Protein AF-A0A2G8JX16-F1 (afdb_monomer_lite)

InterPro domains:
  IPR017946 PLC-like phosphodiesterase, TIM beta/alpha-barrel domain superfamily [G3DSA:3.20.20.190] (105-354)
  IPR017946 PLC-like phosphodiesterase, TIM beta/alpha-barrel domain superfamily [SSF51695] (138-337)
  IPR051008 Telomere Capping Maintenance Protein [PTHR35518] (123-375)

Foldseek 3Di:
DEDEAEDADDDDLVLLVVQLCVCQVDPHPPPLNVCPVVSVVSCQVVVVQQVVQQVVCVPPVWGKGFPDFPHWDDPDPQQKIWTWTWIATPVPRDIDIDIYIYRTHYDPNRVLSSVVVVLVVLQPDPDDDDDPDQRQHLDLEPDQPLRCVVLPAQEEEFEWACDPNATFGGPADAQRHSPDPSGHGPLVNLQVVLVNLPPPVCQLAAHEYEYADDCRGQPPNLCNVVVSCVPRPVQQADFPCCCCPVVVVDDDDSVVSNVSSNRYAAEYAAPPCSVRGRYHGDQAAEAFQVCADFPPCGSVDDPVGAYAHEFDPHGPDPPDHRCVPRNAQQACQRVVVSVHNHDHGSYDDPVRCVNVDPDDDVCPPVDDDDPVNDPPPD

Radius of gyration: 27.44 Å; chains: 1; bounding box: 69×52×82 Å

Secondary structure (DSSP, 8-state):
--EEEEEEE---HHHHHHHHHHHHHS---TTTGGGTT-HHHHHHHHHHHHHHHHHTTTTTS--EEEEEEEEEEE-STTSEEEEEEEEEETTT--EEEEEEEEEEEE-HHHHHHHHHHHHHHH---PSSSPPSS------S-SS-HHHHHHTT--EEEE-EEEETTEEEE---BGGGBT--TTSPBHHHHHHHHHHHHHSGGGTT--EEEEE---HHHHTT-HHHHHHHHHHHTGGGB--HHHHHHHHTTPPPPHHHHHHTT--EEEEESTT--GGGSSEEPP-SEEEEGGG---TTTTTT--TTS-EEEE------TTS--HHHHT---S--HHHHHTT-SEEE-SS--HHHHHHH--SPPTT---S---TTTS----

Sequence (378 aa):
MFILSSQQLSFSKDDYLNYVRYYSSHQTSEPLRRFDGNNGKLFLLAKGAEILAGELSKDDKITCHLRQIMNVTEVDSNSTYKFTILVEDESDERTFQAEVLAQLSYSSEGSAIVADILSIVLDDCKWPPPYNKAWLCLANQELSLTDMLNIGVHALELDPWWCFNKLRLSHAHKRAVGCSPLDRAFYLGIKEIGEWVKDPRNKGKVIRIYFEDGEEHTEGHDDLINGPIQEYVEPFVFTPSDLKETFNGNWPSMGELRKLDKTVIFAGDGNCTHGGKYIHEAYWEQFPVNMFTPYPHCGGRNLSVTRRYYSDSTNYGPFWNGPKKTGVILDFSEYAKCRVGYPAADQLNPVMLRSAIYTWAEGEPSTNLTQSTCIYIG

Structure (mmCIF, N/CA/C/O backbone):
data_AF-A0A2G8JX16-F1
#
_entry.id   AF-A0A2G8JX16-F1
#
loop_
_atom_site.group_PDB
_atom_site.id
_atom_site.type_symbol
_atom_site.label_atom_id
_atom_site.label_alt_id
_atom_site.label_comp_id
_atom_site.label_asym_id
_atom_site.label_entity_id
_atom_site.label_seq_id
_atom_site.pdbx_PDB_ins_code
_atom_site.Cartn_x
_atom_site.Cartn_y
_atom_site.Cartn_z
_atom_site.occupancy
_atom_site.B_iso_or_equiv
_atom_site.auth_seq_id
_atom_site.auth_comp_id
_atom_site.auth_asym_id
_atom_site.auth_atom_id
_atom_site.pdbx_PDB_model_num
ATOM 1 N N . MET A 1 1 ? 25.693 16.381 -45.583 1.00 43.84 1 MET A N 1
ATOM 2 C CA . MET A 1 1 ? 25.989 17.282 -44.450 1.00 43.84 1 MET A CA 1
ATOM 3 C C . MET A 1 1 ? 25.693 16.484 -43.191 1.00 43.84 1 MET A C 1
ATOM 5 O O . MET A 1 1 ? 24.606 15.936 -43.121 1.00 43.84 1 MET A O 1
ATOM 9 N N . PHE A 1 2 ? 26.657 16.289 -42.288 1.00 46.22 2 PHE A N 1
ATOM 10 C CA . PHE A 1 2 ? 26.416 15.526 -41.057 1.00 46.22 2 PHE A CA 1
ATOM 11 C C . PHE A 1 2 ? 25.869 16.477 -39.998 1.00 46.22 2 PHE A C 1
ATOM 13 O O . PHE A 1 2 ? 26.614 17.296 -39.467 1.00 46.22 2 PHE A O 1
ATOM 20 N N . ILE A 1 3 ? 24.573 16.382 -39.718 1.00 56.38 3 ILE A N 1
ATOM 21 C CA . ILE A 1 3 ? 23.986 17.018 -38.541 1.00 56.38 3 ILE A CA 1
ATOM 22 C C . ILE A 1 3 ? 24.298 16.092 -37.368 1.00 56.38 3 ILE A C 1
ATOM 24 O O . ILE A 1 3 ? 23.880 14.934 -37.376 1.00 56.38 3 ILE A O 1
ATOM 28 N N . LEU A 1 4 ? 25.086 16.589 -36.414 1.00 59.03 4 LEU A N 1
ATOM 29 C CA . LEU A 1 4 ? 25.240 15.989 -35.093 1.00 59.03 4 LEU A CA 1
ATOM 30 C C . LEU A 1 4 ? 24.126 16.552 -34.215 1.00 59.03 4 LEU A C 1
ATOM 32 O O . LEU A 1 4 ? 24.186 17.711 -33.811 1.00 59.03 4 LEU A O 1
ATOM 36 N N . SER A 1 5 ? 23.107 15.738 -33.962 1.00 69.00 5 SER A N 1
ATOM 37 C CA . SER A 1 5 ? 21.975 16.105 -33.111 1.00 69.00 5 SER A CA 1
ATOM 38 C C . SER A 1 5 ? 21.990 15.281 -31.826 1.00 69.00 5 SER A C 1
ATOM 40 O O . SER A 1 5 ? 22.252 14.079 -31.853 1.00 69.00 5 SER A O 1
ATOM 42 N N . SER A 1 6 ? 21.740 15.923 -30.688 1.00 78.69 6 SER A N 1
ATOM 43 C CA . SER A 1 6 ? 21.584 15.248 -29.399 1.00 78.69 6 SER A CA 1
ATOM 44 C C . SER A 1 6 ? 20.155 15.449 -28.926 1.00 78.69 6 SER A C 1
ATOM 46 O O . SER A 1 6 ? 19.716 16.588 -28.772 1.00 78.69 6 SER A O 1
ATOM 48 N N . GLN A 1 7 ? 19.426 14.350 -28.734 1.00 80.81 7 GLN A N 1
ATOM 49 C CA . GLN A 1 7 ? 18.006 14.383 -28.395 1.00 80.81 7 GLN A CA 1
ATOM 50 C C . GLN A 1 7 ? 17.726 13.597 -27.117 1.00 80.81 7 GLN A C 1
ATOM 52 O O . GLN A 1 7 ? 18.125 12.436 -26.965 1.00 80.81 7 GLN A O 1
ATOM 57 N N . GLN A 1 8 ? 16.982 14.242 -26.220 1.00 80.69 8 GLN A N 1
ATOM 58 C CA . GLN A 1 8 ? 16.338 13.599 -25.082 1.00 80.69 8 GLN A CA 1
ATOM 59 C C . GLN A 1 8 ? 14.851 13.454 -25.375 1.00 80.69 8 GLN A C 1
ATOM 61 O O . GLN A 1 8 ? 14.131 14.443 -25.504 1.00 80.69 8 GLN A O 1
ATOM 66 N N . LEU A 1 9 ? 14.391 12.213 -25.490 1.00 77.12 9 LEU A N 1
ATOM 67 C CA . LEU A 1 9 ? 13.003 11.933 -25.826 1.00 77.12 9 LEU A CA 1
ATOM 68 C C . LEU A 1 9 ? 12.118 12.070 -24.584 1.00 77.12 9 LEU A C 1
ATOM 70 O O . LEU A 1 9 ? 12.322 11.363 -23.595 1.00 77.12 9 LEU A O 1
ATOM 74 N N . SER A 1 10 ? 11.111 12.939 -24.689 1.00 75.81 10 SER A N 1
ATOM 75 C CA . SER A 1 10 ? 9.952 13.011 -23.796 1.00 75.81 10 SER A CA 1
ATOM 76 C C . SER A 1 10 ? 8.686 12.667 -24.585 1.00 75.81 10 SER A C 1
ATOM 78 O O . SER A 1 10 ? 8.554 13.058 -25.746 1.00 75.81 10 SER A O 1
ATOM 80 N N . PHE A 1 11 ? 7.802 11.865 -23.997 1.00 78.31 11 PHE A N 1
ATOM 81 C CA . PHE A 1 11 ? 6.625 11.288 -24.652 1.00 78.31 11 PHE A CA 1
ATOM 82 C C . PHE A 1 11 ? 5.609 10.835 -23.605 1.00 78.31 11 PHE A C 1
ATOM 84 O O . PHE A 1 11 ? 5.954 10.634 -22.440 1.00 78.31 11 PHE A O 1
ATOM 91 N N . SER A 1 12 ? 4.357 10.651 -24.023 1.00 77.62 12 SER A N 1
ATOM 92 C CA . SER A 1 12 ? 3.320 10.080 -23.165 1.00 77.62 12 SER A CA 1
ATOM 93 C C . SER A 1 12 ? 3.355 8.544 -23.155 1.00 77.62 12 SER A C 1
ATOM 95 O O . SER A 1 12 ? 3.918 7.902 -24.046 1.00 77.62 12 SER A O 1
ATOM 97 N N . LYS A 1 13 ? 2.700 7.935 -22.157 1.00 73.06 13 LYS A N 1
ATOM 98 C CA . LYS A 1 13 ? 2.498 6.477 -22.080 1.00 73.06 13 LYS A CA 1
ATOM 99 C C . LYS A 1 13 ? 1.785 5.937 -23.328 1.00 73.06 13 LYS A C 1
ATOM 101 O O . LYS A 1 13 ? 2.183 4.905 -23.867 1.00 73.06 13 LYS A O 1
ATOM 106 N N . ASP A 1 14 ? 0.776 6.661 -23.806 1.00 74.12 14 ASP A N 1
ATOM 107 C CA . ASP A 1 14 ? -0.011 6.274 -24.978 1.00 74.12 14 ASP A CA 1
ATOM 108 C C . ASP A 1 14 ? 0.813 6.332 -26.266 1.00 74.12 14 ASP A C 1
ATOM 110 O O . ASP A 1 14 ? 0.730 5.412 -27.082 1.00 74.12 14 ASP A O 1
ATOM 114 N N . ASP A 1 15 ? 1.673 7.344 -26.422 1.00 73.62 15 ASP A N 1
ATOM 115 C CA . ASP A 1 15 ? 2.590 7.433 -27.566 1.00 73.62 15 ASP A CA 1
ATOM 116 C C . ASP A 1 15 ? 3.515 6.217 -27.624 1.00 73.62 15 ASP A C 1
ATOM 118 O O . ASP A 1 15 ? 3.673 5.604 -28.683 1.00 73.62 15 ASP A O 1
ATOM 122 N N . TYR A 1 16 ? 4.082 5.824 -26.479 1.00 77.38 16 TYR A N 1
ATOM 123 C CA . TYR A 1 16 ? 4.933 4.641 -26.388 1.00 77.38 16 TYR A CA 1
ATOM 124 C C . TYR A 1 16 ? 4.186 3.362 -26.768 1.00 77.38 16 TYR A C 1
ATOM 126 O O . TYR A 1 16 ? 4.655 2.591 -27.609 1.00 77.38 16 TYR A O 1
ATOM 134 N N . LEU A 1 17 ? 3.000 3.140 -26.194 1.00 71.81 17 LEU A N 1
ATOM 135 C CA . LEU A 1 17 ? 2.201 1.942 -26.461 1.00 71.81 17 LEU A CA 1
ATOM 136 C C . LEU A 1 17 ? 1.743 1.860 -27.919 1.00 71.81 17 LEU A C 1
ATOM 138 O O . LEU A 1 17 ? 1.767 0.774 -28.502 1.00 71.81 17 LEU A O 1
ATOM 142 N N . ASN A 1 18 ? 1.355 2.983 -28.523 1.00 72.12 18 ASN A N 1
ATOM 143 C CA . ASN A 1 18 ? 0.952 3.035 -29.927 1.00 72.12 18 ASN A CA 1
ATOM 144 C C . ASN A 1 18 ? 2.117 2.689 -30.857 1.00 72.12 18 ASN A C 1
ATOM 146 O O . ASN A 1 18 ? 1.945 1.894 -31.781 1.00 72.12 18 ASN A O 1
ATOM 150 N N . TYR A 1 19 ? 3.309 3.211 -30.573 1.00 71.69 19 TYR A N 1
ATOM 151 C CA . TYR A 1 19 ? 4.518 2.898 -31.330 1.00 71.69 19 TYR A CA 1
ATOM 152 C C . TYR A 1 19 ? 4.914 1.428 -31.207 1.00 71.69 19 TYR A C 1
ATOM 154 O O . TYR A 1 19 ? 5.127 0.761 -32.219 1.00 71.69 19 TYR A O 1
ATOM 162 N N . VAL A 1 20 ? 4.970 0.898 -29.983 1.00 68.31 20 VAL A N 1
ATOM 163 C CA . VAL A 1 20 ? 5.282 -0.518 -29.763 1.00 68.31 20 VAL A CA 1
ATOM 164 C C . VAL A 1 20 ? 4.263 -1.393 -30.490 1.00 68.31 20 VAL A C 1
ATOM 166 O O . VAL A 1 20 ? 4.657 -2.268 -31.248 1.00 68.31 20 VAL A O 1
ATOM 169 N N . ARG A 1 21 ? 2.958 -1.117 -30.377 1.00 69.31 21 ARG A N 1
ATOM 170 C CA . ARG A 1 21 ? 1.925 -1.869 -31.111 1.00 69.31 21 ARG A CA 1
ATOM 171 C C . ARG A 1 21 ? 2.102 -1.788 -32.622 1.00 69.31 21 ARG A C 1
ATOM 173 O O . ARG A 1 21 ? 2.005 -2.818 -33.282 1.00 69.31 21 ARG A O 1
ATOM 180 N N . TYR A 1 22 ? 2.343 -0.602 -33.177 1.00 66.12 22 TYR A N 1
ATOM 181 C CA . TYR A 1 22 ? 2.494 -0.413 -34.620 1.00 66.12 22 TYR A CA 1
ATOM 182 C C . TYR A 1 22 ? 3.665 -1.235 -35.165 1.00 66.12 22 TYR A C 1
ATOM 184 O O . TYR A 1 22 ? 3.470 -2.071 -36.048 1.00 66.12 22 TYR A O 1
ATOM 192 N N . TYR A 1 23 ? 4.851 -1.078 -34.579 1.00 65.56 23 TYR A N 1
ATOM 193 C CA . TYR A 1 23 ? 6.046 -1.769 -35.050 1.00 65.56 23 TYR A CA 1
ATOM 194 C C . TYR A 1 23 ? 6.071 -3.253 -34.668 1.00 65.56 23 TYR A C 1
ATOM 196 O O . TYR A 1 23 ? 6.576 -4.044 -35.445 1.00 65.56 23 TYR A O 1
ATOM 204 N N . SER A 1 24 ? 5.485 -3.677 -33.546 1.00 62.22 24 SER A N 1
ATOM 205 C CA . SER A 1 24 ? 5.403 -5.105 -33.197 1.00 62.22 24 SER A CA 1
ATOM 206 C C . SER A 1 24 ? 4.335 -5.881 -33.984 1.00 62.22 24 SER A C 1
ATOM 208 O O . SER A 1 24 ? 4.417 -7.105 -34.049 1.00 62.22 24 SER A O 1
ATOM 210 N N . SER A 1 25 ? 3.318 -5.214 -34.548 1.00 58.88 25 SER A N 1
ATOM 211 C CA . SER A 1 25 ? 2.225 -5.866 -35.303 1.00 58.88 25 SER A CA 1
ATOM 212 C C . SER A 1 25 ? 2.451 -5.916 -36.812 1.00 58.88 25 SER A C 1
ATOM 214 O O . SER A 1 25 ? 1.947 -6.820 -37.481 1.00 58.88 25 SER A O 1
ATOM 216 N N . HIS A 1 26 ? 3.204 -4.965 -37.357 1.00 53.38 26 HIS A N 1
ATOM 217 C CA . HIS A 1 26 ? 3.604 -4.976 -38.756 1.00 53.38 26 HIS A CA 1
ATOM 218 C C . HIS A 1 26 ? 4.895 -5.785 -38.875 1.00 53.38 26 HIS A C 1
ATOM 220 O O . HIS A 1 26 ? 5.738 -5.721 -37.986 1.00 53.38 26 HIS A O 1
ATOM 226 N N . GLN A 1 27 ? 5.074 -6.547 -39.960 1.00 53.66 27 GLN A N 1
ATOM 227 C CA . GLN A 1 27 ? 6.404 -7.052 -40.314 1.00 53.66 27 GLN A CA 1
ATOM 228 C C . GLN A 1 27 ? 7.323 -5.831 -40.387 1.00 53.66 27 GLN A C 1
ATOM 230 O O . GLN A 1 27 ? 7.204 -5.042 -41.326 1.00 53.66 27 GLN A O 1
ATOM 235 N N . THR A 1 28 ? 8.135 -5.615 -39.349 1.00 54.12 28 THR A N 1
ATOM 236 C CA . THR A 1 28 ? 8.964 -4.423 -39.199 1.00 54.12 28 THR A CA 1
ATOM 237 C C . THR A 1 28 ? 9.736 -4.225 -40.491 1.00 54.12 28 THR A C 1
ATOM 239 O O . THR A 1 28 ? 10.450 -5.120 -40.947 1.00 54.12 28 THR A O 1
ATOM 242 N N . SER A 1 29 ? 9.552 -3.064 -41.127 1.00 55.47 29 SER A N 1
ATOM 243 C CA . SER A 1 29 ? 10.324 -2.702 -42.310 1.00 55.47 29 SER A CA 1
ATOM 244 C C . SER A 1 29 ? 11.807 -2.871 -41.978 1.00 55.47 29 SER A C 1
ATOM 246 O O . SER A 1 29 ? 12.260 -2.367 -40.945 1.00 55.47 29 SER A O 1
ATOM 248 N N . GLU A 1 30 ? 12.531 -3.602 -42.826 1.00 64.06 30 GLU A N 1
ATOM 249 C CA . GLU A 1 30 ? 13.986 -3.801 -42.788 1.00 64.06 30 GLU A CA 1
ATOM 250 C C . GLU A 1 30 ? 14.660 -2.417 -42.823 1.00 64.06 30 GLU A C 1
ATOM 252 O O . GLU A 1 30 ? 14.812 -1.852 -43.908 1.00 64.06 30 GLU A O 1
ATOM 257 N N . PRO A 1 31 ? 14.858 -1.765 -41.653 1.00 74.25 31 PRO A N 1
ATOM 258 C CA . PRO A 1 31 ? 16.095 -1.870 -40.868 1.00 74.25 31 PRO A CA 1
ATOM 259 C C . PRO A 1 31 ? 15.919 -1.956 -39.331 1.00 74.25 31 PRO A C 1
ATOM 261 O O . PRO A 1 31 ? 16.906 -2.170 -38.623 1.00 74.25 31 PRO A O 1
ATOM 264 N N . LEU A 1 32 ? 14.706 -1.789 -38.785 1.00 75.88 32 LEU A N 1
ATOM 265 C CA . LEU A 1 32 ? 14.469 -1.834 -37.327 1.00 75.88 32 LEU A CA 1
ATOM 266 C C . LEU A 1 32 ? 14.297 -3.257 -36.784 1.00 75.88 32 LEU A C 1
ATOM 268 O O . LEU A 1 32 ? 14.485 -3.479 -35.591 1.00 75.88 32 LEU A O 1
ATOM 272 N N . ARG A 1 33 ? 14.035 -4.220 -37.671 1.00 73.06 33 ARG A N 1
ATOM 273 C CA . ARG A 1 33 ? 13.779 -5.633 -37.363 1.00 73.06 33 ARG A CA 1
ATOM 274 C C . ARG A 1 33 ? 14.821 -6.296 -36.457 1.00 73.06 33 ARG A C 1
ATOM 276 O O . ARG A 1 33 ? 14.511 -7.149 -35.637 1.00 73.06 33 ARG A O 1
ATOM 283 N N . ARG A 1 34 ? 16.088 -5.890 -36.553 1.00 73.69 34 ARG A N 1
ATOM 284 C CA . ARG A 1 34 ? 17.162 -6.427 -35.694 1.00 73.69 34 ARG A CA 1
ATOM 285 C C . ARG A 1 34 ? 17.033 -6.043 -34.211 1.00 73.69 34 ARG A C 1
ATOM 287 O O . ARG A 1 34 ? 17.798 -6.540 -33.392 1.00 73.69 34 ARG A O 1
ATOM 294 N N . PHE A 1 35 ? 16.121 -5.129 -33.887 1.00 72.56 35 PHE A N 1
ATOM 295 C CA . PHE A 1 35 ? 15.779 -4.722 -32.527 1.00 72.56 35 PHE A CA 1
ATOM 296 C C . PHE A 1 35 ? 14.425 -5.285 -32.071 1.00 72.56 35 PHE A C 1
ATOM 298 O O . PHE A 1 35 ? 13.959 -4.928 -30.987 1.00 72.56 35 PHE A O 1
ATOM 305 N N . ASP A 1 36 ? 13.807 -6.169 -32.863 1.00 66.75 36 ASP A N 1
ATOM 306 C CA . ASP A 1 36 ? 12.603 -6.895 -32.468 1.00 66.75 36 ASP A CA 1
ATOM 307 C C . ASP A 1 36 ? 12.861 -7.635 -31.142 1.00 66.75 36 ASP A C 1
ATOM 309 O O . ASP A 1 36 ? 13.866 -8.328 -30.976 1.00 66.75 36 ASP A O 1
ATOM 313 N N . GLY A 1 37 ? 11.968 -7.445 -30.167 1.00 65.12 37 GLY A N 1
ATOM 314 C CA . GLY A 1 37 ? 12.118 -7.966 -28.802 1.00 65.12 37 GLY A CA 1
ATOM 315 C C . GLY A 1 37 ? 12.742 -6.987 -27.799 1.00 65.12 37 GLY A C 1
ATOM 316 O O . GLY A 1 37 ? 12.706 -7.251 -26.600 1.00 65.12 37 GLY A O 1
ATOM 317 N N . ASN A 1 38 ? 13.250 -5.831 -28.242 1.00 75.94 38 ASN A N 1
ATOM 318 C CA . ASN A 1 38 ? 13.640 -4.728 -27.363 1.00 75.94 38 ASN A CA 1
ATOM 319 C C . ASN A 1 38 ? 12.769 -3.494 -27.638 1.00 75.94 38 ASN A C 1
ATOM 321 O O . ASN A 1 38 ? 13.188 -2.556 -28.316 1.00 75.94 38 ASN A O 1
ATOM 325 N N . ASN A 1 39 ? 11.551 -3.500 -27.087 1.00 76.00 39 ASN A N 1
ATOM 326 C CA . ASN A 1 39 ? 10.545 -2.449 -27.289 1.00 76.00 39 ASN A CA 1
ATOM 327 C C . ASN A 1 39 ? 11.063 -1.050 -26.923 1.00 76.00 39 ASN A C 1
ATOM 329 O O . ASN A 1 39 ? 10.791 -0.088 -27.638 1.00 76.00 39 ASN A O 1
ATOM 333 N N . GLY A 1 40 ? 11.876 -0.952 -25.866 1.00 78.56 40 GLY A N 1
ATOM 334 C CA . GLY A 1 40 ? 12.517 0.298 -25.473 1.00 78.56 40 GLY A CA 1
ATOM 335 C C . GLY A 1 40 ? 13.496 0.796 -26.536 1.00 78.56 40 GLY A C 1
ATOM 336 O O . GLY A 1 40 ? 13.445 1.957 -26.923 1.00 78.56 40 GLY A O 1
ATOM 337 N N . LYS A 1 41 ? 14.372 -0.055 -27.073 1.00 82.38 41 LYS A N 1
ATOM 338 C CA . LYS A 1 41 ? 15.303 0.367 -28.134 1.00 82.38 41 LYS A CA 1
ATOM 339 C C . LYS A 1 41 ? 14.573 0.652 -29.448 1.00 82.38 41 LYS A C 1
ATOM 341 O O . LYS A 1 41 ? 14.915 1.606 -30.138 1.00 82.38 41 LYS A O 1
ATOM 346 N N . LEU A 1 42 ? 13.536 -0.119 -29.763 1.00 78.69 42 LEU A N 1
ATOM 347 C CA . LEU A 1 42 ? 12.716 0.080 -30.953 1.00 78.69 42 LEU A CA 1
ATOM 348 C C . LEU A 1 42 ? 11.997 1.436 -30.923 1.00 78.69 42 LEU A C 1
ATOM 350 O O . LEU A 1 42 ? 12.083 2.188 -31.893 1.00 78.69 42 LEU A O 1
ATOM 354 N N . PHE A 1 43 ? 11.356 1.782 -29.801 1.00 83.12 43 PHE A N 1
ATOM 355 C CA . PHE A 1 43 ? 10.714 3.085 -29.625 1.00 83.12 43 PHE A CA 1
ATOM 356 C C . PHE A 1 43 ? 11.725 4.230 -29.728 1.00 83.12 43 PHE A C 1
ATOM 358 O O . PHE A 1 43 ? 11.492 5.178 -30.477 1.00 83.12 43 PHE A O 1
ATOM 365 N N . LEU A 1 44 ? 12.868 4.120 -29.034 1.00 85.88 44 LEU A N 1
ATOM 366 C CA . LEU A 1 44 ? 13.920 5.142 -29.035 1.00 85.88 44 LEU A CA 1
ATOM 367 C C . LEU A 1 44 ? 14.364 5.488 -30.462 1.00 85.88 44 LEU A C 1
ATOM 369 O O . LEU A 1 44 ? 14.484 6.660 -30.809 1.00 85.88 44 LEU A O 1
ATOM 373 N N . LEU A 1 45 ? 14.585 4.467 -31.293 1.00 87.75 45 LEU A N 1
ATOM 374 C CA . LEU A 1 45 ? 15.047 4.644 -32.668 1.00 87.75 45 LEU A CA 1
ATOM 375 C C . LEU A 1 45 ? 13.944 5.160 -33.594 1.00 87.75 45 LEU A C 1
ATOM 377 O O . LEU A 1 45 ? 14.207 6.039 -34.412 1.00 87.75 45 LEU A O 1
ATOM 381 N N . ALA A 1 46 ? 12.721 4.641 -33.466 1.00 84.50 46 ALA A N 1
ATOM 382 C CA . ALA A 1 46 ? 11.603 5.045 -34.310 1.00 84.50 46 ALA A CA 1
ATOM 383 C C . ALA A 1 46 ? 11.170 6.491 -34.024 1.00 84.50 46 ALA A C 1
ATOM 385 O O . ALA A 1 46 ? 11.109 7.311 -34.940 1.00 84.50 46 ALA A O 1
ATOM 386 N N . LYS A 1 47 ? 10.949 6.831 -32.748 1.00 85.75 47 LYS A N 1
ATOM 387 C CA . LYS A 1 47 ? 10.584 8.191 -32.338 1.00 85.75 47 LYS A CA 1
ATOM 388 C C . LYS A 1 47 ? 11.749 9.165 -32.518 1.00 85.75 47 LYS A C 1
ATOM 390 O O . LYS A 1 47 ? 11.535 10.312 -32.899 1.00 85.75 47 LYS A O 1
ATOM 395 N N . GLY A 1 48 ? 12.984 8.700 -32.316 1.00 87.06 48 GLY A N 1
ATOM 396 C CA . GLY A 1 48 ? 14.187 9.473 -32.614 1.00 87.06 48 GLY A CA 1
ATOM 397 C C . GLY A 1 48 ? 14.250 9.884 -34.084 1.00 87.06 48 GLY A C 1
ATOM 398 O O . GLY A 1 48 ? 14.438 11.059 -34.372 1.00 87.06 48 GLY A O 1
ATOM 399 N N . ALA A 1 49 ? 14.014 8.959 -35.019 1.00 86.06 49 ALA A N 1
ATOM 400 C CA . ALA A 1 49 ? 13.996 9.270 -36.448 1.00 86.06 49 ALA A CA 1
ATOM 401 C C . ALA A 1 49 ? 12.908 10.291 -36.835 1.00 86.06 49 ALA A C 1
ATOM 403 O O . ALA A 1 49 ? 13.162 11.141 -37.686 1.00 86.06 49 ALA A O 1
ATOM 404 N N . GLU A 1 50 ? 11.727 10.238 -36.206 1.00 85.44 50 GLU A N 1
ATOM 405 C CA . GLU A 1 50 ? 10.648 11.219 -36.419 1.00 85.44 50 GLU A CA 1
ATOM 406 C C . GLU A 1 50 ? 11.100 12.627 -36.004 1.00 85.44 50 GLU A C 1
ATOM 408 O O . GLU A 1 50 ? 10.968 13.57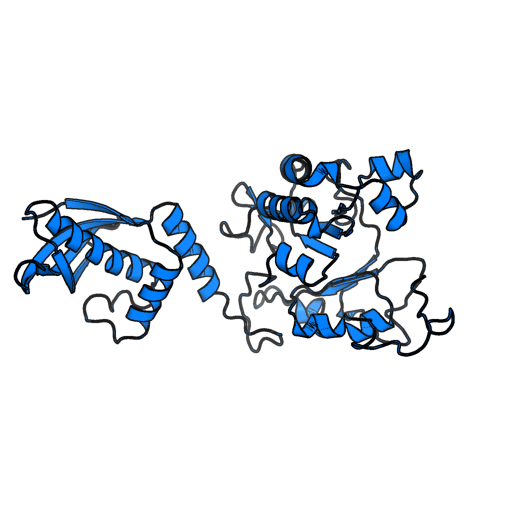8 -36.772 1.00 85.44 50 GLU A O 1
ATOM 413 N N . ILE A 1 51 ? 11.711 12.748 -34.820 1.00 85.38 51 ILE A N 1
ATOM 414 C CA . ILE A 1 51 ? 12.244 14.021 -34.316 1.00 85.38 51 ILE A CA 1
ATOM 415 C C . ILE A 1 51 ? 13.348 14.544 -35.239 1.00 85.38 51 ILE A C 1
ATOM 417 O O . ILE A 1 51 ? 13.337 15.721 -35.589 1.00 85.38 51 ILE A O 1
ATOM 421 N N . LEU A 1 52 ? 14.273 13.678 -35.669 1.00 87.12 52 LEU A N 1
ATOM 422 C CA . LEU A 1 52 ? 15.369 14.060 -36.566 1.00 87.12 52 LEU A CA 1
ATOM 423 C C . LEU A 1 52 ? 14.858 14.544 -37.928 1.00 87.12 52 LEU A C 1
ATOM 425 O O . LEU A 1 52 ? 15.402 15.509 -38.457 1.00 87.12 52 LEU A O 1
ATOM 429 N N . ALA A 1 53 ? 13.808 13.925 -38.480 1.00 85.00 53 ALA A N 1
ATOM 430 C CA . ALA A 1 53 ? 13.152 14.427 -39.687 1.00 85.00 53 ALA A CA 1
ATOM 431 C C . ALA A 1 53 ? 12.564 15.829 -39.456 1.00 85.00 53 ALA A C 1
ATOM 433 O O . ALA A 1 53 ? 12.783 16.728 -40.264 1.00 85.00 53 ALA A O 1
ATOM 434 N N . GLY A 1 54 ? 11.917 16.044 -38.307 1.00 82.12 54 GLY A N 1
ATOM 435 C CA . GLY A 1 54 ? 11.418 17.355 -37.900 1.00 82.12 54 GLY A CA 1
ATOM 436 C C . GLY A 1 54 ? 12.522 18.406 -37.733 1.00 82.12 54 GLY A C 1
ATOM 437 O O . GLY A 1 54 ? 12.308 19.567 -38.063 1.00 82.12 54 GLY A O 1
ATOM 438 N N . GLU A 1 55 ? 13.725 18.040 -37.286 1.00 81.50 55 GLU A N 1
ATOM 439 C CA . GLU A 1 55 ? 14.840 18.991 -37.167 1.00 81.50 55 GLU A CA 1
ATOM 440 C C . GLU A 1 55 ? 15.376 19.484 -38.508 1.00 81.50 55 GLU A C 1
ATOM 442 O O . GLU A 1 55 ? 15.807 20.633 -38.588 1.00 81.50 55 GLU A O 1
ATOM 447 N N . LEU A 1 56 ? 15.267 18.679 -39.568 1.00 78.12 56 LEU A N 1
ATOM 448 C CA . LEU A 1 56 ? 15.589 19.116 -40.931 1.00 78.12 56 LEU A CA 1
ATOM 449 C C . LEU A 1 56 ? 14.674 20.260 -41.402 1.00 78.12 56 LEU A C 1
ATOM 451 O O . LEU A 1 56 ? 15.025 20.979 -42.329 1.00 78.12 56 LEU A O 1
ATOM 455 N N . SER A 1 57 ? 13.537 20.472 -40.731 1.00 71.56 57 SER A N 1
ATOM 456 C CA . SER A 1 57 ? 12.625 21.604 -40.960 1.00 71.56 57 SER A CA 1
ATOM 457 C C . SER A 1 57 ? 13.176 22.943 -40.449 1.00 71.56 57 SER A C 1
ATOM 459 O O . SER A 1 57 ? 12.748 24.008 -40.897 1.00 71.56 57 SER A O 1
ATOM 461 N N . LYS A 1 58 ? 14.093 22.925 -39.467 1.00 64.56 58 LYS A N 1
ATOM 462 C CA . LYS A 1 58 ? 14.504 24.134 -38.727 1.00 64.56 58 LYS A CA 1
ATOM 463 C C . LYS A 1 58 ? 15.412 25.067 -39.535 1.00 64.56 58 LYS A C 1
ATOM 465 O O . LYS A 1 58 ? 15.407 26.264 -39.254 1.00 64.56 58 LYS A O 1
ATOM 470 N N . ASP A 1 59 ? 16.134 24.550 -40.529 1.00 61.59 59 ASP A N 1
ATOM 471 C CA . ASP A 1 59 ? 17.101 25.341 -41.304 1.00 61.59 59 ASP A CA 1
ATOM 472 C C . ASP A 1 59 ? 16.490 26.039 -42.539 1.00 61.59 59 ASP A C 1
ATOM 474 O O . ASP A 1 59 ? 16.995 27.087 -42.938 1.00 61.59 59 ASP A O 1
ATOM 478 N N . ASP A 1 60 ? 15.362 25.558 -43.088 1.00 59.16 60 ASP A N 1
ATOM 479 C CA . ASP A 1 60 ? 14.911 25.958 -44.440 1.00 59.16 60 ASP A CA 1
ATOM 480 C C . ASP A 1 60 ? 13.450 26.466 -44.562 1.00 59.16 60 ASP A C 1
ATOM 482 O O . ASP A 1 60 ? 12.976 26.716 -45.669 1.00 59.16 60 ASP A O 1
ATOM 486 N N . LYS A 1 61 ? 12.712 26.688 -43.457 1.00 62.88 61 LYS A N 1
ATOM 487 C CA . LYS A 1 61 ? 11.259 27.044 -43.458 1.00 62.88 61 LYS A CA 1
ATOM 488 C C . LYS A 1 61 ? 10.344 26.029 -44.171 1.00 62.88 61 LYS A C 1
ATOM 490 O O . LYS A 1 61 ? 9.195 26.345 -44.478 1.00 62.88 61 LYS A O 1
ATOM 495 N N . ILE A 1 62 ? 10.844 24.830 -44.416 1.00 70.62 62 ILE A N 1
ATOM 496 C CA . ILE A 1 62 ? 10.100 23.676 -44.923 1.00 70.62 62 ILE A CA 1
ATOM 497 C C . ILE A 1 62 ? 9.606 22.844 -43.740 1.00 70.62 62 ILE A C 1
ATOM 499 O O . ILE A 1 62 ? 10.212 22.896 -42.674 1.00 70.62 62 ILE A O 1
ATOM 503 N N . THR A 1 63 ? 8.505 22.107 -43.897 1.00 80.00 63 THR A N 1
ATOM 504 C CA . THR A 1 63 ? 8.034 21.162 -42.869 1.00 80.00 63 THR A CA 1
ATOM 505 C C . THR A 1 63 ? 8.311 19.755 -43.364 1.00 80.00 63 THR A C 1
ATOM 507 O O . THR A 1 63 ? 7.786 19.344 -44.393 1.00 80.00 63 THR A O 1
ATOM 510 N N . CYS A 1 64 ? 9.179 19.046 -42.653 1.00 81.00 64 CYS A N 1
ATOM 511 C CA . CYS A 1 64 ? 9.682 17.739 -43.042 1.00 81.00 64 CYS A CA 1
ATOM 512 C C . CYS A 1 64 ? 9.074 16.634 -42.172 1.00 81.00 64 CYS A C 1
ATOM 514 O O . CYS A 1 64 ? 9.193 16.678 -40.945 1.00 81.00 64 CYS A O 1
ATOM 516 N N . HIS A 1 65 ? 8.515 15.598 -42.803 1.00 82.69 65 HIS A N 1
ATOM 517 C CA . HIS A 1 65 ? 8.017 14.396 -42.123 1.00 82.69 65 HIS A CA 1
ATOM 518 C C . HIS A 1 65 ? 8.818 13.158 -42.480 1.00 82.69 65 HIS A C 1
ATOM 520 O O . HIS A 1 65 ? 9.232 12.950 -43.622 1.00 82.69 65 HIS A O 1
ATOM 526 N N . LEU A 1 66 ? 8.999 12.283 -41.493 1.00 83.19 66 LEU A N 1
ATOM 527 C CA . LEU A 1 66 ? 9.606 10.979 -41.717 1.00 83.19 66 LEU A CA 1
ATOM 528 C C . LEU A 1 66 ? 8.662 10.105 -42.555 1.00 83.19 66 LEU A C 1
ATOM 530 O O . LEU A 1 66 ? 7.591 9.720 -42.091 1.00 83.19 66 LEU A O 1
ATOM 534 N N . ARG A 1 67 ? 9.094 9.720 -43.759 1.00 81.56 67 ARG A N 1
ATOM 535 C CA . ARG A 1 67 ? 8.401 8.714 -44.579 1.00 81.56 67 ARG A CA 1
ATOM 536 C C . ARG A 1 67 ? 8.854 7.304 -44.246 1.00 81.56 67 ARG A C 1
ATOM 538 O O . ARG A 1 67 ? 8.031 6.402 -44.127 1.00 81.56 67 ARG A O 1
ATOM 545 N N . GLN A 1 68 ? 10.165 7.103 -44.135 1.00 82.00 68 GLN A N 1
ATOM 546 C CA . GLN A 1 68 ? 10.731 5.777 -43.919 1.00 82.00 68 GLN A CA 1
ATOM 547 C C . GLN A 1 68 ? 12.118 5.853 -43.285 1.00 82.00 68 GLN A C 1
ATOM 549 O O . GLN A 1 68 ? 12.943 6.688 -43.646 1.00 82.00 68 GLN A O 1
ATOM 554 N N . ILE A 1 69 ? 12.419 4.911 -42.393 1.00 84.81 69 ILE A N 1
ATOM 555 C CA . ILE A 1 69 ? 13.790 4.650 -41.949 1.00 84.81 69 ILE A CA 1
ATOM 556 C C . ILE A 1 69 ? 14.390 3.642 -42.927 1.00 84.81 69 ILE A C 1
ATOM 558 O O . ILE A 1 69 ? 13.931 2.506 -43.003 1.00 84.81 69 ILE A O 1
ATOM 562 N N . MET A 1 70 ? 15.389 4.061 -43.700 1.00 82.94 70 MET A N 1
ATOM 563 C CA . MET A 1 70 ? 16.039 3.223 -44.714 1.00 82.94 70 MET A CA 1
ATOM 564 C C . MET A 1 70 ? 17.224 2.436 -44.161 1.00 82.94 70 MET A C 1
ATOM 566 O O . MET A 1 70 ? 17.531 1.354 -44.650 1.00 82.94 70 MET A O 1
ATOM 570 N N . ASN A 1 71 ? 17.916 2.979 -43.159 1.00 87.62 71 ASN A N 1
ATOM 571 C CA . ASN A 1 71 ? 18.962 2.277 -42.430 1.00 87.62 71 ASN A CA 1
ATOM 572 C C . ASN A 1 71 ? 19.176 2.923 -41.059 1.00 87.62 71 ASN A C 1
ATOM 574 O O . ASN A 1 71 ? 18.986 4.126 -40.884 1.00 87.62 71 ASN A O 1
ATOM 578 N N . VAL A 1 72 ? 19.638 2.127 -40.104 1.00 89.50 72 VAL A N 1
ATOM 579 C CA . VAL A 1 72 ? 20.180 2.619 -38.840 1.00 89.50 72 VAL A CA 1
ATOM 580 C C . VAL A 1 72 ? 21.410 1.789 -38.494 1.00 89.50 72 VAL A C 1
ATOM 582 O O . VAL A 1 72 ? 21.405 0.570 -38.658 1.00 89.50 72 VAL A O 1
ATOM 585 N N . THR A 1 73 ? 22.474 2.397 -37.988 1.00 89.12 73 THR A N 1
ATOM 586 C CA . THR A 1 73 ? 23.657 1.704 -37.452 1.00 89.12 73 THR A CA 1
ATOM 587 C C . THR A 1 73 ? 24.072 2.324 -36.130 1.00 89.12 73 THR A C 1
ATOM 589 O O . THR A 1 73 ? 24.151 3.539 -35.999 1.00 89.12 73 THR A O 1
ATOM 592 N N . GLU A 1 74 ? 24.313 1.479 -35.135 1.00 87.88 74 GLU A N 1
ATOM 593 C CA . GLU A 1 74 ? 24.902 1.896 -33.863 1.00 87.88 74 GLU A CA 1
ATOM 594 C C . GLU A 1 74 ? 26.400 2.114 -34.084 1.00 87.88 74 GLU A C 1
ATOM 596 O O . GLU A 1 74 ? 27.077 1.244 -34.636 1.00 87.88 74 GLU A O 1
ATOM 601 N N . VAL A 1 75 ? 26.885 3.311 -33.759 1.00 85.56 75 VAL A N 1
ATOM 602 C CA . VAL A 1 75 ? 28.258 3.747 -34.060 1.00 85.56 75 VAL A CA 1
ATOM 603 C C . VAL A 1 75 ? 29.178 3.519 -32.863 1.00 85.56 75 VAL A C 1
ATOM 605 O O . VAL A 1 75 ? 30.339 3.161 -33.044 1.00 85.56 75 VAL A O 1
ATOM 608 N N . ASP A 1 76 ? 28.656 3.674 -31.647 1.00 78.50 76 ASP A N 1
ATOM 609 C CA . ASP A 1 76 ? 29.366 3.411 -30.398 1.00 78.50 76 ASP A CA 1
ATOM 610 C C . ASP A 1 76 ? 28.409 2.907 -29.303 1.00 78.50 76 ASP A C 1
ATOM 612 O O . ASP A 1 76 ? 27.187 2.946 -29.442 1.00 78.50 76 ASP A O 1
ATOM 616 N N . SER A 1 77 ? 28.973 2.435 -28.187 1.00 65.19 77 SER A N 1
ATOM 617 C CA . SER A 1 77 ? 28.215 1.998 -27.006 1.00 65.19 77 SER A CA 1
ATOM 618 C C . SER A 1 77 ? 27.575 3.148 -26.211 1.00 65.19 77 SER A C 1
ATOM 620 O O . SER A 1 77 ? 26.912 2.891 -25.210 1.00 65.19 77 SER A O 1
ATOM 622 N N . ASN A 1 78 ? 27.773 4.408 -26.618 1.00 62.62 78 ASN A N 1
ATOM 623 C CA . ASN A 1 78 ? 27.307 5.617 -25.929 1.00 62.62 78 ASN A CA 1
ATOM 624 C C . ASN A 1 78 ? 26.010 6.180 -26.540 1.00 62.62 78 ASN A C 1
ATOM 626 O O . ASN A 1 78 ? 25.707 7.367 -26.393 1.00 62.62 78 ASN A O 1
ATOM 630 N N . SER A 1 79 ? 25.205 5.309 -27.160 1.00 80.06 79 SER A N 1
ATOM 631 C CA . SER A 1 79 ? 23.901 5.634 -27.759 1.00 80.06 79 SER A CA 1
ATOM 632 C C . SER A 1 79 ? 23.972 6.578 -28.968 1.00 80.06 79 SER A C 1
ATOM 634 O O . SER A 1 79 ? 23.020 7.318 -29.236 1.00 80.06 79 SER A O 1
ATOM 636 N N . THR A 1 80 ? 25.081 6.548 -29.711 1.00 88.44 80 THR A N 1
ATOM 637 C CA . THR A 1 80 ? 25.217 7.248 -30.994 1.00 88.44 80 THR A CA 1
ATOM 638 C C . THR A 1 80 ? 24.763 6.348 -32.145 1.00 88.44 80 THR A C 1
ATOM 640 O O . THR A 1 80 ? 25.258 5.232 -32.327 1.00 88.44 80 THR A O 1
ATOM 643 N N . TYR A 1 81 ? 23.860 6.857 -32.979 1.00 89.88 81 TYR A N 1
ATOM 644 C CA . TYR A 1 81 ? 23.281 6.148 -34.114 1.00 89.88 81 TYR A CA 1
ATOM 645 C C . TYR A 1 81 ? 23.434 6.953 -35.403 1.00 89.88 81 TYR A C 1
ATOM 647 O O . TYR A 1 81 ? 23.157 8.151 -35.443 1.00 89.88 81 TYR A O 1
ATOM 655 N N . LYS A 1 82 ? 23.837 6.286 -36.485 1.00 91.31 82 LYS A N 1
ATOM 656 C CA . LYS A 1 82 ? 23.771 6.830 -37.841 1.00 91.31 82 LYS A CA 1
ATOM 657 C C . LYS A 1 82 ? 22.470 6.368 -38.488 1.00 91.31 82 LYS A C 1
ATOM 659 O O . LYS A 1 82 ? 22.249 5.169 -38.645 1.00 91.31 82 LYS A O 1
ATOM 664 N N . PHE A 1 83 ? 21.637 7.317 -38.884 1.00 92.00 83 PHE A N 1
ATOM 665 C CA . PHE A 1 83 ? 20.393 7.096 -39.604 1.00 92.00 83 PHE A CA 1
ATOM 666 C C . PHE A 1 83 ? 20.555 7.427 -41.083 1.00 92.00 83 PHE A C 1
ATOM 668 O O . PHE A 1 83 ? 21.198 8.410 -41.450 1.00 92.00 83 PHE A O 1
ATOM 675 N N . THR A 1 84 ? 19.901 6.632 -41.920 1.00 90.50 84 THR A N 1
ATOM 676 C CA . THR A 1 84 ? 19.532 7.000 -43.284 1.00 90.50 84 THR A CA 1
ATOM 677 C C . THR A 1 84 ? 18.010 7.012 -43.330 1.00 90.50 84 THR A C 1
ATOM 679 O O . THR A 1 84 ? 17.388 5.962 -43.164 1.00 90.50 84 THR A O 1
ATOM 682 N N . ILE A 1 85 ? 17.407 8.185 -43.501 1.00 87.88 85 ILE A N 1
ATOM 683 C CA . ILE A 1 85 ? 15.951 8.375 -43.485 1.00 87.88 85 ILE A CA 1
ATOM 684 C C . ILE A 1 85 ? 15.475 8.964 -44.809 1.00 87.88 85 ILE A C 1
ATOM 686 O O . ILE A 1 85 ? 16.153 9.800 -45.402 1.00 87.88 85 ILE A O 1
ATOM 690 N N . LEU A 1 86 ? 14.310 8.514 -45.261 1.00 83.44 86 LEU A N 1
ATOM 691 C CA . LEU A 1 86 ? 13.546 9.145 -46.325 1.00 83.44 86 LEU A CA 1
ATOM 692 C C . LEU A 1 86 ? 12.582 10.137 -45.680 1.00 83.44 86 LEU A C 1
ATOM 694 O O . LEU A 1 86 ? 11.792 9.769 -44.806 1.00 83.44 86 LEU A O 1
ATOM 698 N N . VAL A 1 87 ? 12.665 11.382 -46.118 1.00 85.19 87 VAL A N 1
ATOM 699 C CA . VAL A 1 87 ? 11.923 12.516 -45.576 1.00 85.19 87 VAL A CA 1
ATOM 700 C C . VAL A 1 87 ? 11.098 13.118 -46.698 1.00 85.19 87 VAL A C 1
ATOM 702 O O . VAL A 1 87 ? 11.563 13.164 -47.835 1.00 85.19 87 VAL A O 1
ATOM 705 N N . GLU A 1 88 ? 9.879 13.537 -46.394 1.00 83.00 88 GLU A N 1
ATOM 706 C CA . GLU A 1 88 ? 9.024 14.298 -47.302 1.00 83.00 88 GLU A CA 1
ATOM 707 C C . GLU A 1 88 ? 8.924 15.743 -46.834 1.00 83.00 88 GLU A C 1
ATOM 709 O O . GLU A 1 88 ? 8.663 15.993 -45.659 1.00 83.00 88 GLU A O 1
ATOM 714 N N . ASP A 1 89 ? 9.115 16.666 -47.767 1.00 83.19 89 ASP A N 1
ATOM 715 C CA . ASP A 1 89 ? 8.823 18.083 -47.601 1.00 83.19 89 ASP A CA 1
ATOM 716 C C . ASP A 1 89 ? 7.337 18.336 -47.901 1.00 83.19 89 ASP A C 1
ATOM 718 O O . ASP A 1 89 ? 6.874 18.097 -49.015 1.00 83.19 89 ASP A O 1
ATOM 722 N N . GLU A 1 90 ? 6.576 18.828 -46.922 1.00 79.62 90 GLU A N 1
ATOM 723 C CA . GLU A 1 90 ? 5.154 19.155 -47.096 1.00 79.62 90 GLU A CA 1
ATOM 724 C C . GLU A 1 90 ?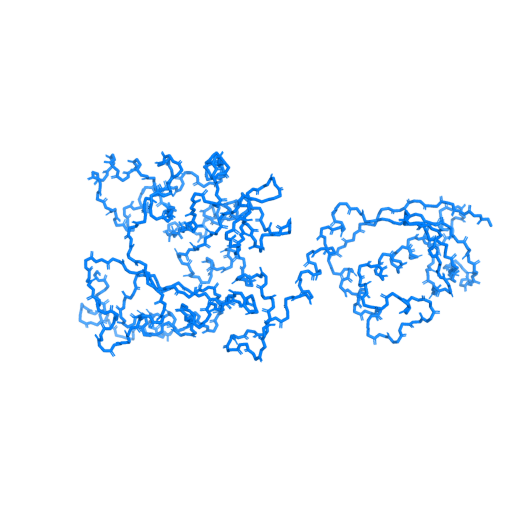 4.903 20.286 -48.095 1.00 79.62 90 GLU A C 1
ATOM 726 O O . GLU A 1 90 ? 3.800 20.400 -48.626 1.00 79.62 90 GLU A O 1
ATOM 731 N N . SER A 1 91 ? 5.883 21.162 -48.323 1.00 77.50 91 SER A N 1
ATOM 732 C CA . SER A 1 91 ? 5.671 22.360 -49.136 1.00 77.50 91 SER A CA 1
ATOM 733 C C . SER A 1 91 ? 5.510 22.049 -50.624 1.00 77.50 91 SER A C 1
ATOM 735 O O . SER A 1 91 ? 4.830 22.793 -51.334 1.00 77.50 91 SER A O 1
ATOM 737 N N . ASP A 1 92 ? 6.096 20.947 -51.095 1.00 78.06 92 ASP A N 1
ATOM 738 C CA . ASP A 1 92 ? 6.009 20.519 -52.492 1.00 78.06 92 ASP A CA 1
ATOM 739 C C . ASP A 1 92 ? 6.005 18.997 -52.706 1.00 78.06 92 ASP A C 1
ATOM 741 O O . ASP A 1 92 ? 6.222 18.531 -53.827 1.00 78.06 92 ASP A O 1
ATOM 745 N N . GLU A 1 93 ? 5.726 18.232 -51.647 1.00 75.94 93 GLU A N 1
ATOM 746 C CA . GLU A 1 93 ? 5.593 16.767 -51.647 1.00 75.94 93 GLU A CA 1
ATOM 747 C C . GLU A 1 93 ? 6.844 16.033 -52.167 1.00 75.94 93 GLU A C 1
ATOM 749 O O . GLU A 1 93 ? 6.795 14.864 -52.569 1.00 75.94 93 GLU A O 1
ATOM 754 N N . ARG A 1 94 ? 8.007 16.698 -52.185 1.00 82.19 94 ARG A N 1
ATOM 755 C CA . ARG A 1 94 ? 9.255 16.061 -52.605 1.00 82.19 94 ARG A CA 1
ATOM 756 C C . ARG A 1 94 ? 9.808 15.199 -51.488 1.00 82.19 94 ARG A C 1
ATOM 758 O O . ARG A 1 94 ? 9.979 15.632 -50.352 1.00 82.19 94 ARG A O 1
ATOM 765 N N . THR A 1 95 ? 10.202 13.984 -51.853 1.00 83.94 95 THR A N 1
ATOM 766 C CA . THR A 1 95 ? 10.934 13.092 -50.957 1.00 83.94 95 THR A CA 1
ATOM 767 C C . THR A 1 95 ? 12.431 13.160 -51.216 1.00 83.94 95 THR A C 1
ATOM 769 O O . THR A 1 95 ? 12.866 13.050 -52.366 1.00 83.94 95 THR A O 1
ATOM 772 N N . PHE A 1 96 ? 13.233 13.247 -50.161 1.00 85.50 96 PHE A N 1
ATOM 773 C CA . PHE A 1 96 ? 14.687 13.171 -50.245 1.00 85.50 96 PHE A CA 1
ATOM 774 C C . PHE A 1 96 ? 15.268 12.307 -49.126 1.00 85.50 96 PHE A C 1
ATOM 776 O O . PHE A 1 96 ? 14.665 12.099 -48.074 1.00 85.50 96 PHE A O 1
ATOM 783 N N . GLN A 1 97 ? 16.460 11.771 -49.372 1.00 89.88 97 GLN A N 1
ATOM 784 C CA . GLN A 1 97 ? 17.187 10.968 -48.397 1.00 89.88 97 GLN A CA 1
ATOM 785 C C . GLN A 1 97 ? 18.115 11.863 -47.571 1.00 89.88 97 GLN A C 1
ATOM 787 O O . GLN A 1 97 ? 18.911 12.617 -48.132 1.00 89.88 97 GLN A O 1
ATOM 792 N N . ALA A 1 98 ? 18.071 11.720 -46.250 1.00 87.31 98 ALA A N 1
ATOM 793 C CA . ALA A 1 98 ? 18.982 12.378 -45.324 1.00 87.31 98 ALA A CA 1
ATOM 794 C C . ALA A 1 98 ? 19.817 11.350 -44.546 1.00 87.31 98 ALA A C 1
ATOM 796 O O . ALA A 1 98 ? 19.319 10.306 -44.120 1.00 87.31 98 ALA A O 1
ATOM 797 N N . GLU A 1 99 ? 21.101 11.660 -44.354 1.00 90.94 99 GLU A N 1
ATOM 798 C CA . GLU A 1 99 ? 21.971 10.943 -43.422 1.00 90.94 99 GLU A CA 1
ATOM 799 C C . GLU A 1 99 ? 22.188 11.791 -42.169 1.00 90.94 99 GLU A C 1
ATOM 801 O O . GLU A 1 99 ? 22.671 12.921 -42.261 1.00 90.94 99 GLU A O 1
ATOM 806 N N . VAL A 1 100 ? 21.863 11.240 -41.002 1.00 89.00 100 VAL A N 1
ATOM 807 C CA . VAL A 1 100 ? 21.910 11.964 -39.726 1.00 89.00 100 VAL A CA 1
ATOM 808 C C . VAL A 1 100 ? 22.694 11.154 -38.705 1.00 89.00 100 VAL A C 1
ATOM 810 O O . VAL A 1 100 ? 22.503 9.943 -38.597 1.00 89.00 100 VAL A O 1
ATOM 813 N N . LEU A 1 101 ? 23.587 11.804 -37.961 1.00 89.06 101 LEU A N 1
ATOM 814 C CA . LEU A 1 101 ? 24.287 11.188 -36.839 1.00 89.06 101 LEU A CA 1
ATOM 815 C C . LEU A 1 101 ? 23.691 11.754 -35.552 1.00 89.06 101 LEU A C 1
ATOM 817 O O . LEU A 1 101 ? 23.780 12.952 -35.300 1.00 89.06 101 LEU A O 1
ATOM 821 N N . ALA A 1 102 ? 23.062 10.905 -34.750 1.00 88.31 102 ALA A N 1
ATOM 822 C CA . ALA A 1 102 ? 22.318 11.353 -33.587 1.00 88.31 102 ALA A CA 1
ATOM 823 C C . ALA A 1 102 ? 22.713 10.595 -32.328 1.00 88.31 102 ALA A C 1
ATOM 825 O O . ALA A 1 102 ? 22.808 9.368 -32.336 1.00 88.31 102 ALA A O 1
ATOM 826 N N . GLN A 1 103 ? 22.881 11.330 -31.236 1.00 88.94 103 GLN A N 1
ATOM 827 C CA . GLN A 1 103 ? 22.919 10.752 -29.905 1.00 88.94 103 GLN A CA 1
ATOM 828 C C . GLN A 1 103 ? 21.499 10.758 -29.340 1.00 88.94 103 GLN A C 1
ATOM 830 O O . GLN A 1 103 ? 20.893 11.820 -29.188 1.00 88.94 103 GLN A O 1
ATOM 835 N N . LEU A 1 104 ? 20.959 9.573 -29.059 1.00 87.38 104 LEU A N 1
ATOM 836 C CA . LEU A 1 104 ? 19.583 9.418 -28.588 1.00 87.38 104 LEU A CA 1
ATOM 837 C C . LEU A 1 104 ? 19.569 8.871 -27.168 1.00 87.38 104 LEU A C 1
ATOM 839 O O . LEU A 1 104 ? 20.201 7.858 -26.875 1.00 87.38 104 LEU A O 1
ATOM 843 N N . SER A 1 105 ? 18.807 9.516 -26.295 1.00 86.12 105 SER A N 1
ATOM 844 C CA . SER A 1 105 ? 18.585 9.047 -24.929 1.00 86.12 105 SER A CA 1
ATOM 845 C C . SER A 1 105 ? 17.171 9.376 -24.466 1.00 86.12 105 SER A C 1
ATOM 847 O O . SER A 1 105 ? 16.490 10.233 -25.031 1.00 86.12 105 SER A O 1
ATOM 849 N N . TYR A 1 106 ? 16.717 8.678 -23.433 1.00 82.25 106 TYR A N 1
ATOM 850 C CA . TYR A 1 106 ? 15.472 9.013 -22.762 1.00 82.25 106 TYR A CA 1
ATOM 851 C C . TYR A 1 106 ? 15.684 10.141 -21.758 1.00 82.25 106 TYR A C 1
ATOM 853 O O . TYR A 1 106 ? 16.707 10.181 -21.072 1.00 82.25 106 TYR A O 1
ATOM 861 N N . SER A 1 107 ? 14.696 11.030 -21.628 1.00 79.38 107 SER A N 1
ATOM 862 C CA . SER A 1 107 ? 14.614 11.886 -20.444 1.00 79.38 107 SER A CA 1
ATOM 863 C C . SER A 1 107 ? 14.405 11.027 -19.185 1.00 79.38 107 SER A C 1
ATOM 865 O O . SER A 1 107 ? 14.096 9.831 -19.265 1.00 79.38 107 SER A O 1
ATOM 867 N N . SER A 1 108 ? 14.557 11.615 -17.998 1.00 73.88 108 SER A N 1
ATOM 868 C CA . SER A 1 108 ? 14.241 10.935 -16.733 1.00 73.88 108 SER A CA 1
ATOM 869 C C . SER A 1 108 ? 12.785 10.452 -16.687 1.00 73.88 108 SER A C 1
ATOM 871 O O . SER A 1 108 ? 12.525 9.325 -16.272 1.00 73.88 108 SER A O 1
ATOM 873 N N . GLU A 1 109 ? 11.852 11.273 -17.170 1.00 73.25 109 GLU A N 1
ATOM 874 C CA . GLU A 1 109 ? 10.423 10.950 -17.276 1.00 73.25 109 GLU A CA 1
ATOM 875 C C . GLU A 1 109 ? 10.161 9.844 -18.308 1.00 73.25 109 GLU A C 1
ATOM 877 O O . GLU A 1 109 ? 9.481 8.866 -18.004 1.00 73.25 109 GLU A O 1
ATOM 882 N N . GLY A 1 110 ? 10.765 9.934 -19.499 1.00 72.69 110 GLY A N 1
ATOM 883 C CA . GLY A 1 110 ? 10.647 8.902 -20.533 1.00 72.69 110 GLY A CA 1
ATOM 884 C C . GLY A 1 110 ? 11.220 7.557 -20.079 1.00 72.69 110 GLY A C 1
ATOM 885 O O . GLY A 1 110 ? 10.627 6.510 -20.331 1.00 72.69 110 GLY A O 1
ATOM 886 N N . SER A 1 111 ? 12.327 7.575 -19.331 1.00 75.56 111 SER A N 1
ATOM 887 C CA . SER A 1 111 ? 12.923 6.369 -18.742 1.00 75.56 111 SER A CA 1
ATOM 888 C C . SER A 1 111 ? 11.983 5.706 -17.733 1.00 75.56 111 SER A C 1
ATOM 890 O O . SER A 1 111 ? 11.877 4.480 -17.714 1.00 75.56 111 SER A O 1
ATOM 892 N N . ALA A 1 112 ? 11.276 6.502 -16.924 1.00 69.75 112 ALA A N 1
ATOM 893 C CA . ALA A 1 112 ? 10.290 5.998 -15.973 1.00 69.75 112 ALA A CA 1
ATOM 894 C C . ALA A 1 112 ? 9.088 5.353 -16.682 1.00 69.75 112 ALA A C 1
ATOM 896 O O . ALA A 1 112 ? 8.664 4.274 -16.283 1.00 69.75 112 ALA A O 1
ATOM 897 N N . ILE A 1 113 ? 8.594 5.955 -17.771 1.00 69.75 113 ILE A N 1
ATOM 898 C CA . ILE A 1 113 ? 7.491 5.403 -18.578 1.00 69.75 113 ILE A CA 1
ATOM 899 C C . ILE A 1 113 ? 7.889 4.072 -19.228 1.00 69.75 113 ILE A C 1
ATOM 901 O O . ILE A 1 113 ? 7.129 3.108 -19.181 1.00 69.75 113 ILE A O 1
ATOM 905 N N . VAL A 1 114 ? 9.084 3.992 -19.820 1.00 66.81 114 VAL A N 1
ATOM 906 C CA . VAL A 1 114 ? 9.578 2.750 -20.442 1.00 66.81 114 VAL A CA 1
ATOM 907 C C . VAL A 1 114 ? 9.700 1.641 -19.404 1.00 66.81 114 VAL A C 1
ATOM 909 O O . VAL A 1 114 ? 9.305 0.512 -19.681 1.00 66.81 114 VAL A O 1
ATOM 912 N N . ALA A 1 115 ? 10.212 1.958 -18.213 1.00 63.66 115 ALA A N 1
ATOM 913 C CA . ALA A 1 115 ? 10.340 1.002 -17.122 1.00 63.66 115 ALA A CA 1
ATOM 914 C C . ALA A 1 115 ? 8.975 0.526 -16.592 1.00 63.66 115 ALA A C 1
ATOM 916 O O . ALA A 1 115 ? 8.795 -0.678 -16.429 1.00 63.66 115 ALA A O 1
ATOM 917 N N . ASP A 1 116 ? 8.016 1.442 -16.412 1.00 60.72 116 ASP A N 1
ATOM 918 C CA . ASP A 1 116 ? 6.631 1.151 -15.998 1.00 60.72 116 ASP A CA 1
ATOM 919 C C . ASP A 1 116 ? 5.897 0.246 -17.002 1.00 60.72 116 ASP A C 1
ATOM 921 O O . ASP A 1 116 ? 5.099 -0.612 -16.639 1.00 60.72 116 ASP A O 1
ATOM 925 N N . ILE A 1 117 ? 6.175 0.391 -18.298 1.00 60.12 117 ILE A N 1
ATOM 926 C CA . ILE A 1 117 ? 5.566 -0.465 -19.322 1.00 60.12 117 ILE A CA 1
ATOM 927 C C . ILE A 1 117 ? 6.304 -1.801 -19.442 1.00 60.12 117 ILE A C 1
ATOM 929 O O . ILE A 1 117 ? 5.669 -2.823 -19.697 1.00 60.12 117 ILE A O 1
ATOM 933 N N . LEU A 1 118 ? 7.625 -1.831 -19.241 1.00 57.00 118 LEU A N 1
ATOM 934 C CA . LEU A 1 118 ? 8.378 -3.086 -19.222 1.00 57.00 118 LEU A CA 1
ATOM 935 C C . LEU A 1 118 ? 7.920 -3.998 -18.076 1.00 57.00 118 LEU A C 1
ATOM 937 O O . LEU A 1 118 ? 7.860 -5.209 -18.271 1.00 57.00 118 LEU A O 1
ATOM 941 N N . SER A 1 119 ? 7.566 -3.433 -16.916 1.00 48.44 119 SER A N 1
ATOM 942 C CA . SER A 1 119 ? 6.974 -4.199 -15.814 1.00 48.44 119 SER A CA 1
ATOM 943 C C . SER A 1 119 ? 5.594 -4.748 -16.171 1.00 48.44 119 SER A C 1
ATOM 945 O O . SER A 1 119 ? 5.327 -5.900 -15.858 1.00 48.44 119 SER A O 1
ATOM 947 N N . ILE A 1 120 ? 4.769 -4.000 -16.913 1.00 48.34 120 ILE A N 1
ATOM 948 C CA . ILE A 1 120 ? 3.464 -4.483 -17.407 1.00 48.34 120 ILE A CA 1
ATOM 949 C C . ILE A 1 120 ? 3.622 -5.644 -18.408 1.00 48.34 120 ILE A C 1
ATOM 951 O O . ILE A 1 120 ? 2.819 -6.564 -18.403 1.00 48.34 120 ILE A O 1
ATOM 955 N N . VAL A 1 121 ? 4.655 -5.629 -19.262 1.00 47.62 121 VAL A N 1
ATOM 956 C CA . VAL A 1 121 ? 4.916 -6.699 -20.256 1.00 47.62 121 VAL A CA 1
ATOM 957 C C . VAL A 1 121 ? 5.532 -7.959 -19.625 1.00 47.62 121 VAL A C 1
ATOM 959 O O . VAL A 1 121 ? 5.517 -9.024 -20.233 1.00 47.62 121 VAL A O 1
ATOM 962 N N . LEU A 1 122 ? 6.097 -7.856 -18.420 1.00 44.97 122 LEU A N 1
ATOM 963 C CA . LEU A 1 122 ? 6.589 -9.009 -17.657 1.00 44.97 122 LEU A CA 1
ATOM 964 C C . LEU A 1 122 ? 5.520 -9.596 -16.719 1.00 44.97 122 LEU A C 1
ATOM 966 O O . LEU A 1 122 ? 5.690 -10.724 -16.254 1.00 44.97 122 LEU A O 1
ATOM 970 N N . ASP A 1 123 ? 4.427 -8.868 -16.481 1.00 46.62 123 ASP A N 1
ATOM 971 C CA . ASP A 1 123 ? 3.307 -9.254 -15.621 1.00 46.62 123 ASP A CA 1
ATOM 972 C C . ASP A 1 123 ? 2.133 -9.823 -16.442 1.00 46.62 123 ASP A C 1
ATOM 974 O O . ASP A 1 123 ? 1.051 -9.252 -16.556 1.00 46.62 123 ASP A O 1
ATOM 978 N N . ASP A 1 124 ? 2.369 -10.980 -17.064 1.00 49.72 124 ASP A N 1
ATOM 979 C CA . ASP A 1 124 ? 1.389 -11.696 -17.899 1.00 49.72 124 ASP A CA 1
ATOM 980 C C . ASP A 1 124 ? 0.474 -12.640 -17.076 1.00 49.72 124 ASP A C 1
ATOM 982 O O . ASP A 1 124 ? -0.140 -13.578 -17.612 1.00 49.72 124 ASP A O 1
ATOM 986 N N . CYS A 1 125 ? 0.391 -12.450 -15.753 1.00 52.62 125 CYS A N 1
ATOM 987 C CA . CYS A 1 125 ? -0.387 -13.303 -14.858 1.00 52.62 125 CYS A CA 1
ATOM 988 C C . CYS A 1 125 ? -1.898 -13.180 -15.158 1.00 52.62 125 CYS A C 1
ATOM 990 O O . CYS A 1 125 ? -2.571 -12.259 -14.710 1.00 52.62 125 CYS A O 1
ATOM 992 N N . LYS A 1 126 ? -2.485 -14.141 -15.895 1.00 52.78 126 LYS A N 1
ATOM 993 C CA . LYS A 1 126 ? -3.950 -14.203 -16.063 1.00 52.78 126 LYS A CA 1
ATOM 994 C C . LYS A 1 126 ? -4.633 -14.533 -14.738 1.00 52.78 126 LYS A C 1
ATOM 996 O O . LYS A 1 126 ? -4.471 -15.632 -14.210 1.00 52.78 126 LYS A O 1
ATOM 1001 N N . TRP A 1 127 ? -5.444 -13.592 -14.274 1.00 55.81 127 TRP A N 1
ATOM 1002 C CA . TRP A 1 127 ? -6.157 -13.648 -13.006 1.00 55.81 127 TRP A CA 1
ATOM 1003 C C . TRP A 1 127 ? -7.612 -14.138 -13.157 1.00 55.81 127 TRP A C 1
ATOM 1005 O O . TRP A 1 127 ? -8.244 -13.826 -14.174 1.00 55.81 127 TRP A O 1
ATOM 1015 N N . PRO A 1 128 ? -8.205 -14.853 -12.171 1.00 54.25 128 PRO A N 1
ATOM 1016 C CA . PRO A 1 128 ? -7.618 -15.367 -10.922 1.00 54.25 128 PRO A CA 1
ATOM 1017 C C . PRO A 1 128 ? -6.782 -16.650 -11.094 1.00 54.25 128 PRO A C 1
ATOM 1019 O O . PRO A 1 128 ? -6.945 -17.354 -12.095 1.00 54.25 128 PRO A O 1
ATOM 1022 N N . PRO A 1 129 ? -5.936 -17.010 -10.101 1.00 54.62 129 PRO A N 1
ATOM 1023 C CA . PRO A 1 129 ? -5.313 -18.334 -10.021 1.00 54.62 129 PRO A CA 1
ATOM 1024 C C . PRO A 1 129 ? -6.363 -19.469 -10.070 1.00 54.62 129 PRO A C 1
ATOM 1026 O O . PRO A 1 129 ? -7.528 -19.258 -9.724 1.00 54.62 129 PRO A O 1
ATOM 1029 N N . PRO A 1 130 ? -5.980 -20.700 -10.475 1.00 47.41 130 PRO A N 1
ATOM 1030 C CA . PRO A 1 130 ? -4.629 -21.259 -10.427 1.00 47.41 130 PRO A CA 1
ATOM 1031 C C . PRO A 1 130 ? -3.753 -20.945 -11.643 1.00 47.41 130 PRO A C 1
ATOM 1033 O O . PRO A 1 130 ? -4.141 -21.114 -12.798 1.00 47.41 130 PRO A O 1
ATOM 1036 N N . TYR A 1 131 ? -2.502 -20.594 -11.356 1.00 52.16 131 TYR A N 1
ATOM 1037 C CA . TYR A 1 131 ? -1.456 -20.446 -12.356 1.00 52.16 131 TYR A CA 1
ATOM 1038 C C . TYR A 1 131 ? -1.057 -21.812 -12.925 1.00 52.16 131 TYR A C 1
ATOM 1040 O O . TYR A 1 131 ? -0.642 -22.716 -12.201 1.00 52.16 131 TYR A O 1
ATOM 1048 N N . ASN A 1 132 ? -1.149 -21.972 -14.243 1.00 44.84 132 ASN A N 1
ATOM 1049 C CA . ASN A 1 132 ? -0.746 -23.204 -14.931 1.00 44.84 132 ASN A CA 1
ATOM 1050 C C . ASN A 1 132 ? 0.785 -23.366 -15.072 1.00 44.84 132 ASN A C 1
ATOM 1052 O O . ASN A 1 132 ? 1.241 -24.413 -15.534 1.00 44.84 132 ASN A O 1
ATOM 1056 N N . LYS A 1 133 ? 1.573 -22.342 -14.708 1.00 50.56 133 LYS A N 1
ATOM 1057 C CA . LYS A 1 133 ? 3.047 -22.294 -14.746 1.00 50.56 133 LYS A CA 1
ATOM 1058 C C . LYS A 1 133 ? 3.578 -21.418 -13.599 1.00 50.56 133 LYS A C 1
ATOM 1060 O O . LYS A 1 133 ? 2.799 -20.746 -12.932 1.00 50.56 133 LYS A O 1
ATOM 1065 N N . ALA A 1 134 ? 4.889 -21.439 -13.352 1.00 46.56 134 ALA A N 1
ATOM 1066 C CA . ALA A 1 134 ? 5.540 -20.458 -12.482 1.00 46.56 134 ALA A CA 1
ATOM 1067 C C . ALA A 1 134 ? 5.587 -19.118 -13.228 1.00 46.56 134 ALA A C 1
ATOM 1069 O O . ALA A 1 134 ? 6.390 -18.958 -14.145 1.00 46.56 134 ALA A O 1
ATOM 1070 N N . TRP A 1 135 ? 4.674 -18.213 -12.893 1.00 51.44 135 TRP A N 1
ATOM 1071 C CA . TRP A 1 135 ? 4.671 -16.849 -13.411 1.00 51.44 135 TRP A CA 1
ATOM 1072 C C . TRP A 1 135 ? 5.316 -15.935 -12.376 1.00 51.44 135 TRP A C 1
ATOM 1074 O O . TRP A 1 135 ? 5.131 -16.126 -11.174 1.00 51.44 135 TRP A O 1
ATOM 1084 N N . LEU A 1 136 ? 6.099 -14.974 -12.853 1.00 48.12 136 LEU A N 1
ATOM 1085 C CA . LEU A 1 136 ? 6.728 -13.965 -12.018 1.00 48.12 136 LEU A CA 1
ATOM 1086 C C . LEU A 1 136 ? 5.712 -12.833 -11.803 1.00 48.12 136 LEU A C 1
ATOM 1088 O O . LEU A 1 136 ? 5.788 -11.820 -12.485 1.00 48.12 136 LEU A O 1
ATOM 1092 N N . CYS A 1 137 ? 4.733 -13.023 -10.913 1.00 51.72 137 CYS A N 1
ATOM 1093 C CA . CYS A 1 137 ? 3.846 -11.918 -10.543 1.00 51.72 137 CYS A CA 1
ATOM 1094 C C . CYS A 1 137 ? 4.637 -10.994 -9.602 1.00 51.72 137 CYS A C 1
ATOM 1096 O O . CYS A 1 137 ? 4.964 -11.382 -8.481 1.00 51.72 137 CYS A O 1
ATOM 1098 N N . LEU A 1 138 ? 5.036 -9.828 -10.115 1.00 55.47 138 LEU A N 1
ATOM 1099 C CA . LEU A 1 138 ? 5.822 -8.825 -9.385 1.00 55.47 138 LEU A CA 1
ATOM 1100 C C . LEU A 1 138 ? 4.933 -7.797 -8.674 1.00 55.47 138 LEU A C 1
ATOM 1102 O O . LEU A 1 138 ? 5.402 -7.123 -7.763 1.00 55.47 138 LEU A O 1
ATOM 1106 N N . ALA A 1 139 ? 3.666 -7.675 -9.084 1.00 59.12 139 ALA A N 1
ATOM 1107 C CA . ALA A 1 139 ? 2.668 -6.853 -8.417 1.00 59.12 139 ALA A CA 1
ATOM 1108 C C . ALA A 1 139 ? 1.667 -7.733 -7.649 1.00 59.12 139 ALA A C 1
ATOM 1110 O O . ALA A 1 139 ? 1.048 -8.639 -8.210 1.00 59.12 139 ALA A O 1
ATOM 1111 N N . ASN A 1 140 ? 1.468 -7.431 -6.363 1.00 65.88 140 ASN A N 1
ATOM 1112 C CA . ASN A 1 140 ? 0.477 -8.122 -5.534 1.00 65.88 140 ASN A CA 1
ATOM 1113 C C . ASN A 1 140 ? -0.951 -7.604 -5.762 1.00 65.88 140 ASN A C 1
ATOM 1115 O O . ASN A 1 140 ? -1.901 -8.276 -5.392 1.00 65.88 140 ASN A O 1
ATOM 1119 N N . GLN A 1 141 ? -1.148 -6.436 -6.383 1.00 75.19 141 GLN A N 1
ATOM 1120 C CA . GLN A 1 141 ? -2.482 -5.895 -6.678 1.00 75.19 141 GLN A CA 1
ATOM 1121 C C . GLN A 1 141 ? -2.509 -5.141 -8.009 1.00 75.19 141 GLN A C 1
ATOM 1123 O O . GLN A 1 141 ? -1.636 -4.319 -8.277 1.00 75.19 141 GLN A O 1
ATOM 1128 N N . GLU A 1 142 ? -3.562 -5.364 -8.803 1.00 73.19 142 GLU A N 1
ATOM 1129 C CA . GLU A 1 142 ? -3.851 -4.567 -10.010 1.00 73.19 142 GLU A CA 1
ATOM 1130 C C . GLU A 1 142 ? -4.518 -3.222 -9.671 1.00 73.19 142 GLU A C 1
ATOM 1132 O O . GLU A 1 142 ? -4.473 -2.271 -10.451 1.00 73.19 142 GLU A O 1
ATOM 1137 N N . LEU A 1 143 ? -5.174 -3.150 -8.510 1.00 77.69 143 LEU A N 1
ATOM 1138 C CA . LEU A 1 143 ? -5.911 -1.978 -8.055 1.00 77.69 143 LEU A CA 1
ATOM 1139 C C . LEU A 1 143 ? -5.007 -1.040 -7.255 1.00 77.69 143 LEU A C 1
ATOM 1141 O O . LEU A 1 143 ? -4.214 -1.475 -6.418 1.00 77.69 143 LEU A O 1
ATOM 1145 N N . SER A 1 144 ? -5.186 0.267 -7.454 1.00 86.25 144 SER A N 1
ATOM 1146 C CA . SER A 1 144 ? -4.585 1.266 -6.569 1.00 86.25 144 SER A CA 1
ATOM 1147 C C . SER A 1 144 ? -5.151 1.160 -5.145 1.00 86.25 144 SER A C 1
ATOM 1149 O O . SER A 1 144 ? -6.226 0.587 -4.927 1.00 86.25 144 SER A O 1
ATOM 1151 N N . LEU A 1 145 ? -4.466 1.752 -4.157 1.00 92.06 145 LEU A N 1
ATOM 1152 C CA . LEU A 1 145 ? -4.980 1.790 -2.781 1.00 92.06 145 LEU A CA 1
ATOM 1153 C C . LEU A 1 145 ? -6.330 2.521 -2.739 1.00 92.06 145 LEU A C 1
ATOM 1155 O O . LEU A 1 145 ? -7.268 2.066 -2.089 1.00 92.06 145 LEU A O 1
ATOM 1159 N N . THR A 1 146 ? -6.458 3.610 -3.497 1.00 92.31 146 THR A N 1
ATOM 1160 C CA . THR A 1 146 ? -7.694 4.379 -3.665 1.00 92.31 146 THR A CA 1
ATOM 1161 C C . THR A 1 146 ? -8.810 3.535 -4.257 1.00 92.31 146 THR A C 1
ATOM 1163 O O . THR A 1 146 ? -9.933 3.585 -3.755 1.00 92.31 146 THR A O 1
ATOM 1166 N N . ASP A 1 147 ? -8.531 2.752 -5.299 1.00 88.69 147 ASP A N 1
ATOM 1167 C CA . ASP A 1 147 ? -9.547 1.911 -5.933 1.00 88.69 147 ASP A CA 1
ATOM 1168 C C . ASP A 1 147 ? -10.032 0.826 -4.979 1.00 88.69 147 ASP A C 1
ATOM 1170 O O . ASP A 1 147 ? -11.242 0.656 -4.837 1.00 88.69 147 ASP A O 1
ATOM 1174 N N . MET A 1 148 ? -9.122 0.168 -4.250 1.00 88.12 148 MET A N 1
ATOM 1175 C CA . MET A 1 148 ? -9.487 -0.791 -3.201 1.00 88.12 148 MET A CA 1
ATOM 1176 C C . MET A 1 148 ? -10.385 -0.151 -2.132 1.00 88.12 148 MET A C 1
ATOM 1178 O O . MET A 1 148 ? -11.434 -0.696 -1.780 1.00 88.12 148 MET A O 1
ATOM 1182 N N . LEU A 1 149 ? -10.036 1.041 -1.650 1.00 92.25 149 LEU A N 1
ATOM 1183 C CA . LEU A 1 149 ? -10.851 1.761 -0.668 1.00 92.25 149 LEU A CA 1
ATOM 1184 C C . LEU A 1 149 ? -12.217 2.189 -1.237 1.00 92.25 149 LEU A C 1
ATOM 1186 O O . LEU A 1 149 ? -13.235 2.140 -0.542 1.00 92.25 149 LEU A O 1
ATOM 1190 N N . ASN A 1 150 ? -12.274 2.587 -2.510 1.00 88.62 150 ASN A N 1
ATOM 1191 C CA . ASN A 1 150 ? -13.506 3.012 -3.176 1.00 88.62 150 ASN A CA 1
ATOM 1192 C C . ASN A 1 150 ? -14.482 1.858 -3.421 1.00 88.62 150 ASN A C 1
ATOM 1194 O O . ASN A 1 150 ? -15.693 2.069 -3.345 1.00 88.62 150 ASN A O 1
ATOM 1198 N N . ILE A 1 151 ? -13.981 0.645 -3.664 1.00 82.06 151 ILE A N 1
ATOM 1199 C CA . ILE A 1 151 ? -14.811 -0.559 -3.828 1.00 82.06 151 ILE A CA 1
ATOM 1200 C C . ILE A 1 151 ? -15.194 -1.221 -2.494 1.00 82.06 151 ILE A C 1
ATOM 1202 O O . ILE A 1 151 ? -15.831 -2.273 -2.496 1.00 82.06 151 ILE A O 1
ATOM 1206 N N . GLY A 1 152 ? -14.862 -0.593 -1.361 1.00 84.31 152 GLY A N 1
ATOM 1207 C CA . GLY A 1 152 ? -15.338 -0.989 -0.033 1.00 84.31 152 GLY A CA 1
ATOM 1208 C C . GLY A 1 152 ? -14.356 -1.821 0.788 1.00 84.31 152 GLY A C 1
ATOM 1209 O O . GLY A 1 152 ? -14.755 -2.394 1.803 1.00 84.31 152 GLY A O 1
ATOM 1210 N N . VAL A 1 153 ? -13.081 -1.895 0.399 1.00 89.31 153 VAL A N 1
ATOM 1211 C CA . VAL A 1 153 ? -12.043 -2.451 1.275 1.00 89.31 153 VAL A CA 1
ATOM 1212 C C . VAL A 1 153 ? -11.804 -1.479 2.433 1.00 89.31 153 VAL A C 1
ATOM 1214 O O . VAL A 1 153 ? -11.606 -0.285 2.232 1.00 89.31 153 VAL A O 1
ATOM 1217 N N . HIS A 1 154 ? -11.830 -1.993 3.663 1.00 89.44 154 HIS A N 1
ATOM 1218 C CA . HIS A 1 154 ? -11.635 -1.201 4.888 1.00 89.44 154 HIS A CA 1
ATOM 1219 C C . HIS A 1 154 ? -10.359 -1.569 5.658 1.00 89.44 154 HIS A C 1
ATOM 1221 O O . HIS A 1 154 ? -10.084 -0.982 6.706 1.00 89.44 154 HIS A O 1
ATOM 1227 N N . ALA A 1 155 ? -9.599 -2.544 5.164 1.00 92.38 155 ALA A N 1
ATOM 1228 C CA . ALA A 1 155 ? -8.321 -2.956 5.717 1.00 92.38 155 ALA A CA 1
ATOM 1229 C C . ALA A 1 155 ? -7.332 -3.166 4.566 1.00 92.38 155 ALA A C 1
ATOM 1231 O O . ALA A 1 155 ? -7.623 -3.943 3.662 1.00 92.38 155 ALA A O 1
ATOM 1232 N N . LEU A 1 156 ? -6.207 -2.459 4.595 1.00 95.00 156 LEU A N 1
ATOM 1233 C CA . LEU A 1 156 ? -5.115 -2.604 3.637 1.00 95.00 156 LEU A CA 1
ATOM 1234 C C . LEU A 1 156 ? -3.886 -3.143 4.360 1.00 95.00 156 LEU A C 1
ATOM 1236 O O . LEU A 1 156 ? -3.679 -2.846 5.534 1.00 95.00 156 LEU A O 1
ATOM 1240 N N . GLU A 1 157 ? -3.071 -3.893 3.641 1.00 94.19 157 GLU A N 1
ATOM 1241 C CA . GLU A 1 157 ? -1.769 -4.377 4.084 1.00 94.19 157 GLU A CA 1
ATOM 1242 C C . GLU A 1 157 ? -0.710 -3.780 3.176 1.00 94.19 157 GLU A C 1
ATOM 1244 O O . GLU A 1 157 ? -0.911 -3.695 1.963 1.00 94.19 157 GLU A O 1
ATOM 1249 N N . LEU A 1 158 ? 0.353 -3.272 3.785 1.00 94.94 158 LEU A N 1
ATOM 1250 C CA . LEU A 1 158 ? 1.475 -2.652 3.107 1.00 94.94 158 LEU A CA 1
ATOM 1251 C C . LEU A 1 158 ? 2.757 -3.266 3.660 1.00 94.94 158 LEU A C 1
ATOM 1253 O O . LEU A 1 158 ? 2.941 -3.271 4.874 1.00 94.94 158 LEU A O 1
ATOM 1257 N N . ASP A 1 159 ? 3.659 -3.669 2.773 1.00 93.12 159 ASP A N 1
ATOM 1258 C CA . ASP A 1 159 ? 4.906 -4.337 3.157 1.00 93.12 159 ASP A CA 1
ATOM 1259 C C . ASP A 1 159 ? 6.056 -3.347 2.924 1.00 93.12 159 ASP A C 1
ATOM 1261 O O . ASP A 1 159 ? 6.562 -3.219 1.797 1.00 93.12 159 ASP A O 1
ATOM 1265 N N . PRO A 1 160 ? 6.411 -2.518 3.925 1.00 94.44 160 PRO A N 1
ATOM 1266 C CA . PRO A 1 160 ? 7.502 -1.575 3.778 1.00 94.44 160 PRO A CA 1
ATOM 1267 C C . PRO A 1 160 ? 8.843 -2.314 3.762 1.00 94.44 160 PRO A C 1
ATOM 1269 O O . PRO A 1 160 ? 9.153 -3.067 4.670 1.00 94.44 160 PRO A O 1
ATOM 1272 N N . TRP A 1 161 ? 9.681 -2.037 2.767 1.00 92.62 161 TRP A N 1
ATOM 1273 C CA . TRP A 1 161 ? 11.039 -2.568 2.661 1.00 92.62 161 TRP A CA 1
ATOM 1274 C C . TRP A 1 161 ? 12.045 -1.460 2.376 1.00 92.62 161 TRP A C 1
ATOM 1276 O O . TRP A 1 161 ? 11.852 -0.625 1.485 1.00 92.62 161 TRP A O 1
ATOM 1286 N N . TRP A 1 162 ? 13.161 -1.464 3.101 1.00 93.12 162 TRP A N 1
ATOM 1287 C CA . TRP A 1 162 ? 14.312 -0.624 2.801 1.00 93.12 162 TRP A CA 1
ATOM 1288 C C . TRP A 1 162 ? 15.177 -1.274 1.719 1.00 93.12 162 TRP A C 1
ATOM 1290 O O . TRP A 1 162 ? 15.894 -2.248 1.952 1.00 93.12 162 TRP A O 1
ATOM 1300 N N . CYS A 1 163 ? 15.137 -0.720 0.507 1.00 87.00 163 CYS A N 1
ATOM 1301 C CA . CYS A 1 163 ? 15.940 -1.214 -0.604 1.00 87.00 163 CYS A CA 1
ATOM 1302 C C . CYS A 1 163 ? 16.264 -0.097 -1.610 1.00 87.00 163 CYS A C 1
ATOM 1304 O O . CYS A 1 163 ? 15.507 0.856 -1.809 1.00 87.00 163 CYS A O 1
ATOM 1306 N N . PHE A 1 164 ? 17.430 -0.180 -2.260 1.00 85.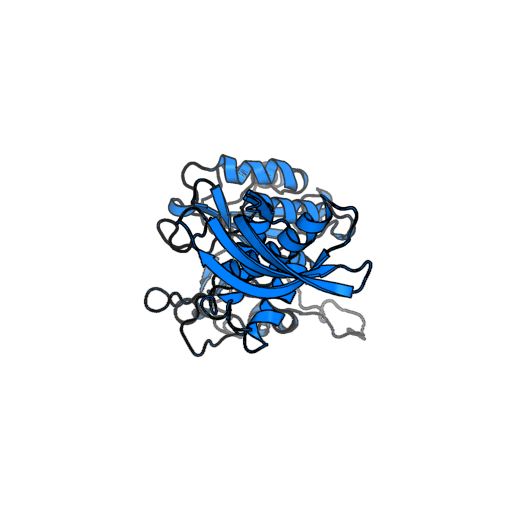25 164 PHE A N 1
ATOM 1307 C CA . PHE A 1 164 ? 17.921 0.862 -3.181 1.00 85.25 164 PHE A CA 1
ATOM 1308 C C . PHE A 1 164 ? 17.912 2.276 -2.567 1.00 85.25 164 PHE A C 1
ATOM 1310 O O . PHE A 1 164 ? 17.523 3.245 -3.225 1.00 85.25 164 PHE A O 1
ATOM 1317 N N . ASN A 1 165 ? 18.332 2.385 -1.300 1.00 87.69 165 ASN A N 1
ATOM 1318 C CA . ASN A 1 165 ? 18.381 3.627 -0.518 1.00 87.69 165 ASN A CA 1
ATOM 1319 C C . ASN A 1 165 ? 17.032 4.362 -0.402 1.00 87.69 165 ASN A C 1
ATOM 1321 O O . ASN A 1 165 ? 17.003 5.590 -0.288 1.00 87.69 165 ASN A O 1
ATOM 1325 N N . LYS A 1 166 ? 15.915 3.632 -0.484 1.00 90.94 166 LYS A N 1
ATOM 1326 C CA . LYS A 1 166 ? 14.563 4.163 -0.303 1.00 90.94 166 LYS A CA 1
ATOM 1327 C C . LYS A 1 166 ? 13.686 3.143 0.409 1.00 90.94 166 LYS A C 1
ATOM 1329 O O . LYS A 1 166 ? 13.858 1.941 0.244 1.00 90.94 166 LYS A O 1
ATOM 1334 N N . LEU A 1 167 ? 12.701 3.646 1.141 1.00 94.12 167 LEU A N 1
ATOM 1335 C CA . LEU A 1 167 ? 11.617 2.827 1.659 1.00 94.12 167 LEU A CA 1
ATOM 1336 C C . LEU A 1 167 ? 10.570 2.609 0.556 1.00 94.12 167 LEU A C 1
ATOM 1338 O O . LEU A 1 167 ? 10.111 3.574 -0.074 1.00 94.12 167 LEU A O 1
ATOM 1342 N N . ARG A 1 168 ? 10.208 1.356 0.298 1.00 92.12 168 ARG A N 1
ATOM 1343 C CA . ARG A 1 168 ? 9.326 0.937 -0.799 1.00 92.12 168 ARG A CA 1
ATOM 1344 C C . ARG A 1 168 ? 8.243 -0.007 -0.307 1.00 92.12 168 ARG A C 1
ATOM 1346 O O . ARG A 1 168 ? 8.406 -0.619 0.732 1.00 92.12 168 ARG A O 1
ATOM 1353 N N . LEU A 1 169 ? 7.155 -0.094 -1.057 1.00 91.50 169 LEU A N 1
ATOM 1354 C CA . LEU A 1 169 ? 6.125 -1.114 -0.905 1.00 91.50 169 LEU A CA 1
ATOM 1355 C C . LEU A 1 169 ? 6.505 -2.282 -1.799 1.00 91.50 169 LEU A C 1
ATOM 1357 O O . LEU A 1 169 ? 6.494 -2.122 -3.020 1.00 91.50 169 LEU A O 1
ATOM 1361 N N . SER A 1 170 ? 6.891 -3.405 -1.206 1.00 86.38 170 SER A N 1
ATOM 1362 C CA . SER A 1 170 ? 7.445 -4.527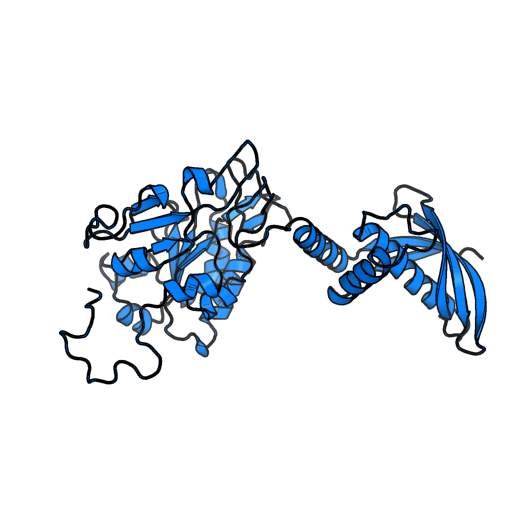 -1.955 1.00 86.38 170 SER A CA 1
ATOM 1363 C C . SER A 1 170 ? 7.130 -5.854 -1.294 1.00 86.38 170 SER A C 1
ATOM 1365 O O . SER A 1 170 ? 7.344 -6.006 -0.099 1.00 86.38 170 SER A O 1
ATOM 1367 N N . HIS A 1 171 ? 6.741 -6.845 -2.091 1.00 82.94 171 HIS A N 1
ATOM 1368 C CA . HIS A 1 171 ? 6.603 -8.222 -1.627 1.00 82.94 171 HIS A CA 1
ATOM 1369 C C . HIS A 1 171 ? 7.957 -8.950 -1.680 1.00 82.94 171 HIS A C 1
ATOM 1371 O O . HIS A 1 171 ? 8.165 -9.953 -2.383 1.00 82.94 171 HIS A O 1
ATOM 1377 N N . ALA A 1 172 ? 8.935 -8.362 -0.995 1.00 78.62 172 ALA A N 1
ATOM 1378 C CA . ALA A 1 172 ? 10.277 -8.895 -0.899 1.00 78.62 172 ALA A CA 1
ATOM 1379 C C . ALA A 1 172 ? 10.371 -9.938 0.220 1.00 78.62 172 ALA A C 1
ATOM 1381 O O . ALA A 1 172 ? 9.557 -10.019 1.130 1.00 78.62 172 ALA A O 1
ATOM 1382 N N . HIS A 1 173 ? 11.399 -10.770 0.137 1.00 75.69 173 HIS A N 1
ATOM 1383 C CA . HIS A 1 173 ? 11.762 -11.730 1.167 1.00 75.69 173 HIS A CA 1
ATOM 1384 C C . HIS A 1 173 ? 13.068 -11.280 1.842 1.00 75.69 173 HIS A C 1
ATOM 1386 O O . HIS A 1 173 ? 13.687 -10.296 1.433 1.00 75.69 173 HIS A O 1
ATOM 1392 N N . LYS A 1 174 ? 13.535 -12.045 2.838 1.00 75.62 174 LYS A N 1
ATOM 1393 C CA . LYS A 1 174 ? 14.816 -11.873 3.554 1.00 75.62 174 LYS A CA 1
ATOM 1394 C C . LYS A 1 174 ? 15.902 -11.195 2.723 1.00 75.62 174 LYS A C 1
ATOM 1396 O O . LYS A 1 174 ? 16.256 -11.684 1.646 1.00 75.62 174 LYS A O 1
ATOM 1401 N N . ARG A 1 175 ? 16.494 -10.137 3.288 1.00 73.31 175 ARG A N 1
ATOM 1402 C CA . ARG A 1 175 ? 17.500 -9.270 2.641 1.00 73.31 175 ARG A CA 1
ATOM 1403 C C . ARG A 1 175 ? 16.978 -8.513 1.410 1.00 73.31 175 ARG A C 1
ATOM 1405 O O . ARG A 1 175 ? 17.749 -8.272 0.481 1.00 73.31 175 ARG A O 1
ATOM 1412 N N . ALA A 1 176 ? 15.693 -8.162 1.396 1.00 78.44 176 ALA A N 1
ATOM 1413 C CA . ALA A 1 176 ? 15.024 -7.445 0.312 1.00 78.44 176 ALA A CA 1
ATOM 1414 C C . ALA A 1 176 ? 15.097 -8.155 -1.060 1.00 78.44 176 ALA A C 1
ATOM 1416 O O . ALA A 1 176 ? 15.103 -7.512 -2.113 1.00 78.44 176 ALA A O 1
ATOM 1417 N N . VAL A 1 177 ? 15.160 -9.492 -1.080 1.00 74.25 177 VAL A N 1
ATOM 1418 C CA . VAL A 1 177 ? 15.145 -10.267 -2.333 1.00 74.25 177 VAL A CA 1
ATOM 1419 C C . VAL A 1 177 ? 13.741 -10.218 -2.929 1.00 74.25 177 VAL A C 1
ATOM 1421 O O . VAL A 1 177 ? 12.798 -10.672 -2.296 1.00 74.25 177 VAL A O 1
ATOM 1424 N N . GLY A 1 178 ? 13.611 -9.695 -4.148 1.00 73.06 178 GLY A N 1
ATOM 1425 C CA . GLY A 1 178 ? 12.314 -9.401 -4.774 1.00 73.06 178 GLY A CA 1
ATOM 1426 C C . GLY A 1 178 ? 11.989 -7.907 -4.781 1.00 73.06 178 GLY A C 1
ATOM 1427 O O . GLY A 1 178 ? 11.207 -7.472 -5.615 1.00 73.06 178 GLY A O 1
ATOM 1428 N N . CYS A 1 179 ? 12.686 -7.114 -3.957 1.00 77.69 179 CYS A N 1
ATOM 1429 C CA . CYS A 1 179 ? 12.576 -5.663 -3.984 1.00 77.69 179 CYS A CA 1
ATOM 1430 C C . CYS A 1 179 ? 13.163 -5.104 -5.279 1.00 77.69 179 CYS A C 1
ATOM 1432 O O . CYS A 1 179 ? 14.258 -5.486 -5.706 1.00 77.69 179 CYS A O 1
ATOM 1434 N N . SER A 1 180 ? 12.449 -4.168 -5.889 1.00 78.19 180 SER A N 1
ATOM 1435 C CA . SER A 1 180 ? 12.775 -3.550 -7.167 1.00 78.19 180 SER A CA 1
ATOM 1436 C C . SER A 1 180 ? 12.962 -2.039 -7.012 1.00 78.19 180 SER A C 1
ATOM 1438 O O . SER A 1 180 ? 12.245 -1.379 -6.257 1.00 78.19 180 SER A O 1
ATOM 1440 N N . PRO A 1 181 ? 13.882 -1.412 -7.770 1.00 72.88 181 PRO A N 1
ATOM 1441 C CA . PRO A 1 181 ? 13.966 0.045 -7.821 1.00 72.88 181 PRO A CA 1
ATOM 1442 C C . PRO A 1 181 ? 12.712 0.692 -8.437 1.00 72.88 181 PRO A C 1
ATOM 1444 O O . PRO A 1 181 ? 12.547 1.911 -8.308 1.00 72.88 181 PRO A O 1
ATOM 1447 N N . LEU A 1 182 ? 11.852 -0.101 -9.087 1.00 72.75 182 LEU A N 1
ATOM 1448 C CA . LEU A 1 182 ? 10.564 0.316 -9.641 1.00 72.75 182 LEU A CA 1
ATOM 1449 C C . LEU A 1 182 ? 9.406 0.157 -8.650 1.00 72.75 182 LEU A C 1
ATOM 1451 O O . LEU A 1 182 ? 8.352 0.741 -8.883 1.00 72.75 182 LEU A O 1
ATOM 1455 N N . ASP A 1 183 ? 9.608 -0.556 -7.537 1.00 79.94 183 ASP A N 1
ATOM 1456 C CA . ASP A 1 183 ? 8.574 -0.694 -6.514 1.00 79.94 183 ASP A CA 1
ATOM 1457 C C . ASP A 1 183 ? 8.180 0.673 -5.977 1.00 79.94 183 ASP A C 1
ATOM 1459 O O . ASP A 1 183 ? 9.016 1.571 -5.787 1.00 79.94 183 ASP A O 1
ATOM 1463 N N . ARG A 1 184 ? 6.886 0.837 -5.723 1.00 86.94 184 ARG A N 1
ATOM 1464 C CA . ARG A 1 184 ? 6.332 2.118 -5.309 1.00 86.94 184 ARG A CA 1
ATOM 1465 C C . ARG A 1 184 ? 7.000 2.590 -4.022 1.00 86.94 184 ARG A C 1
ATOM 1467 O O . ARG A 1 184 ? 7.100 1.850 -3.052 1.00 86.94 184 ARG A O 1
ATOM 1474 N N . ALA A 1 185 ? 7.428 3.849 -3.983 1.00 92.19 185 ALA A N 1
ATOM 1475 C CA . ALA A 1 185 ? 7.971 4.419 -2.755 1.00 92.19 185 ALA A CA 1
ATOM 1476 C C . ALA A 1 185 ? 6.893 4.469 -1.656 1.00 92.19 185 ALA A C 1
ATOM 1478 O O . ALA A 1 185 ? 5.774 4.917 -1.913 1.00 92.19 185 ALA A O 1
ATOM 1479 N N . PHE A 1 186 ? 7.240 4.069 -0.431 1.00 96.00 186 PHE A N 1
ATOM 1480 C CA . PHE A 1 186 ? 6.305 3.968 0.698 1.00 96.00 186 PHE A CA 1
ATOM 1481 C C . PHE A 1 186 ? 5.530 5.266 0.943 1.00 96.00 186 PHE A C 1
ATOM 1483 O O . PHE A 1 186 ? 4.301 5.262 1.030 1.00 96.00 186 PHE A O 1
ATOM 1490 N N . TYR A 1 187 ? 6.234 6.403 0.949 1.00 96.88 187 TYR A N 1
ATOM 1491 C CA . TYR A 1 187 ? 5.610 7.705 1.180 1.00 96.88 187 TYR A CA 1
ATOM 1492 C C . TYR A 1 187 ? 4.520 8.039 0.148 1.00 96.88 187 TYR A C 1
ATOM 1494 O O . TYR A 1 187 ? 3.560 8.722 0.490 1.00 96.88 187 TYR A O 1
ATOM 1502 N N . LEU A 1 188 ? 4.619 7.540 -1.094 1.00 95.50 188 LEU A N 1
ATOM 1503 C CA . LEU A 1 188 ? 3.582 7.738 -2.109 1.00 95.50 188 LEU A CA 1
ATOM 1504 C C . LEU A 1 188 ? 2.322 6.930 -1.798 1.00 95.50 188 LEU A C 1
ATOM 1506 O O . LEU A 1 188 ? 1.232 7.385 -2.132 1.00 95.50 188 LEU A O 1
ATOM 1510 N N . GLY A 1 189 ? 2.449 5.742 -1.200 1.00 96.00 189 GLY A N 1
ATOM 1511 C CA . GLY A 1 189 ? 1.303 4.955 -0.731 1.00 96.00 189 GLY A CA 1
ATOM 1512 C C . GLY A 1 189 ? 0.579 5.650 0.421 1.00 96.00 189 GLY A C 1
ATOM 1513 O O . GLY A 1 189 ? -0.632 5.848 0.369 1.00 96.00 189 GLY A O 1
ATOM 1514 N N . ILE A 1 190 ? 1.335 6.128 1.415 1.00 98.56 190 ILE A N 1
ATOM 1515 C CA . ILE A 1 190 ? 0.775 6.888 2.544 1.00 98.56 190 ILE A CA 1
ATOM 1516 C C . ILE A 1 190 ? 0.161 8.215 2.086 1.00 98.56 190 ILE A C 1
ATOM 1518 O O . ILE A 1 190 ? -0.909 8.592 2.564 1.00 98.56 190 ILE A O 1
ATOM 1522 N N . LYS A 1 191 ? 0.786 8.902 1.122 1.00 98.31 191 LYS A N 1
ATOM 1523 C CA . LYS A 1 191 ? 0.229 10.110 0.508 1.00 98.31 191 LYS A CA 1
ATOM 1524 C C . LYS A 1 191 ? -1.127 9.843 -0.143 1.00 98.31 191 LYS A C 1
ATOM 1526 O O . LYS A 1 191 ? -2.055 10.603 0.106 1.00 98.31 191 LYS A O 1
ATOM 1531 N N . GLU A 1 192 ? -1.256 8.767 -0.919 1.00 97.88 192 GLU A N 1
ATOM 1532 C CA . GLU A 1 192 ? -2.526 8.389 -1.554 1.00 97.88 192 GLU A CA 1
ATOM 1533 C C . GLU A 1 192 ? -3.622 8.108 -0.516 1.00 97.88 192 GLU A C 1
ATOM 1535 O O . GLU A 1 192 ? -4.735 8.616 -0.640 1.00 97.88 192 GLU A O 1
ATOM 1540 N N . ILE A 1 193 ? -3.302 7.370 0.554 1.00 98.19 193 ILE A N 1
ATOM 1541 C CA . ILE A 1 193 ? -4.232 7.163 1.675 1.00 98.19 193 ILE A CA 1
ATOM 1542 C C . ILE A 1 193 ? -4.630 8.513 2.288 1.00 98.19 193 ILE A C 1
ATOM 1544 O O . ILE A 1 193 ? -5.810 8.765 2.523 1.00 98.19 193 ILE A O 1
ATOM 1548 N N . GLY A 1 194 ? -3.660 9.403 2.510 1.00 97.81 194 GLY A N 1
ATOM 1549 C CA . GLY A 1 194 ? -3.885 10.753 3.022 1.00 97.81 194 GLY A CA 1
ATOM 1550 C C . GLY A 1 194 ? -4.815 11.589 2.142 1.00 97.81 194 GLY A C 1
ATOM 1551 O O . GLY A 1 194 ? -5.696 12.277 2.653 1.00 97.81 194 GLY A O 1
ATOM 1552 N N . GLU A 1 195 ? -4.651 11.524 0.823 1.00 98.00 195 GLU A N 1
ATOM 1553 C CA . GLU A 1 195 ? -5.531 12.187 -0.144 1.00 98.00 195 GLU A CA 1
ATOM 1554 C C . GLU A 1 195 ? -6.947 11.599 -0.095 1.00 98.00 195 GLU A C 1
ATOM 1556 O O . GLU A 1 195 ? -7.920 12.354 -0.042 1.00 98.00 195 GLU A O 1
ATOM 1561 N N . TRP A 1 196 ? -7.073 10.271 -0.009 1.00 97.81 196 TRP A N 1
ATOM 1562 C CA . TRP A 1 196 ? -8.368 9.599 0.085 1.00 97.81 196 TRP A CA 1
ATOM 1563 C C . TRP A 1 196 ? -9.138 9.966 1.359 1.00 97.81 196 TRP A C 1
ATOM 1565 O O . TRP A 1 196 ? -10.333 10.254 1.281 1.00 97.81 196 TRP A O 1
ATOM 1575 N N . VAL A 1 197 ? -8.486 9.997 2.529 1.00 97.12 197 VAL A N 1
ATOM 1576 C CA . VAL A 1 197 ? -9.166 10.313 3.805 1.00 97.12 197 VAL A CA 1
ATOM 1577 C C . VAL A 1 197 ? -9.549 11.788 3.924 1.00 97.12 197 VAL A C 1
ATOM 1579 O O . VAL A 1 197 ? -10.530 12.112 4.592 1.00 97.12 197 VAL A O 1
ATOM 1582 N N . LYS A 1 198 ? -8.795 12.684 3.271 1.00 96.69 198 LYS A N 1
ATOM 1583 C CA . LYS A 1 198 ? -9.079 14.129 3.231 1.00 96.69 198 LYS A CA 1
ATOM 1584 C C . LYS A 1 198 ? -10.265 14.466 2.333 1.00 96.69 198 LYS A C 1
ATOM 1586 O O . LYS A 1 198 ? -10.851 15.537 2.490 1.00 96.69 198 LYS A O 1
ATOM 1591 N N . ASP A 1 199 ? -10.621 13.583 1.404 1.00 96.62 199 ASP A N 1
ATOM 1592 C CA . ASP A 1 199 ? -11.767 13.783 0.530 1.00 96.62 199 ASP A CA 1
ATOM 1593 C C . ASP A 1 199 ? -13.076 13.825 1.347 1.00 96.62 199 ASP A C 1
ATOM 1595 O O . ASP A 1 199 ? -13.422 12.846 2.020 1.00 96.62 199 ASP A O 1
ATOM 1599 N N . PRO A 1 200 ? -13.867 14.914 1.270 1.00 95.50 200 PRO A N 1
ATOM 1600 C CA . PRO A 1 200 ? -15.136 15.023 1.987 1.00 95.50 200 PRO A CA 1
ATOM 1601 C C . PRO A 1 200 ? -16.125 13.884 1.698 1.00 95.50 200 PRO A C 1
ATOM 1603 O O . PRO A 1 200 ? -16.950 13.562 2.555 1.00 95.50 200 PRO A O 1
ATOM 1606 N N . ARG A 1 201 ? -16.039 13.242 0.524 1.00 94.81 201 ARG A N 1
ATOM 1607 C CA . ARG A 1 201 ? -16.863 12.081 0.139 1.00 94.81 201 ARG A CA 1
ATOM 1608 C C . ARG A 1 201 ? -16.567 10.838 0.983 1.00 94.81 201 ARG A C 1
ATOM 1610 O O . ARG A 1 201 ? -17.396 9.932 1.052 1.00 94.81 201 ARG A O 1
ATOM 1617 N N . ASN A 1 202 ? -15.409 10.796 1.636 1.00 95.19 202 ASN A N 1
ATOM 1618 C CA . ASN A 1 202 ? -14.958 9.696 2.485 1.00 95.19 202 ASN A CA 1
ATOM 1619 C C . ASN A 1 202 ? -15.057 10.013 3.983 1.00 95.19 202 ASN A C 1
ATOM 1621 O O . ASN A 1 202 ? -14.645 9.201 4.813 1.00 95.19 202 ASN A O 1
ATOM 1625 N N . LYS A 1 203 ? -15.644 11.160 4.353 1.00 92.88 203 LYS A N 1
ATOM 1626 C CA . LYS A 1 203 ? -15.757 11.584 5.751 1.00 92.88 203 LYS A CA 1
ATOM 1627 C C . LYS A 1 203 ? -16.424 10.508 6.617 1.00 92.88 203 LYS A C 1
ATOM 1629 O O . LYS A 1 203 ? -17.504 10.009 6.306 1.00 92.88 203 LYS A O 1
ATOM 1634 N N . GLY A 1 204 ? -15.779 10.170 7.733 1.00 90.69 204 GLY A N 1
ATOM 1635 C CA . GLY A 1 204 ? -16.273 9.189 8.704 1.00 90.69 204 GLY A CA 1
ATOM 1636 C C . GLY A 1 204 ? -16.090 7.718 8.303 1.00 90.69 204 GLY A C 1
ATOM 1637 O O . GLY A 1 204 ? -16.466 6.830 9.079 1.00 90.69 204 GLY A O 1
ATOM 1638 N N . LYS A 1 205 ? -15.511 7.422 7.132 1.00 94.12 205 LYS A N 1
ATOM 1639 C CA . LYS A 1 205 ? -15.088 6.059 6.789 1.00 94.12 205 LYS A CA 1
ATOM 1640 C C . LYS A 1 205 ? -13.845 5.715 7.598 1.00 94.12 205 LYS A C 1
ATOM 1642 O O . LYS A 1 205 ? -12.834 6.386 7.461 1.00 94.12 205 LYS A O 1
ATOM 1647 N N . VAL A 1 206 ? -13.936 4.682 8.432 1.00 95.38 206 VAL A N 1
ATOM 1648 C CA . VAL A 1 206 ? -12.797 4.195 9.219 1.00 95.38 206 VAL A CA 1
ATOM 1649 C C . VAL A 1 206 ? -12.076 3.115 8.419 1.00 95.38 206 VAL A C 1
ATOM 1651 O O . VAL A 1 206 ? -12.728 2.209 7.890 1.00 95.38 206 VAL A O 1
ATOM 1654 N N . ILE A 1 207 ? -10.754 3.224 8.329 1.00 96.69 207 ILE A N 1
ATOM 1655 C CA . ILE A 1 207 ? -9.881 2.275 7.639 1.00 96.69 207 ILE A CA 1
ATOM 1656 C C . ILE A 1 207 ? -8.763 1.807 8.567 1.00 96.69 207 ILE A C 1
ATOM 1658 O O . ILE A 1 207 ? -8.338 2.514 9.485 1.00 96.69 207 ILE A O 1
ATOM 1662 N N . ARG A 1 208 ? -8.291 0.592 8.313 1.00 95.56 208 ARG A N 1
ATOM 1663 C CA . ARG A 1 208 ? -7.157 -0.022 8.996 1.00 95.56 208 ARG A CA 1
ATOM 1664 C C . ARG A 1 208 ? -6.038 -0.254 7.999 1.00 95.56 208 ARG A C 1
ATOM 1666 O O . ARG A 1 208 ? -6.298 -0.736 6.903 1.00 95.56 208 ARG A O 1
ATOM 1673 N N . ILE A 1 209 ? -4.820 0.076 8.387 1.00 97.50 209 ILE A N 1
ATOM 1674 C CA . ILE A 1 209 ? -3.625 -0.185 7.597 1.00 97.50 209 ILE A CA 1
ATOM 1675 C C . ILE A 1 209 ? -2.707 -1.052 8.451 1.00 97.50 209 ILE A C 1
ATOM 1677 O O . ILE A 1 209 ? -2.323 -0.659 9.553 1.00 97.50 209 ILE A O 1
ATOM 1681 N N . TYR A 1 210 ? -2.413 -2.244 7.962 1.00 96.06 210 TYR A N 1
ATOM 1682 C CA . TYR A 1 210 ? -1.467 -3.167 8.562 1.00 96.06 210 TYR A CA 1
ATOM 1683 C C . TYR A 1 210 ? -0.123 -3.044 7.847 1.00 96.06 210 TYR A C 1
ATOM 1685 O O . TYR A 1 210 ? -0.093 -2.979 6.619 1.00 96.06 210 TYR A O 1
ATOM 1693 N N . PHE A 1 211 ? 0.965 -2.987 8.608 1.00 95.88 211 PHE A N 1
ATOM 1694 C CA . PHE A 1 211 ? 2.316 -3.095 8.081 1.00 95.88 211 PHE A CA 1
ATOM 1695 C C . PHE A 1 211 ? 2.857 -4.493 8.353 1.00 95.88 211 PHE A C 1
ATOM 1697 O O . PHE A 1 211 ? 3.067 -4.846 9.517 1.00 95.88 211 PHE A O 1
ATOM 1704 N N . GLU A 1 212 ? 3.087 -5.269 7.291 1.00 91.25 212 GLU A N 1
ATOM 1705 C CA . GLU A 1 212 ? 3.944 -6.451 7.381 1.00 91.25 212 GLU A CA 1
ATOM 1706 C C . GLU A 1 212 ? 5.394 -5.957 7.441 1.00 91.25 212 GLU A C 1
ATOM 1708 O O . GLU A 1 212 ? 6.071 -5.725 6.439 1.00 91.25 212 GLU A O 1
ATOM 1713 N N . ASP A 1 213 ? 5.831 -5.676 8.660 1.00 87.12 213 ASP A N 1
ATOM 1714 C CA . ASP A 1 213 ? 7.134 -5.105 8.957 1.00 87.12 213 ASP A CA 1
ATOM 1715 C C . ASP A 1 213 ? 7.882 -5.985 9.958 1.00 87.12 213 ASP A C 1
ATOM 1717 O O . ASP A 1 213 ? 7.286 -6.719 10.742 1.00 87.12 213 ASP A O 1
ATOM 1721 N N . GLY A 1 214 ? 9.204 -5.912 9.938 1.00 81.00 214 GLY A N 1
ATOM 1722 C CA . GLY A 1 214 ? 10.064 -6.679 10.821 1.00 81.00 214 GLY A CA 1
ATOM 1723 C C . GLY A 1 214 ? 11.467 -6.097 10.872 1.00 81.00 214 GLY A C 1
ATOM 1724 O O . GLY A 1 214 ? 11.825 -5.215 10.093 1.00 81.00 214 GLY A O 1
ATOM 1725 N N . GLU A 1 215 ? 12.301 -6.633 11.764 1.00 73.50 215 GLU A N 1
ATOM 1726 C CA . GLU A 1 215 ? 13.679 -6.149 11.934 1.00 73.50 215 GLU A CA 1
ATOM 1727 C C . GLU A 1 215 ? 14.464 -6.140 10.612 1.00 73.50 215 GLU A C 1
ATOM 1729 O O . GLU A 1 215 ? 15.201 -5.203 10.357 1.00 73.50 215 GLU A O 1
ATOM 1734 N N . GLU A 1 216 ? 14.266 -7.118 9.720 1.00 81.56 216 GLU A N 1
ATOM 1735 C CA . GLU A 1 216 ? 14.963 -7.160 8.422 1.00 81.56 216 GLU A CA 1
ATOM 1736 C C . GLU A 1 216 ? 14.349 -6.249 7.336 1.00 81.56 216 GLU A C 1
ATOM 1738 O O . GLU A 1 216 ? 14.957 -6.083 6.275 1.00 81.56 216 GLU A O 1
ATOM 1743 N N . HIS A 1 217 ? 13.151 -5.700 7.557 1.00 88.12 217 HIS A N 1
ATOM 1744 C CA . HIS A 1 217 ? 12.406 -4.925 6.560 1.00 88.12 217 HIS A CA 1
ATOM 1745 C C . HIS A 1 217 ? 12.853 -3.460 6.568 1.00 88.12 217 HIS A C 1
ATOM 1747 O O . HIS A 1 217 ? 13.192 -2.898 5.522 1.00 88.12 217 HIS A O 1
ATOM 1753 N N . THR A 1 218 ? 12.880 -2.842 7.752 1.00 90.69 218 THR A N 1
ATOM 1754 C CA . THR A 1 218 ? 12.996 -1.383 7.914 1.00 90.69 218 THR A CA 1
ATOM 1755 C C . THR A 1 218 ? 13.969 -0.952 9.019 1.00 90.69 218 THR A C 1
ATOM 1757 O O . THR A 1 218 ? 13.904 0.186 9.493 1.00 90.69 218 THR A O 1
ATOM 1760 N N . GLU A 1 219 ? 14.909 -1.827 9.405 1.00 87.06 219 GLU A N 1
ATOM 1761 C CA . GLU A 1 219 ? 15.884 -1.579 10.480 1.00 87.06 219 GLU A CA 1
ATOM 1762 C C . GLU A 1 219 ? 16.513 -0.180 10.413 1.00 87.06 219 GLU A C 1
ATOM 1764 O O . GLU A 1 219 ? 17.094 0.212 9.402 1.00 87.06 219 GLU A O 1
ATOM 1769 N N . GLY A 1 220 ? 16.432 0.579 11.509 1.00 89.00 220 GLY A N 1
ATOM 1770 C CA . GLY A 1 220 ? 17.070 1.895 11.613 1.00 89.00 220 GLY A CA 1
ATOM 1771 C C . GLY A 1 220 ? 16.434 2.997 10.754 1.00 89.00 220 GLY A C 1
ATOM 1772 O O . GLY A 1 220 ? 17.008 4.082 10.640 1.00 89.00 220 GLY A O 1
ATOM 1773 N N . HIS A 1 221 ? 15.258 2.752 10.169 1.00 92.75 221 HIS A N 1
ATOM 1774 C CA . HIS A 1 221 ? 14.560 3.682 9.281 1.00 92.75 221 HIS A CA 1
ATOM 1775 C C . HIS A 1 221 ? 13.179 4.121 9.801 1.00 92.75 221 HIS A C 1
ATOM 1777 O O . HIS A 1 221 ? 12.337 4.548 9.012 1.00 92.75 221 HIS A O 1
ATOM 1783 N N . ASP A 1 222 ? 12.964 4.105 11.121 1.00 93.88 222 ASP A N 1
ATOM 1784 C CA . ASP A 1 222 ? 11.702 4.498 11.778 1.00 93.88 222 ASP A CA 1
ATOM 1785 C C . ASP A 1 222 ? 11.162 5.862 11.317 1.00 93.88 222 ASP A C 1
ATOM 1787 O O . ASP A 1 222 ? 9.958 6.032 11.106 1.00 93.88 222 ASP A O 1
ATOM 1791 N N . ASP A 1 223 ? 12.042 6.846 11.115 1.00 95.12 223 ASP A N 1
ATOM 1792 C CA . ASP A 1 223 ? 11.654 8.183 10.651 1.00 95.12 223 ASP A CA 1
ATOM 1793 C C . ASP A 1 223 ? 11.062 8.166 9.234 1.00 95.12 223 ASP A C 1
ATOM 1795 O O . ASP A 1 223 ? 10.202 8.986 8.906 1.00 95.12 223 ASP A O 1
ATOM 1799 N N . LEU A 1 224 ? 11.475 7.216 8.390 1.00 95.50 224 LEU A N 1
ATOM 1800 C CA . LEU A 1 224 ? 10.950 7.061 7.031 1.00 95.50 224 LEU A CA 1
ATOM 1801 C C . LEU A 1 224 ? 9.569 6.397 7.005 1.00 95.50 224 LEU A C 1
ATOM 1803 O O . LEU A 1 224 ? 8.863 6.528 6.005 1.00 95.50 224 LEU A O 1
ATOM 1807 N N . ILE A 1 225 ? 9.170 5.744 8.098 1.00 96.56 225 ILE A N 1
ATOM 1808 C CA . ILE A 1 225 ? 7.812 5.234 8.313 1.00 96.56 225 ILE A CA 1
ATOM 1809 C C . ILE A 1 225 ? 6.941 6.325 8.945 1.00 96.56 225 ILE A C 1
ATOM 1811 O O . ILE A 1 225 ? 5.887 6.687 8.416 1.00 96.56 225 ILE A O 1
ATOM 1815 N N . ASN A 1 226 ? 7.398 6.897 10.061 1.00 97.75 226 ASN A N 1
ATOM 1816 C CA . ASN A 1 226 ? 6.638 7.875 10.838 1.00 97.75 226 ASN A CA 1
ATOM 1817 C C . ASN A 1 226 ? 6.470 9.220 10.117 1.00 97.75 226 ASN A C 1
ATOM 1819 O O . ASN A 1 226 ? 5.428 9.861 10.263 1.00 97.75 226 ASN A O 1
ATOM 1823 N N . GLY A 1 227 ? 7.469 9.657 9.346 1.00 98.00 227 GLY A N 1
ATOM 1824 C CA . GLY A 1 227 ? 7.463 10.938 8.635 1.00 98.00 227 GLY A CA 1
ATOM 1825 C C . GLY A 1 227 ? 6.297 11.073 7.649 1.00 98.00 227 GLY A C 1
ATOM 1826 O O . GLY A 1 227 ? 5.503 12.003 7.788 1.00 98.00 227 GLY A O 1
ATOM 1827 N N . PRO A 1 228 ? 6.114 10.136 6.699 1.00 98.44 228 PRO A N 1
ATOM 1828 C CA . PRO A 1 228 ? 4.975 10.168 5.782 1.00 98.44 228 PRO A CA 1
ATOM 1829 C C . PRO A 1 228 ? 3.609 10.110 6.477 1.00 98.44 228 PRO A C 1
ATOM 1831 O O . PRO A 1 228 ? 2.670 10.768 6.027 1.00 98.44 228 PRO A O 1
ATOM 1834 N N . ILE A 1 229 ? 3.477 9.358 7.578 1.00 98.56 229 ILE A N 1
ATOM 1835 C CA . ILE A 1 229 ? 2.231 9.327 8.365 1.00 98.56 229 ILE A CA 1
ATOM 1836 C C . ILE A 1 229 ? 1.956 10.713 8.951 1.00 98.56 229 ILE A C 1
ATOM 1838 O O . ILE A 1 229 ? 0.844 11.231 8.807 1.00 98.56 229 ILE A O 1
ATOM 1842 N N . GLN A 1 230 ? 2.978 11.322 9.556 1.00 98.50 230 GLN A N 1
ATOM 1843 C CA . GLN A 1 230 ? 2.907 12.668 10.108 1.00 98.50 230 GLN A CA 1
ATOM 1844 C C . GLN A 1 230 ? 2.485 13.696 9.052 1.00 98.50 230 GLN A C 1
ATOM 1846 O O . GLN A 1 230 ? 1.572 14.484 9.275 1.00 98.50 230 GLN A O 1
ATOM 1851 N N . GLU A 1 231 ? 3.122 13.670 7.884 1.00 98.38 231 GLU A N 1
ATOM 1852 C CA . GLU A 1 231 ? 2.894 14.654 6.826 1.00 98.38 231 GLU A CA 1
ATOM 1853 C C . GLU A 1 231 ? 1.506 14.523 6.183 1.00 98.38 231 GLU A C 1
ATOM 1855 O O . GLU A 1 231 ? 0.818 15.521 5.940 1.00 98.38 231 GLU A O 1
ATOM 1860 N N . TYR A 1 232 ? 1.073 13.295 5.887 1.00 98.44 232 TYR A N 1
ATOM 1861 C CA . TYR A 1 232 ? -0.082 13.092 5.017 1.00 98.44 232 TYR A CA 1
ATOM 1862 C C . TYR A 1 232 ? -1.372 12.728 5.747 1.00 98.44 232 TYR A C 1
ATOM 1864 O O . TYR A 1 232 ? -2.441 13.051 5.217 1.00 98.44 232 TYR A O 1
ATOM 1872 N N . VAL A 1 233 ? -1.309 12.105 6.930 1.00 97.69 233 VAL A N 1
ATOM 1873 C CA . VAL A 1 233 ? -2.476 11.426 7.530 1.00 97.69 233 VAL A CA 1
ATOM 1874 C C . VAL A 1 233 ? -2.714 11.769 9.007 1.00 97.69 233 VAL A C 1
ATOM 1876 O O . VAL A 1 233 ? -3.852 11.648 9.454 1.00 97.69 233 VAL A O 1
ATOM 1879 N N . GLU A 1 234 ? -1.708 12.240 9.755 1.00 97.38 234 GLU A N 1
ATOM 1880 C CA . GLU A 1 234 ? -1.727 12.420 11.226 1.00 97.38 234 GLU A CA 1
ATOM 1881 C C . GLU A 1 234 ? -3.038 12.929 11.846 1.00 97.38 234 GLU A C 1
ATOM 1883 O O . GLU A 1 234 ? -3.490 12.310 12.816 1.00 97.38 234 GLU A O 1
ATOM 1888 N N . PRO A 1 235 ? -3.697 13.989 11.330 1.00 96.94 235 PRO A N 1
ATOM 1889 C CA . PRO A 1 235 ? -4.929 14.488 11.940 1.00 96.94 235 PRO A CA 1
ATOM 1890 C C . PRO A 1 235 ? -6.003 13.404 12.104 1.00 96.94 235 PRO A C 1
ATOM 1892 O O . PRO A 1 235 ? -6.706 13.384 13.114 1.00 96.94 235 PRO A O 1
ATOM 1895 N N . PHE A 1 236 ? -6.059 12.460 11.164 1.00 98.12 236 PHE A N 1
ATOM 1896 C CA . PHE A 1 236 ? -7.037 11.378 11.104 1.00 98.12 236 PHE A CA 1
ATOM 1897 C C . PHE A 1 236 ? -6.588 10.104 11.828 1.00 98.12 236 PHE A C 1
ATOM 1899 O O . PHE A 1 236 ? -7.360 9.150 11.909 1.00 98.12 236 PHE A O 1
ATOM 1906 N N . VAL A 1 237 ? -5.358 10.044 12.343 1.00 98.50 237 VAL A N 1
ATOM 1907 C CA . VAL A 1 237 ? -4.808 8.820 12.940 1.00 98.50 237 VAL A CA 1
ATOM 1908 C C . VAL A 1 237 ? -5.264 8.669 14.384 1.00 98.50 237 VAL A C 1
ATOM 1910 O O . VAL A 1 237 ? -5.054 9.572 15.195 1.00 98.50 237 VAL A O 1
ATOM 1913 N N . PHE A 1 238 ? -5.851 7.515 14.703 1.00 98.44 238 PHE A N 1
ATOM 1914 C CA . PHE A 1 238 ? -6.045 7.052 16.074 1.00 98.44 238 PHE A CA 1
ATOM 1915 C C . PHE A 1 238 ? -4.758 6.387 16.570 1.00 98.44 238 PHE A C 1
ATOM 1917 O O . PHE A 1 238 ? -4.407 5.287 16.138 1.00 98.44 238 PHE A O 1
ATOM 1924 N N . THR A 1 239 ? -4.042 7.061 17.460 1.00 98.19 239 THR A N 1
ATOM 1925 C CA . THR A 1 239 ? -2.694 6.690 17.907 1.00 98.19 239 THR A CA 1
ATOM 1926 C C . THR A 1 239 ? -2.703 5.806 19.163 1.00 98.19 239 THR A C 1
ATOM 1928 O O . THR A 1 239 ? -3.713 5.732 19.871 1.00 98.19 239 THR A O 1
ATOM 1931 N N . PRO A 1 240 ? -1.574 5.156 19.503 1.00 97.69 240 PRO A N 1
ATOM 1932 C CA . PRO A 1 240 ? -1.416 4.480 20.794 1.00 97.69 240 PRO A CA 1
ATOM 1933 C C . PRO A 1 240 ? -1.612 5.407 22.007 1.00 97.69 240 PRO A C 1
ATOM 1935 O O . PRO A 1 240 ? -2.163 4.983 23.026 1.00 97.69 240 PRO A O 1
ATOM 1938 N N . SER A 1 241 ? -1.212 6.681 21.900 1.00 97.38 241 SER A N 1
ATOM 1939 C CA . SER A 1 241 ? -1.464 7.691 22.940 1.00 97.38 241 SER A CA 1
ATOM 1940 C C . SER A 1 241 ? -2.964 7.964 23.094 1.00 97.38 241 SER A C 1
ATOM 1942 O O . SER A 1 241 ? -3.457 7.912 24.220 1.00 97.38 241 SER A O 1
ATOM 1944 N N . ASP A 1 242 ? -3.722 8.105 21.997 1.00 97.75 242 ASP A N 1
ATOM 1945 C CA . ASP A 1 242 ? -5.185 8.270 22.058 1.00 97.75 242 ASP A CA 1
ATOM 1946 C C . ASP A 1 242 ? -5.849 7.105 22.810 1.00 97.75 242 ASP A C 1
ATOM 1948 O O . ASP A 1 242 ? -6.682 7.316 23.696 1.00 97.75 242 ASP A O 1
ATOM 1952 N N . LEU A 1 243 ? -5.446 5.867 22.503 1.00 97.25 243 LEU A N 1
ATOM 1953 C CA . LEU A 1 243 ? -5.952 4.662 23.162 1.00 97.25 243 LEU A CA 1
ATOM 1954 C C . LEU A 1 243 ? -5.669 4.670 24.669 1.00 97.25 243 LEU A C 1
ATOM 1956 O O . LEU A 1 243 ? -6.557 4.386 25.478 1.00 97.25 243 LEU A O 1
ATOM 1960 N N . LYS A 1 244 ? -4.440 5.004 25.062 1.00 97.00 244 LYS A N 1
ATOM 1961 C CA . LYS A 1 244 ? -4.020 5.010 26.466 1.00 97.00 244 LYS A CA 1
ATOM 1962 C C . LYS A 1 244 ? -4.656 6.153 27.255 1.00 97.00 244 LYS A C 1
ATOM 1964 O O . LYS A 1 244 ? -5.151 5.928 28.353 1.00 97.00 244 LYS A O 1
ATOM 1969 N N . GLU A 1 245 ? -4.627 7.362 26.716 1.00 96.19 245 GLU A N 1
ATOM 1970 C CA . GLU A 1 245 ? -4.967 8.586 27.444 1.00 96.19 245 GLU A CA 1
ATOM 1971 C C . GLU A 1 245 ? -6.463 8.893 27.399 1.00 96.19 245 GLU A C 1
ATOM 1973 O O . GLU A 1 245 ? -7.033 9.298 28.410 1.00 96.19 245 GLU A O 1
ATOM 1978 N N . THR A 1 246 ? -7.121 8.653 26.260 1.00 96.06 246 THR A N 1
ATOM 1979 C CA . THR A 1 246 ? -8.552 8.959 26.089 1.00 96.06 246 THR A CA 1
ATOM 1980 C C . THR A 1 246 ? -9.435 7.783 26.491 1.00 96.06 246 THR A C 1
ATOM 1982 O O . THR A 1 246 ? -10.503 7.981 27.067 1.00 96.06 246 THR A O 1
ATOM 1985 N N . PHE A 1 247 ? -8.991 6.551 26.223 1.00 96.62 247 PHE A N 1
ATOM 1986 C CA . PHE A 1 247 ? -9.805 5.348 26.426 1.00 96.62 247 PHE A CA 1
ATOM 1987 C C . PHE A 1 247 ? -9.259 4.385 27.492 1.00 96.62 247 PHE A C 1
ATOM 1989 O O . PHE A 1 247 ? -9.796 3.288 27.677 1.00 96.62 247 PHE A O 1
ATOM 1996 N N . ASN A 1 248 ? -8.222 4.790 28.235 1.00 96.06 248 ASN A N 1
ATOM 1997 C CA . ASN A 1 248 ? -7.613 3.999 29.309 1.00 96.06 248 ASN A CA 1
ATOM 1998 C C . ASN A 1 248 ? -7.232 2.573 28.857 1.00 96.06 248 ASN A C 1
ATOM 2000 O O . ASN A 1 248 ? -7.461 1.595 29.570 1.00 96.06 248 ASN A O 1
ATOM 2004 N N . GLY A 1 249 ? -6.720 2.453 27.628 1.00 93.56 249 GLY A N 1
ATOM 2005 C CA . GLY A 1 249 ? -6.315 1.186 27.017 1.00 93.56 249 GLY A CA 1
ATOM 2006 C C . GLY A 1 249 ? -7.443 0.369 26.376 1.00 93.56 249 GLY A C 1
ATOM 2007 O O . GLY A 1 249 ? -7.168 -0.693 25.827 1.00 93.56 249 GLY A O 1
ATOM 2008 N N . ASN A 1 250 ? -8.697 0.829 26.416 1.00 93.50 250 ASN A N 1
ATOM 2009 C CA . ASN A 1 250 ? -9.824 0.112 25.815 1.00 93.50 250 ASN A CA 1
ATOM 2010 C C . ASN A 1 250 ? -10.073 0.584 24.383 1.00 93.50 250 ASN A C 1
ATOM 2012 O O . ASN A 1 250 ? -10.172 1.779 24.129 1.00 93.50 250 ASN A O 1
ATOM 2016 N N . TRP A 1 251 ? -10.218 -0.346 23.440 1.00 92.56 251 TRP A N 1
ATOM 2017 C CA . TRP A 1 251 ? -10.493 0.024 22.053 1.00 92.56 251 TRP A CA 1
ATOM 2018 C C . TRP A 1 251 ? -11.857 0.723 21.918 1.00 92.56 251 TRP A C 1
ATOM 2020 O O . TRP A 1 251 ? -12.863 0.175 22.379 1.00 92.56 251 TRP A O 1
ATOM 2030 N N . PRO A 1 252 ? -11.919 1.904 21.276 1.00 94.44 252 PRO A N 1
ATOM 2031 C CA . PRO A 1 252 ? -13.174 2.605 21.052 1.00 94.44 252 PRO A CA 1
ATOM 2032 C C . PRO A 1 252 ? -14.049 1.904 20.015 1.00 94.44 252 PRO A C 1
ATOM 2034 O O . PRO A 1 252 ? -13.581 1.194 19.121 1.00 94.44 252 PRO A O 1
ATOM 2037 N N . SER A 1 253 ? -15.346 2.187 20.070 1.00 91.69 253 SER A N 1
ATOM 2038 C CA . SER A 1 253 ? -16.266 1.864 18.986 1.00 91.69 253 SER A CA 1
ATOM 2039 C C . SER A 1 253 ? -15.983 2.708 17.737 1.00 91.69 253 SER A C 1
ATOM 2041 O O . SER A 1 253 ? -15.491 3.837 17.800 1.00 91.69 253 SER A O 1
ATOM 2043 N N . MET A 1 254 ? -16.416 2.217 16.572 1.00 88.12 254 MET A N 1
ATOM 2044 C CA . MET A 1 254 ? -16.347 2.983 15.317 1.00 88.12 254 MET A CA 1
ATOM 2045 C C . MET A 1 254 ? -17.100 4.321 15.397 1.00 88.12 254 MET A C 1
ATOM 2047 O O . MET A 1 254 ? -16.746 5.279 14.716 1.00 88.12 254 MET A O 1
ATOM 2051 N N . GLY A 1 255 ? -18.151 4.403 16.221 1.00 92.31 255 GLY A N 1
ATOM 2052 C CA . GLY A 1 255 ? -18.891 5.644 16.445 1.00 92.31 255 GLY A CA 1
ATOM 2053 C C . GLY A 1 255 ? -18.088 6.680 17.231 1.00 92.31 255 GLY A C 1
ATOM 2054 O O . GLY A 1 255 ? -18.174 7.866 16.928 1.00 92.31 255 GLY A O 1
ATOM 2055 N N . GLU A 1 256 ? -17.297 6.248 18.212 1.00 96.00 256 GLU A N 1
ATOM 2056 C CA . GLU A 1 256 ? -16.410 7.124 18.986 1.00 96.00 256 GLU A CA 1
ATOM 2057 C C . GLU A 1 256 ? -15.241 7.622 18.139 1.00 96.00 256 GLU A C 1
ATOM 2059 O O . GLU A 1 256 ? -14.988 8.823 18.120 1.00 96.00 256 GLU A O 1
ATOM 2064 N N . LEU A 1 257 ? -14.622 6.743 17.346 1.00 95.56 257 LEU A N 1
ATOM 2065 C CA . LEU A 1 257 ? -13.580 7.119 16.382 1.00 95.56 257 LEU A CA 1
ATOM 2066 C C . LEU A 1 257 ? -14.047 8.229 15.430 1.00 95.56 257 LEU A C 1
ATOM 2068 O O . LEU A 1 257 ? -13.373 9.244 15.265 1.00 95.56 257 LEU A O 1
ATOM 2072 N N . ARG A 1 258 ? -15.256 8.090 14.871 1.00 93.81 258 ARG A N 1
ATOM 2073 C CA . ARG A 1 258 ? -15.858 9.111 13.998 1.00 93.81 258 ARG A CA 1
ATOM 2074 C C . ARG A 1 258 ? -16.129 10.433 14.710 1.00 93.81 258 ARG A C 1
ATOM 2076 O O . ARG A 1 258 ? -15.998 11.475 14.086 1.00 93.81 258 ARG A O 1
ATOM 2083 N N . LYS A 1 259 ? -16.521 10.414 15.989 1.00 94.00 259 LYS A N 1
ATOM 2084 C CA . LYS A 1 259 ? -16.754 11.645 16.771 1.00 94.00 259 LYS A CA 1
ATOM 2085 C C . LYS A 1 259 ? -15.465 12.422 17.035 1.00 94.00 259 LYS A C 1
ATOM 2087 O O . LYS A 1 259 ? -15.534 13.630 17.229 1.00 94.00 259 LYS A O 1
ATOM 2092 N N . LEU A 1 260 ? -14.329 11.730 17.055 1.00 94.25 260 LEU A N 1
ATOM 2093 C CA . LEU A 1 260 ? -13.002 12.321 17.210 1.00 94.25 260 LEU A CA 1
ATOM 2094 C C . LEU A 1 260 ? -12.347 12.680 15.864 1.00 94.25 260 LEU A C 1
ATOM 2096 O O . LEU A 1 260 ? -11.205 13.125 15.858 1.00 94.25 260 LEU A O 1
ATOM 2100 N N . ASP A 1 261 ? -13.031 12.440 14.736 1.00 95.00 261 ASP A N 1
ATOM 2101 C CA . ASP A 1 261 ? -12.467 12.512 13.380 1.00 95.00 261 ASP A CA 1
ATOM 2102 C C . ASP A 1 261 ? -11.173 11.673 13.211 1.00 95.00 261 ASP A C 1
ATOM 2104 O O . ASP A 1 261 ? -10.346 11.931 12.336 1.00 95.00 261 ASP A O 1
ATOM 2108 N N . LYS A 1 262 ? -11.016 10.612 14.020 1.00 97.44 262 LYS A N 1
ATOM 2109 C CA . LYS A 1 262 ? -9.900 9.660 13.958 1.00 97.44 262 LYS A CA 1
ATOM 2110 C C . LYS A 1 262 ? -10.300 8.435 13.141 1.00 97.44 262 LYS A C 1
ATOM 2112 O O . LYS A 1 262 ? -10.831 7.459 13.667 1.00 97.44 262 LYS A O 1
ATOM 2117 N N . THR A 1 263 ? -10.110 8.505 11.830 1.00 97.06 263 THR A N 1
ATOM 2118 C CA . THR A 1 263 ? -10.591 7.508 10.865 1.00 97.06 263 THR A CA 1
ATOM 2119 C C . THR A 1 263 ? -9.530 6.538 10.345 1.00 97.06 263 THR A C 1
ATOM 2121 O O . THR A 1 263 ? -9.878 5.630 9.593 1.00 97.06 263 THR A O 1
ATOM 2124 N N . VAL A 1 264 ? -8.265 6.670 10.739 1.00 98.31 264 VAL A N 1
ATOM 2125 C CA . VAL A 1 264 ? -7.178 5.781 10.298 1.00 98.31 264 VAL A CA 1
ATOM 2126 C C . VAL A 1 264 ? -6.528 5.115 11.500 1.00 98.31 264 VAL A C 1
ATOM 2128 O O . VAL A 1 264 ? -6.137 5.786 12.450 1.00 98.31 264 VAL A O 1
ATOM 2131 N N . ILE A 1 265 ? -6.391 3.793 11.454 1.00 97.94 265 ILE A N 1
ATOM 2132 C CA . ILE A 1 265 ? -5.667 3.014 12.464 1.00 97.94 265 ILE A CA 1
ATOM 2133 C C . ILE A 1 265 ? -4.516 2.297 11.766 1.00 97.94 265 ILE A C 1
ATOM 2135 O O . ILE A 1 265 ? -4.760 1.503 10.857 1.00 97.94 265 ILE A O 1
ATOM 2139 N N . PHE A 1 266 ? -3.287 2.548 12.214 1.00 97.94 266 PHE A N 1
ATOM 2140 C CA . PHE A 1 266 ? -2.110 1.795 11.786 1.00 97.94 266 PHE A CA 1
ATOM 2141 C C . PHE A 1 266 ? -1.773 0.705 12.802 1.00 97.94 266 PHE A C 1
ATOM 2143 O O . PHE A 1 266 ? -1.834 0.946 14.007 1.00 97.94 266 PHE A O 1
ATOM 2150 N N . ALA A 1 267 ? -1.394 -0.476 12.331 1.00 95.75 267 ALA A N 1
ATOM 2151 C CA . ALA A 1 267 ? -0.883 -1.557 13.168 1.00 95.75 267 ALA A CA 1
ATOM 2152 C C . ALA A 1 267 ? 0.314 -2.224 12.489 1.00 95.75 267 ALA A C 1
ATOM 2154 O O . ALA A 1 267 ? 0.302 -2.375 11.271 1.00 95.75 267 ALA A O 1
ATOM 2155 N N . GLY A 1 268 ? 1.329 -2.595 13.261 1.00 94.00 268 GLY A N 1
ATOM 2156 C CA . GLY A 1 268 ? 2.505 -3.314 12.764 1.00 94.00 268 GLY A CA 1
ATOM 2157 C C . GLY A 1 268 ? 2.417 -4.810 13.033 1.00 94.00 268 GLY A C 1
ATOM 2158 O O . GLY A 1 268 ? 1.501 -5.266 13.725 1.00 94.00 268 GLY A O 1
ATOM 2159 N N . ASP A 1 269 ? 3.363 -5.579 12.497 1.00 89.62 269 ASP A N 1
ATOM 2160 C CA . ASP A 1 269 ? 3.497 -6.988 12.857 1.00 89.62 269 ASP A CA 1
ATOM 2161 C C . ASP A 1 269 ? 4.114 -7.136 14.250 1.00 89.62 269 ASP A C 1
ATOM 2163 O O . ASP A 1 269 ? 5.129 -6.524 14.585 1.00 89.62 269 ASP A O 1
ATOM 2167 N N . GLY A 1 270 ? 3.465 -7.932 15.099 1.00 86.25 270 GLY A N 1
ATOM 2168 C CA . GLY A 1 270 ? 3.861 -8.097 16.495 1.00 86.25 270 GLY A CA 1
ATOM 2169 C C . GLY A 1 270 ? 4.070 -6.759 17.219 1.00 86.25 270 GLY A C 1
ATOM 2170 O O . GLY A 1 270 ? 3.119 -6.007 17.443 1.00 86.25 270 GLY A O 1
ATOM 2171 N N . ASN A 1 271 ? 5.320 -6.495 17.613 1.00 85.75 271 ASN A N 1
ATOM 2172 C CA . ASN A 1 271 ? 5.747 -5.313 18.368 1.00 85.75 271 ASN A CA 1
ATOM 2173 C C . ASN A 1 271 ? 6.472 -4.245 17.518 1.00 85.75 271 ASN A C 1
ATOM 2175 O O . ASN A 1 271 ? 6.990 -3.273 18.080 1.00 85.75 271 ASN A O 1
ATOM 2179 N N . CYS A 1 272 ? 6.494 -4.383 16.189 1.00 90.88 272 CYS A N 1
ATOM 2180 C CA . CYS A 1 272 ? 7.079 -3.408 15.265 1.00 90.88 272 CYS A CA 1
ATOM 2181 C C . CYS A 1 272 ? 6.202 -2.146 15.181 1.00 90.88 272 CYS A C 1
ATOM 2183 O O . CYS A 1 272 ? 5.324 -2.007 14.336 1.00 90.88 272 CYS A O 1
ATOM 2185 N N . THR A 1 273 ? 6.409 -1.217 16.118 1.00 93.88 273 THR A N 1
ATOM 2186 C CA . THR A 1 273 ? 5.575 -0.008 16.287 1.00 93.88 273 THR A CA 1
ATOM 2187 C C . THR A 1 273 ? 6.284 1.295 15.913 1.00 93.88 273 THR A C 1
ATOM 2189 O O . THR A 1 273 ? 5.696 2.370 16.055 1.00 93.88 273 THR A O 1
ATOM 2192 N N . HIS A 1 274 ? 7.555 1.226 15.496 1.00 94.00 274 HIS A N 1
ATOM 2193 C CA . HIS A 1 274 ? 8.415 2.381 15.195 1.00 94.00 274 HIS A CA 1
ATOM 2194 C C . HIS A 1 274 ? 8.351 3.475 16.273 1.00 94.00 274 HIS A C 1
ATOM 2196 O O . HIS A 1 274 ? 8.062 4.644 16.005 1.00 94.00 274 HIS A O 1
ATOM 2202 N N . GLY A 1 275 ? 8.545 3.075 17.532 1.00 92.44 275 GLY A N 1
ATOM 2203 C CA . GLY A 1 275 ? 8.505 3.975 18.687 1.00 92.44 275 GLY A CA 1
ATOM 2204 C C . GLY A 1 275 ? 7.102 4.286 19.222 1.00 92.44 275 GLY A C 1
ATOM 2205 O O . GLY A 1 275 ? 6.970 5.149 20.087 1.00 92.44 275 GLY A O 1
ATOM 2206 N N . GLY A 1 276 ? 6.054 3.611 18.735 1.00 94.00 276 GLY A N 1
ATOM 2207 C CA . GLY A 1 276 ? 4.695 3.707 19.281 1.00 94.00 276 GLY A CA 1
ATOM 2208 C C . GLY A 1 276 ? 4.018 5.062 19.062 1.00 94.00 276 GLY A C 1
ATOM 2209 O O . GLY A 1 276 ? 3.086 5.410 19.786 1.00 94.00 276 GLY A O 1
ATOM 2210 N N . LYS A 1 277 ? 4.488 5.847 18.082 1.00 96.25 277 LYS A N 1
ATOM 2211 C CA . LYS A 1 277 ? 3.972 7.197 17.805 1.00 96.25 277 LYS A CA 1
ATOM 2212 C C . LYS A 1 277 ? 2.600 7.159 17.128 1.00 96.25 277 LYS A C 1
ATOM 2214 O O . LYS A 1 277 ? 1.669 7.818 17.581 1.00 96.25 277 LYS A O 1
ATOM 2219 N N . TYR A 1 278 ? 2.475 6.372 16.059 1.00 98.06 278 TYR A N 1
ATOM 2220 C CA . TYR A 1 278 ? 1.244 6.263 15.263 1.00 98.06 278 TYR A CA 1
ATOM 2221 C C . TYR A 1 278 ? 0.725 4.828 15.124 1.00 98.06 278 TYR A C 1
ATOM 2223 O O . TYR A 1 278 ? -0.444 4.635 14.799 1.00 98.06 278 TYR A O 1
ATOM 2231 N N . ILE A 1 279 ? 1.587 3.837 15.350 1.00 97.56 279 ILE A N 1
ATOM 2232 C CA . ILE A 1 279 ? 1.362 2.443 14.967 1.00 97.56 279 ILE A CA 1
ATOM 2233 C C . ILE A 1 279 ? 1.132 1.619 16.230 1.00 97.56 279 ILE A C 1
ATOM 2235 O O . ILE A 1 279 ? 1.932 1.663 17.165 1.00 97.56 279 ILE A O 1
ATOM 2239 N N . HIS A 1 280 ? 0.018 0.892 16.262 1.00 97.00 280 HIS A N 1
ATOM 2240 C CA . HIS A 1 280 ? -0.327 -0.024 17.347 1.00 97.00 280 HIS A CA 1
ATOM 2241 C C . HIS A 1 280 ? 0.386 -1.370 17.177 1.00 97.00 280 HIS A C 1
ATOM 2243 O O . HIS A 1 280 ? 0.690 -1.779 16.057 1.00 97.00 280 HIS A O 1
ATOM 2249 N N . GLU A 1 281 ? 0.595 -2.084 18.283 1.00 93.81 281 GLU A N 1
ATOM 2250 C CA . GLU A 1 281 ? 0.915 -3.516 18.228 1.00 93.81 281 GLU A CA 1
ATOM 2251 C C . GLU A 1 281 ? -0.233 -4.289 17.558 1.00 93.81 281 GLU A C 1
ATOM 2253 O O . GLU A 1 281 ? -1.400 -3.875 17.629 1.00 93.81 281 GLU A O 1
ATOM 2258 N N . ALA A 1 282 ? 0.075 -5.424 16.927 1.00 88.56 282 ALA A N 1
ATOM 2259 C CA . ALA A 1 282 ? -0.947 -6.289 16.347 1.00 88.56 282 ALA A CA 1
ATOM 2260 C C . ALA A 1 282 ? -1.957 -6.738 17.421 1.00 88.56 282 ALA A C 1
ATOM 2262 O O . ALA A 1 282 ? -1.600 -7.315 18.446 1.00 88.56 282 ALA A O 1
ATOM 2263 N N . TYR A 1 283 ? -3.248 -6.515 17.168 1.00 89.06 283 TYR A N 1
ATOM 2264 C CA . TYR A 1 283 ? -4.346 -6.827 18.098 1.00 89.06 283 TYR A CA 1
ATOM 2265 C C . TYR A 1 283 ? -5.251 -7.959 17.582 1.00 89.06 283 TYR A C 1
ATOM 2267 O O . TYR A 1 283 ? -6.459 -7.999 17.841 1.00 89.06 283 TYR A O 1
ATOM 2275 N N . TRP A 1 284 ? -4.673 -8.881 16.813 1.00 89.62 284 TRP A N 1
ATOM 2276 C CA . TRP A 1 284 ? -5.347 -10.052 16.258 1.00 89.62 284 TRP A CA 1
ATOM 2277 C C . TRP A 1 284 ? -4.402 -11.255 16.182 1.00 89.62 284 TRP A C 1
ATOM 2279 O O . TRP A 1 284 ? -3.184 -11.109 16.138 1.00 89.62 284 TRP A O 1
ATOM 2289 N N . GLU A 1 285 ? -4.972 -12.457 16.122 1.00 90.94 285 GLU A N 1
ATOM 2290 C CA . GLU A 1 285 ? -4.219 -13.678 15.814 1.00 90.94 285 GLU A CA 1
ATOM 2291 C C . GLU A 1 285 ? -4.134 -13.877 14.298 1.00 90.94 285 GLU A C 1
ATOM 2293 O O . GLU A 1 285 ? -5.128 -13.694 13.589 1.00 90.94 285 GLU A O 1
ATOM 2298 N N . GLN A 1 286 ? -2.967 -14.285 13.800 1.00 90.50 286 GLN A N 1
ATOM 2299 C CA . GLN A 1 286 ? -2.710 -14.477 12.371 1.00 90.50 286 GLN A CA 1
ATOM 2300 C C . GLN A 1 286 ? -2.629 -15.965 12.025 1.00 90.50 286 GLN A C 1
ATOM 2302 O O . GLN A 1 286 ? -1.896 -16.713 12.669 1.00 90.50 286 GLN A O 1
ATOM 2307 N N . PHE A 1 287 ? -3.352 -16.395 10.991 1.00 93.19 287 PHE A N 1
ATOM 2308 C CA . PHE A 1 287 ? -3.323 -17.771 10.494 1.00 93.19 287 PHE A CA 1
ATOM 2309 C C . PHE A 1 287 ? -3.304 -17.806 8.963 1.00 93.19 287 PHE A C 1
ATOM 2311 O O . PHE A 1 287 ? -4.023 -17.033 8.330 1.00 93.19 287 PHE A O 1
ATOM 2318 N N . PRO A 1 288 ? -2.566 -18.733 8.335 1.00 94.69 288 PRO A N 1
ATOM 2319 C CA . PRO A 1 288 ? -2.700 -18.954 6.903 1.00 94.69 288 PRO A CA 1
ATOM 2320 C C . PRO A 1 288 ? -4.092 -19.508 6.568 1.00 94.69 288 PRO A C 1
ATOM 2322 O O . PRO A 1 288 ? -4.679 -20.283 7.332 1.00 94.69 288 PRO A O 1
ATOM 2325 N N . VAL A 1 289 ? -4.608 -19.165 5.390 1.00 94.06 289 VAL A N 1
ATOM 2326 C CA . VAL A 1 289 ? -5.898 -19.639 4.857 1.00 94.06 289 VAL A CA 1
ATOM 2327 C C . VAL A 1 289 ? -6.041 -21.164 4.876 1.00 94.06 289 VAL A C 1
ATOM 2329 O O . VAL A 1 289 ? -7.116 -21.660 5.193 1.00 94.06 289 VAL A O 1
ATOM 2332 N N . ASN A 1 290 ? -4.976 -21.927 4.637 1.00 94.12 290 ASN A N 1
ATOM 2333 C CA . ASN A 1 290 ? -4.998 -23.395 4.682 1.00 94.12 290 ASN A CA 1
ATOM 2334 C C . ASN A 1 290 ? -5.353 -23.974 6.066 1.00 94.12 290 ASN A C 1
ATOM 2336 O O . ASN A 1 290 ? -5.692 -25.152 6.167 1.00 94.12 290 ASN A O 1
ATOM 2340 N N . MET A 1 291 ? -5.274 -23.173 7.134 1.00 94.44 291 MET A N 1
ATOM 2341 C CA . MET A 1 291 ? -5.714 -23.558 8.480 1.00 94.44 291 MET A CA 1
ATOM 2342 C C . MET A 1 291 ? -7.174 -23.180 8.766 1.00 94.44 291 MET A C 1
ATOM 2344 O O . MET A 1 291 ? -7.709 -23.542 9.817 1.00 94.44 291 MET A O 1
ATOM 2348 N N . PHE A 1 292 ? -7.840 -22.455 7.865 1.00 95.06 292 PHE A N 1
ATOM 2349 C CA . PHE A 1 292 ? -9.256 -22.143 7.997 1.00 95.06 292 PHE A CA 1
ATOM 2350 C C . PHE A 1 292 ? -10.106 -23.398 7.764 1.00 95.06 292 PHE A C 1
ATOM 2352 O O . PHE A 1 292 ? -9.888 -24.163 6.827 1.00 95.06 292 PHE A O 1
ATOM 2359 N N . THR A 1 293 ? -11.118 -23.591 8.608 1.00 94.69 293 THR A N 1
ATOM 2360 C CA . THR A 1 293 ? -12.158 -24.604 8.397 1.00 94.69 293 THR A CA 1
ATOM 2361 C C . THR A 1 293 ? -13.507 -23.907 8.242 1.00 94.69 293 THR A C 1
ATOM 2363 O O . THR A 1 293 ? -13.788 -22.990 9.017 1.00 94.69 293 THR A O 1
ATOM 2366 N N . PRO A 1 294 ? -14.347 -24.313 7.272 1.00 91.12 294 PRO A N 1
ATOM 2367 C CA . PRO A 1 294 ? -15.637 -23.674 7.025 1.00 91.12 294 PRO A CA 1
ATOM 2368 C C . PRO A 1 294 ? -16.631 -23.932 8.166 1.00 91.12 294 PRO A C 1
ATOM 2370 O O . PRO A 1 294 ? -16.338 -24.617 9.156 1.00 91.12 294 PRO A O 1
ATOM 2373 N N . TYR A 1 295 ? -17.834 -23.373 8.041 1.00 84.44 295 TYR A N 1
ATOM 2374 C CA . TYR A 1 295 ? -18.918 -23.639 8.985 1.00 84.44 295 TYR A CA 1
ATOM 2375 C C . TYR A 1 295 ? -19.191 -25.159 9.114 1.00 84.44 295 TYR A C 1
ATOM 2377 O O . TYR A 1 295 ? -19.171 -25.866 8.105 1.00 84.44 295 TYR A O 1
ATOM 2385 N N . PRO A 1 296 ? -19.469 -25.690 10.325 1.00 87.75 296 PRO A N 1
ATOM 2386 C CA . PRO A 1 296 ? -19.686 -24.978 11.591 1.00 87.75 296 PRO A CA 1
ATOM 2387 C C . PRO A 1 296 ? -18.421 -24.690 12.408 1.00 87.75 296 PRO A C 1
ATOM 2389 O O . PRO A 1 296 ? -18.502 -23.997 13.418 1.00 87.75 296 PRO A O 1
ATOM 2392 N N . HIS A 1 297 ? -17.260 -25.213 12.009 1.00 89.25 297 HIS A N 1
ATOM 2393 C CA . HIS A 1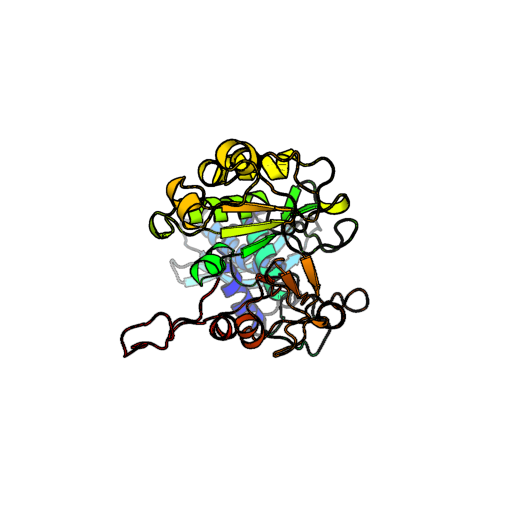 297 ? -16.044 -25.137 12.822 1.00 89.25 297 HIS A CA 1
ATOM 2394 C C . HIS A 1 297 ? -15.382 -23.757 12.781 1.00 89.25 297 HIS A C 1
ATOM 2396 O O . HIS A 1 297 ? -14.810 -23.332 13.787 1.00 89.25 297 HIS A O 1
ATOM 2402 N N . CYS A 1 298 ? -15.488 -23.043 11.656 1.00 89.25 298 CYS A N 1
ATOM 2403 C CA . CYS A 1 298 ? -15.055 -21.650 11.515 1.00 89.25 298 CYS A CA 1
ATOM 2404 C C . CYS A 1 298 ? -13.621 -21.392 12.010 1.00 89.25 298 CYS A C 1
ATOM 2406 O O . CYS A 1 298 ? -13.363 -20.414 12.714 1.00 89.25 298 CYS A O 1
ATOM 2408 N N . GLY A 1 299 ? -12.696 -22.310 11.721 1.00 86.62 299 GLY A N 1
ATOM 2409 C CA . GLY A 1 299 ? -11.302 -22.211 12.152 1.00 86.62 299 GLY A CA 1
ATOM 2410 C C . GLY A 1 299 ? -11.098 -22.281 13.671 1.00 86.62 299 GLY A C 1
ATOM 2411 O O . GLY A 1 299 ? -10.086 -21.802 14.167 1.00 86.62 299 GLY A O 1
ATOM 2412 N N . GLY A 1 300 ? -12.052 -22.831 14.433 1.00 78.69 300 GLY A N 1
ATOM 2413 C CA . GLY A 1 300 ? -12.003 -22.884 15.901 1.00 78.69 300 GLY A CA 1
ATOM 2414 C C . GLY A 1 300 ? -12.351 -21.547 16.558 1.00 78.69 300 GLY A C 1
ATOM 2415 O O . GLY A 1 300 ? -11.683 -21.140 17.511 1.00 78.69 300 GLY A O 1
ATOM 2416 N N . ARG A 1 301 ? -13.308 -20.821 15.969 1.00 71.44 301 ARG A N 1
ATOM 2417 C CA . ARG A 1 301 ? -13.692 -19.443 16.310 1.00 71.44 301 ARG A CA 1
ATOM 2418 C C . ARG A 1 301 ? -13.879 -19.219 17.813 1.00 71.44 301 ARG A C 1
ATOM 2420 O O . ARG A 1 301 ? -14.649 -19.920 18.463 1.00 71.44 301 ARG A O 1
ATOM 2427 N N . ASN A 1 302 ? -13.266 -18.148 18.311 1.00 75.88 302 ASN A N 1
ATOM 2428 C CA . ASN A 1 302 ? -13.541 -17.555 19.614 1.00 75.88 302 ASN A CA 1
ATOM 2429 C C . ASN A 1 302 ? -13.956 -16.089 19.405 1.00 75.88 302 ASN A C 1
ATOM 2431 O O . ASN A 1 302 ? -13.233 -15.342 18.757 1.00 75.88 302 ASN A O 1
ATOM 2435 N N . LEU A 1 303 ? -15.118 -15.678 19.924 1.00 73.44 303 LEU A N 1
ATOM 2436 C CA . LEU A 1 303 ? -15.631 -14.308 19.759 1.00 73.44 303 LEU A CA 1
ATOM 2437 C C . LEU A 1 303 ? -14.812 -13.255 20.508 1.00 73.44 303 LEU A C 1
ATOM 2439 O O . LEU A 1 303 ? -14.918 -12.078 20.190 1.00 73.44 303 LEU A O 1
ATOM 2443 N N . SER A 1 304 ? -14.010 -13.659 21.495 1.00 79.12 304 SER A N 1
ATOM 2444 C CA . SER A 1 304 ? -13.187 -12.726 22.265 1.00 79.12 304 SER A CA 1
ATOM 2445 C C . SER A 1 304 ? -11.878 -12.349 21.573 1.00 79.12 304 SER A C 1
ATOM 2447 O O . SER A 1 304 ? -11.157 -11.506 22.095 1.00 79.12 304 SER A O 1
ATOM 2449 N N . VAL A 1 305 ? -11.532 -12.995 20.452 1.00 82.06 305 VAL A N 1
ATOM 2450 C CA . VAL A 1 305 ? -10.258 -12.778 19.760 1.00 82.06 305 VAL A CA 1
ATOM 2451 C C . VAL A 1 305 ? -10.503 -12.550 18.277 1.00 82.06 305 VAL A C 1
ATOM 2453 O O . VAL A 1 305 ? -11.089 -13.384 17.585 1.00 82.06 305 VAL A O 1
ATOM 2456 N N . THR A 1 306 ? -10.028 -11.412 17.777 1.00 87.56 306 THR A N 1
ATOM 2457 C CA . THR A 1 306 ? -10.061 -11.125 16.343 1.00 87.56 306 THR A CA 1
ATOM 2458 C C . THR A 1 306 ? -9.029 -11.993 15.636 1.00 87.56 306 THR A C 1
ATOM 2460 O O . THR A 1 306 ? -7.884 -12.078 16.073 1.00 87.56 306 THR A O 1
ATOM 2463 N N . ARG A 1 307 ? -9.423 -12.624 14.526 1.00 90.50 307 ARG A N 1
ATOM 2464 C CA . ARG A 1 307 ? -8.526 -13.443 13.705 1.00 90.50 307 ARG A CA 1
ATOM 2465 C C . ARG A 1 307 ? -8.380 -12.887 12.301 1.00 90.50 307 ARG A C 1
ATOM 2467 O O . ARG A 1 307 ? -9.381 -12.520 11.674 1.00 90.50 307 ARG A O 1
ATOM 2474 N N . ARG A 1 308 ? -7.141 -12.902 11.815 1.00 92.06 308 ARG A N 1
ATOM 2475 C CA . ARG A 1 308 ? -6.760 -12.682 10.425 1.00 92.06 308 ARG A CA 1
ATOM 2476 C C . ARG A 1 308 ? -6.445 -14.020 9.767 1.00 92.06 308 ARG A C 1
ATOM 2478 O O . ARG A 1 308 ? -5.605 -14.764 10.266 1.00 92.06 308 ARG A O 1
ATOM 2485 N N . TYR A 1 309 ? -7.116 -14.308 8.655 1.00 93.81 309 TYR A N 1
ATOM 2486 C CA . TYR A 1 309 ? -6.752 -15.407 7.764 1.00 93.81 309 TYR A CA 1
ATOM 2487 C C . TYR A 1 309 ? -6.149 -14.826 6.497 1.00 93.81 309 TYR A C 1
ATOM 2489 O O . TYR A 1 309 ? -6.862 -14.141 5.767 1.00 93.81 309 TYR A O 1
ATOM 2497 N N . TYR A 1 310 ? -4.868 -15.086 6.256 1.00 92.56 310 TYR A N 1
ATOM 2498 C CA . TYR A 1 310 ? -4.127 -14.488 5.150 1.00 92.56 310 TYR A CA 1
ATOM 2499 C C . TYR A 1 310 ? -3.757 -15.501 4.071 1.00 92.56 310 TYR A C 1
ATOM 2501 O O . TYR A 1 310 ? -3.465 -16.671 4.350 1.00 92.56 310 TYR A O 1
ATOM 2509 N N . SER A 1 311 ? -3.802 -15.042 2.827 1.00 89.38 311 SER A N 1
ATOM 2510 C CA . SER A 1 311 ? -3.290 -15.759 1.661 1.00 89.38 311 SER A CA 1
ATOM 2511 C C . SER A 1 311 ? -1.988 -15.145 1.171 1.00 89.38 311 SER A C 1
ATOM 2513 O O . SER A 1 311 ? -1.711 -13.993 1.464 1.00 89.38 311 SER A O 1
ATOM 2515 N N . ASP A 1 312 ? -1.259 -15.898 0.360 1.00 85.31 312 ASP A N 1
ATOM 2516 C CA . ASP A 1 312 ? -0.128 -15.416 -0.428 1.00 85.31 312 ASP A CA 1
ATOM 2517 C C . ASP A 1 312 ? -0.249 -16.072 -1.805 1.00 85.31 312 ASP A C 1
ATOM 2519 O O . ASP A 1 312 ? -0.336 -17.298 -1.924 1.00 85.31 312 ASP A O 1
ATOM 2523 N N . SER A 1 313 ? -0.351 -15.256 -2.844 1.00 78.62 313 SER A N 1
ATOM 2524 C CA . SER A 1 313 ? -0.528 -15.678 -4.229 1.00 78.62 313 SER A CA 1
ATOM 2525 C C . SER A 1 313 ? 0.799 -15.808 -4.984 1.00 78.62 313 SER A C 1
ATOM 2527 O O . SER A 1 313 ? 0.829 -16.339 -6.098 1.00 78.62 313 SER A O 1
ATOM 2529 N N . THR A 1 314 ? 1.909 -15.411 -4.363 1.00 75.62 314 THR A N 1
ATOM 2530 C CA . THR A 1 314 ? 3.234 -15.321 -4.969 1.00 75.62 314 THR A CA 1
ATOM 2531 C C . THR A 1 314 ? 3.844 -16.693 -5.232 1.00 75.62 314 THR A C 1
ATOM 2533 O O . THR A 1 314 ? 3.802 -17.615 -4.411 1.00 75.62 314 THR A O 1
ATOM 2536 N N . ASN A 1 315 ? 4.479 -16.843 -6.395 1.00 74.19 315 ASN A N 1
ATOM 2537 C CA . ASN A 1 315 ? 5.179 -18.064 -6.781 1.00 74.19 315 ASN A CA 1
ATOM 2538 C C . ASN A 1 315 ? 6.540 -17.745 -7.413 1.00 74.19 315 ASN A C 1
ATOM 2540 O O . ASN A 1 315 ? 6.666 -17.603 -8.628 1.00 74.19 315 ASN A O 1
ATOM 2544 N N . TYR A 1 316 ? 7.586 -17.707 -6.589 1.00 69.88 316 TYR A N 1
ATOM 2545 C CA . TYR A 1 316 ? 8.970 -17.539 -7.039 1.00 69.88 316 TYR A CA 1
ATOM 2546 C C . TYR A 1 316 ? 9.592 -18.874 -7.481 1.00 69.88 316 TYR A C 1
ATOM 2548 O O . TYR A 1 316 ? 10.639 -19.297 -6.981 1.00 69.88 316 TYR A O 1
ATOM 2556 N N . GLY A 1 317 ? 8.936 -19.573 -8.412 1.00 68.25 317 GLY A N 1
ATOM 2557 C CA . GLY A 1 317 ? 9.422 -20.823 -8.998 1.00 68.25 317 GLY A CA 1
ATOM 2558 C C . GLY A 1 317 ? 9.810 -21.873 -7.941 1.00 68.25 317 GLY A C 1
ATOM 2559 O O . GLY A 1 317 ? 8.957 -22.296 -7.162 1.00 68.25 317 GLY A O 1
ATOM 2560 N N . PRO A 1 318 ? 11.072 -22.351 -7.894 1.00 69.50 318 PRO A N 1
ATOM 2561 C CA . PRO A 1 318 ? 11.482 -23.363 -6.920 1.00 69.50 318 PRO A CA 1
ATOM 2562 C C . PRO A 1 318 ? 11.661 -22.823 -5.489 1.00 69.50 318 PRO A C 1
ATOM 2564 O O . PRO A 1 318 ? 11.809 -23.625 -4.569 1.00 69.50 318 PRO A O 1
ATOM 2567 N N . PHE A 1 319 ? 11.685 -21.502 -5.284 1.00 69.06 319 PHE A N 1
ATOM 2568 C CA . PHE A 1 319 ? 12.068 -20.892 -4.004 1.00 69.06 319 PHE A CA 1
ATOM 2569 C C . PHE A 1 319 ? 10.880 -20.642 -3.076 1.00 69.06 319 PHE A C 1
ATOM 2571 O O . PHE A 1 319 ? 11.013 -20.771 -1.860 1.00 69.06 319 PHE A O 1
ATOM 2578 N N . TRP A 1 320 ? 9.716 -20.318 -3.640 1.00 75.62 320 TRP A N 1
ATOM 2579 C CA . TRP A 1 320 ? 8.519 -20.008 -2.869 1.00 75.62 320 TRP A CA 1
ATOM 2580 C C . TRP A 1 320 ? 7.245 -20.339 -3.642 1.00 75.62 320 TRP A C 1
ATOM 2582 O O . TRP A 1 320 ? 7.168 -20.113 -4.846 1.00 75.62 320 TRP A O 1
ATOM 2592 N N . ASN A 1 321 ? 6.241 -20.861 -2.937 1.00 81.88 321 ASN A N 1
ATOM 2593 C CA . ASN A 1 321 ? 4.910 -21.119 -3.479 1.00 81.88 321 ASN A CA 1
ATOM 2594 C C . ASN A 1 321 ? 3.872 -20.787 -2.401 1.00 81.88 321 ASN A C 1
ATOM 2596 O O . ASN A 1 321 ? 3.473 -21.667 -1.629 1.00 81.88 321 ASN A O 1
ATOM 2600 N N . GLY A 1 322 ? 3.479 -19.516 -2.355 1.00 82.56 322 GLY A N 1
ATOM 2601 C CA . GLY A 1 322 ? 2.466 -18.964 -1.462 1.00 82.56 322 GLY A CA 1
ATOM 2602 C C . GLY A 1 322 ? 1.168 -19.766 -1.505 1.00 82.56 322 GLY A C 1
ATOM 2603 O O . GLY A 1 322 ? 0.798 -20.331 -0.473 1.00 82.56 322 GLY A O 1
ATOM 2604 N N . PRO A 1 323 ? 0.556 -20.007 -2.686 1.00 85.00 323 PRO A N 1
ATOM 2605 C CA . PRO A 1 323 ? -0.721 -20.714 -2.767 1.00 85.00 323 PRO A CA 1
ATOM 2606 C C . PRO A 1 323 ? -0.707 -22.095 -2.107 1.00 85.00 323 PRO A C 1
ATOM 2608 O O . PRO A 1 323 ? -1.678 -22.509 -1.478 1.00 85.00 323 PRO A O 1
ATOM 2611 N N . LYS A 1 324 ? 0.409 -22.827 -2.208 1.00 85.38 324 LYS A N 1
ATOM 2612 C CA . LYS A 1 324 ? 0.569 -24.131 -1.554 1.00 85.38 324 LYS A CA 1
ATOM 2613 C C . LYS A 1 324 ? 0.835 -24.010 -0.052 1.00 85.38 324 LYS A C 1
ATOM 2615 O O . LYS A 1 324 ? 0.470 -24.914 0.696 1.00 85.38 324 LYS A O 1
ATOM 2620 N N . LYS A 1 325 ? 1.527 -22.958 0.387 1.00 88.31 325 LYS A N 1
ATOM 2621 C CA . LYS A 1 325 ? 1.943 -22.758 1.782 1.00 88.31 325 LYS A CA 1
ATOM 2622 C C . LYS A 1 325 ? 0.828 -22.148 2.623 1.00 88.31 325 LYS A C 1
ATOM 2624 O O . LYS A 1 325 ? 0.464 -22.727 3.645 1.00 88.31 325 LYS A O 1
ATOM 2629 N N . THR A 1 326 ? 0.278 -21.026 2.185 1.00 90.06 326 THR A N 1
ATOM 2630 C CA . THR A 1 326 ? -0.701 -20.230 2.930 1.00 90.06 326 THR A CA 1
ATOM 2631 C C . THR A 1 326 ? -2.123 -20.467 2.440 1.00 90.06 326 THR A C 1
ATOM 2633 O O . THR A 1 326 ? -3.039 -20.446 3.254 1.00 90.06 326 THR A O 1
ATOM 2636 N N . GLY A 1 327 ? -2.308 -20.787 1.157 1.00 89.00 327 GLY A N 1
ATOM 2637 C CA . GLY A 1 327 ? -3.621 -20.890 0.520 1.00 89.00 327 GLY A CA 1
ATOM 2638 C C . GLY A 1 327 ? -3.990 -19.606 -0.221 1.00 89.00 327 GLY A C 1
ATOM 2639 O O . GLY A 1 327 ? -3.282 -18.606 -0.148 1.00 89.00 327 GLY A O 1
ATOM 2640 N N . VAL A 1 328 ? -5.113 -19.633 -0.940 1.00 86.31 328 VAL A N 1
ATOM 2641 C CA . VAL A 1 328 ? -5.659 -18.475 -1.668 1.00 86.31 328 VAL A CA 1
ATOM 2642 C C . VAL A 1 328 ? -7.129 -18.280 -1.324 1.00 86.31 328 VAL A C 1
ATOM 2644 O O . VAL A 1 328 ? -7.870 -19.255 -1.195 1.00 86.31 328 VAL A O 1
ATOM 2647 N N . ILE A 1 329 ? -7.559 -17.025 -1.190 1.00 86.94 329 ILE A N 1
ATOM 2648 C CA . ILE A 1 329 ? -8.977 -16.681 -1.050 1.00 86.94 329 ILE A CA 1
ATOM 2649 C C . ILE A 1 329 ? -9.506 -16.339 -2.436 1.00 86.94 329 ILE A C 1
ATOM 2651 O O . ILE A 1 329 ? -9.006 -15.414 -3.061 1.00 86.94 329 ILE A O 1
ATOM 2655 N N . LEU A 1 330 ? -10.516 -17.072 -2.902 1.00 84.25 330 LEU A N 1
ATOM 2656 C CA . LEU A 1 330 ? -11.232 -16.784 -4.157 1.00 84.25 330 LEU A CA 1
ATOM 2657 C C . LEU A 1 330 ? -12.722 -16.496 -3.927 1.00 84.25 330 LEU A C 1
ATOM 2659 O O . LEU A 1 330 ? -13.430 -16.065 -4.833 1.00 84.25 330 LEU A O 1
ATOM 2663 N N . ASP A 1 331 ? -13.193 -16.750 -2.706 1.00 86.50 331 ASP A N 1
ATOM 2664 C CA . ASP A 1 331 ? -14.575 -16.604 -2.276 1.00 86.50 331 ASP A CA 1
ATOM 2665 C C . ASP A 1 331 ? -14.585 -16.267 -0.775 1.00 86.50 331 ASP A C 1
ATOM 2667 O O . ASP A 1 331 ? -14.007 -16.983 0.047 1.00 86.50 331 ASP A O 1
ATOM 2671 N N . PHE A 1 332 ? -15.225 -15.158 -0.417 1.00 87.94 332 PHE A N 1
ATOM 2672 C CA . PHE A 1 332 ? -15.329 -14.648 0.947 1.00 87.94 332 PHE A CA 1
ATOM 2673 C C . PHE A 1 332 ? -16.554 -15.182 1.710 1.00 87.94 332 PHE A C 1
ATOM 2675 O O . PHE A 1 332 ? -16.688 -14.914 2.906 1.00 87.94 332 PHE A O 1
ATOM 2682 N N . SER A 1 333 ? -17.432 -15.964 1.077 1.00 87.06 333 SER A N 1
ATOM 2683 C CA . SER A 1 333 ? -18.727 -16.376 1.635 1.00 87.06 333 SER A CA 1
ATOM 2684 C C . SER A 1 333 ? -18.587 -17.134 2.954 1.00 87.06 333 SER A C 1
ATOM 2686 O O . SER A 1 333 ? -19.294 -16.839 3.916 1.00 87.06 333 SER A O 1
ATOM 2688 N N . GLU A 1 334 ? -17.669 -18.102 3.040 1.00 89.06 334 GLU A N 1
ATOM 2689 C CA . GLU A 1 334 ? -17.457 -18.870 4.277 1.00 89.06 334 GLU A CA 1
ATOM 2690 C C . GLU A 1 334 ? -16.834 -18.018 5.388 1.00 89.06 334 GLU A C 1
ATOM 2692 O O . GLU A 1 334 ? -17.214 -18.142 6.554 1.00 89.06 334 GLU A O 1
ATOM 2697 N N . TYR A 1 335 ? -15.943 -17.090 5.037 1.00 90.06 335 TYR A N 1
ATOM 2698 C CA . TYR A 1 335 ? -15.357 -16.144 5.987 1.00 90.06 335 TYR A CA 1
ATOM 2699 C C . TYR A 1 335 ? -16.425 -15.212 6.566 1.00 90.06 335 TYR A C 1
ATOM 2701 O O . TYR A 1 335 ? -16.465 -14.997 7.780 1.00 90.06 335 TYR A O 1
ATOM 2709 N N . ALA A 1 336 ? -17.339 -14.727 5.722 1.00 85.56 336 ALA A N 1
ATOM 2710 C CA . ALA A 1 336 ? -18.459 -13.894 6.134 1.00 85.56 336 ALA A CA 1
ATOM 2711 C C . ALA A 1 336 ? -19.459 -14.664 7.018 1.00 85.56 336 ALA A C 1
ATOM 2713 O O . ALA A 1 336 ? -19.809 -14.185 8.100 1.00 85.56 336 ALA A O 1
ATOM 2714 N N . LYS A 1 337 ? -19.838 -15.900 6.648 1.00 84.38 337 LYS A N 1
ATOM 2715 C CA . LYS A 1 337 ? -20.664 -16.793 7.494 1.00 84.38 337 LYS A CA 1
ATOM 2716 C C . LYS A 1 337 ? -20.040 -17.006 8.872 1.00 84.38 337 LYS A C 1
ATOM 2718 O O . LYS A 1 337 ? -20.724 -16.954 9.897 1.00 84.38 337 LYS A O 1
ATOM 2723 N N . CYS A 1 338 ? -18.728 -17.213 8.903 1.00 86.12 338 CYS A N 1
ATOM 2724 C CA . CYS A 1 338 ? -17.967 -17.420 10.125 1.00 86.12 338 CYS A CA 1
ATOM 2725 C C . CYS A 1 338 ? -17.628 -16.128 10.879 1.00 86.12 338 CYS A C 1
ATOM 2727 O O . CYS A 1 338 ? -17.098 -16.218 11.985 1.00 86.12 338 CYS A O 1
ATOM 2729 N N . ARG A 1 339 ? -17.976 -14.950 10.341 1.00 82.88 339 ARG A N 1
ATOM 2730 C CA . ARG A 1 339 ? -17.629 -13.622 10.875 1.00 82.88 339 ARG A CA 1
ATOM 2731 C C . ARG A 1 339 ? -16.143 -13.498 11.207 1.00 82.88 339 ARG A C 1
ATOM 2733 O O . ARG A 1 339 ? -15.766 -13.072 12.298 1.00 82.88 339 ARG A O 1
ATOM 2740 N N . VAL A 1 340 ? -15.305 -13.942 10.279 1.00 87.81 340 VAL A N 1
ATOM 2741 C CA . VAL A 1 340 ? -13.863 -13.721 10.361 1.00 87.81 340 VAL A CA 1
ATOM 2742 C C . VAL A 1 340 ? -13.607 -12.216 10.375 1.00 87.81 340 VAL A C 1
ATOM 2744 O O . VAL A 1 340 ? -14.169 -11.491 9.559 1.00 87.81 340 VAL A O 1
ATOM 2747 N N . GLY A 1 341 ? -12.772 -11.756 11.310 1.00 85.25 341 GLY A N 1
ATOM 2748 C CA . GLY A 1 341 ? -12.466 -10.334 11.455 1.00 85.25 341 GLY A CA 1
ATOM 2749 C C . GLY A 1 341 ? -11.723 -9.778 10.244 1.00 85.25 341 GLY A C 1
ATOM 2750 O O . GLY A 1 341 ? -12.130 -8.755 9.700 1.00 85.25 341 GLY A O 1
ATOM 2751 N N . TYR A 1 342 ? -10.674 -10.483 9.800 1.00 89.38 342 TYR A N 1
ATOM 2752 C CA . TYR A 1 342 ? -9.845 -10.072 8.664 1.00 89.38 342 TYR A CA 1
ATOM 2753 C C . TYR A 1 342 ? -9.575 -11.238 7.699 1.00 89.38 342 TYR A C 1
ATOM 2755 O O . TYR A 1 342 ? -8.564 -11.931 7.829 1.00 89.38 342 TYR A O 1
ATOM 2763 N N . PRO A 1 343 ? -10.463 -11.506 6.729 1.00 91.31 343 PRO A N 1
ATOM 2764 C CA . PRO A 1 343 ? -10.107 -12.342 5.590 1.00 91.31 343 PRO A CA 1
ATOM 2765 C C . PRO A 1 343 ? -9.215 -11.521 4.644 1.00 91.31 343 PRO A C 1
ATOM 2767 O O . PRO A 1 343 ? -9.705 -10.662 3.915 1.00 91.31 343 PRO A O 1
ATOM 2770 N N . ALA A 1 344 ? -7.905 -11.744 4.702 1.00 91.19 344 ALA A N 1
ATOM 2771 C CA . ALA A 1 344 ? -6.902 -10.990 3.957 1.00 91.19 344 ALA A CA 1
ATOM 2772 C C . ALA A 1 344 ? -6.524 -11.747 2.678 1.00 91.19 344 ALA A C 1
ATOM 2774 O O . ALA A 1 344 ? -5.805 -12.748 2.719 1.00 91.19 344 ALA A O 1
ATOM 2775 N N . ALA A 1 345 ? -7.065 -11.286 1.551 1.00 88.00 345 ALA A N 1
ATOM 2776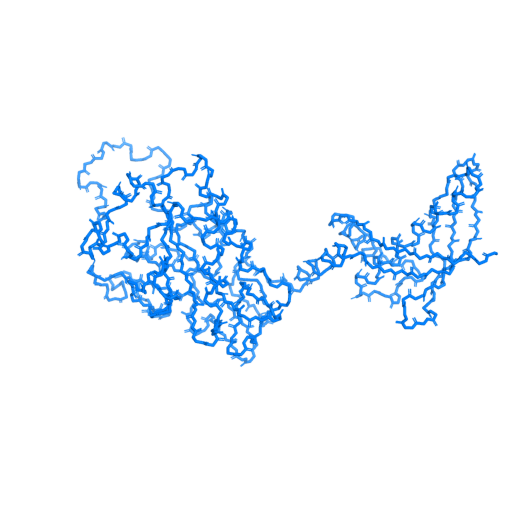 C CA . ALA A 1 345 ? -6.696 -11.788 0.236 1.00 88.00 345 ALA A CA 1
ATOM 2777 C C . ALA A 1 345 ? -5.517 -10.978 -0.309 1.00 88.00 345 ALA A C 1
ATOM 2779 O O . ALA A 1 345 ? -5.570 -9.752 -0.314 1.00 88.00 345 ALA A O 1
ATOM 2780 N N . ASP A 1 346 ? -4.499 -11.680 -0.796 1.00 82.00 346 ASP A N 1
ATOM 2781 C CA . ASP A 1 346 ? -3.276 -11.084 -1.344 1.00 82.00 346 ASP A CA 1
ATOM 2782 C C . ASP A 1 346 ? -3.564 -10.301 -2.630 1.00 82.00 346 ASP A C 1
ATOM 2784 O O . ASP A 1 346 ? -3.008 -9.237 -2.849 1.00 82.00 346 ASP A O 1
ATOM 2788 N N . GLN A 1 347 ? -4.526 -10.788 -3.425 1.00 78.25 347 GLN A N 1
ATOM 2789 C CA . GLN A 1 347 ? -5.027 -10.178 -4.658 1.00 78.25 347 GLN A CA 1
ATOM 2790 C C . GLN A 1 347 ? -6.554 -10.009 -4.588 1.00 78.25 347 GLN A C 1
ATOM 2792 O O . GLN A 1 347 ? -7.262 -10.905 -4.116 1.00 78.25 347 GLN A O 1
ATOM 2797 N N . LEU A 1 348 ? -7.088 -8.884 -5.076 1.00 76.50 348 LEU A N 1
ATOM 2798 C CA . LEU A 1 348 ? -8.528 -8.604 -5.108 1.00 76.50 348 LEU A CA 1
ATOM 2799 C C . LEU A 1 348 ? -9.018 -8.263 -6.514 1.00 76.50 348 LEU A C 1
ATOM 2801 O O . LEU A 1 348 ? -8.336 -7.613 -7.297 1.00 76.50 348 LEU A O 1
ATOM 2805 N N . ASN A 1 349 ? -10.272 -8.624 -6.798 1.00 73.88 349 ASN A N 1
ATOM 2806 C CA . ASN A 1 349 ? -10.997 -8.066 -7.932 1.00 73.88 349 ASN A CA 1
ATOM 2807 C C . ASN A 1 349 ? -12.498 -7.892 -7.625 1.00 73.88 349 ASN A C 1
ATOM 2809 O O . ASN A 1 349 ? -13.012 -8.465 -6.654 1.00 73.88 349 ASN A O 1
ATOM 2813 N N . PRO A 1 350 ? -13.241 -7.152 -8.470 1.00 71.75 350 PRO A N 1
ATOM 2814 C CA . PRO A 1 350 ? -14.665 -6.908 -8.249 1.00 71.75 350 PRO A CA 1
ATOM 2815 C C . PRO A 1 350 ? -15.531 -8.174 -8.205 1.00 71.75 350 PRO A C 1
ATOM 2817 O O . PRO A 1 350 ? -16.567 -8.186 -7.543 1.00 71.75 350 PRO A O 1
ATOM 2820 N N . VAL A 1 351 ? -15.146 -9.247 -8.905 1.00 72.25 351 VAL A N 1
ATOM 2821 C CA . VAL A 1 351 ? -15.892 -10.515 -8.895 1.00 72.25 351 VAL A CA 1
ATOM 2822 C C . VAL A 1 351 ? -15.789 -11.187 -7.532 1.00 72.25 351 VAL A C 1
ATOM 2824 O O . VAL A 1 351 ? -16.814 -11.597 -6.992 1.00 72.25 351 VAL A O 1
ATOM 2827 N N . MET A 1 352 ? -14.586 -11.252 -6.959 1.00 77.06 352 MET A N 1
ATOM 2828 C CA . MET A 1 352 ? -14.360 -11.829 -5.636 1.00 77.06 352 MET A CA 1
ATOM 2829 C C . MET A 1 352 ? -15.050 -11.013 -4.549 1.00 77.06 352 MET A C 1
ATOM 2831 O O . MET A 1 352 ? -15.744 -11.585 -3.710 1.00 77.06 352 MET A O 1
ATOM 2835 N N . LEU A 1 353 ? -14.956 -9.683 -4.599 1.00 77.88 353 LEU A N 1
ATOM 2836 C CA . LEU A 1 353 ? -15.593 -8.819 -3.602 1.00 77.88 353 LEU A CA 1
ATOM 2837 C C . LEU A 1 353 ? -17.117 -8.979 -3.542 1.00 77.88 353 LEU A C 1
ATOM 2839 O O . LEU A 1 353 ? -17.687 -8.803 -2.470 1.00 77.88 353 LEU A O 1
ATOM 2843 N N . ARG A 1 354 ? -17.789 -9.408 -4.622 1.00 76.25 354 ARG A N 1
ATOM 2844 C CA . ARG A 1 354 ? -19.230 -9.724 -4.566 1.00 76.25 354 ARG A CA 1
ATOM 2845 C C . ARG A 1 354 ? -19.574 -10.810 -3.546 1.00 76.25 354 ARG A C 1
ATOM 2847 O O . ARG A 1 354 ? -20.642 -10.743 -2.953 1.00 76.25 354 ARG A O 1
ATOM 2854 N N . SER A 1 355 ? -18.679 -11.769 -3.308 1.00 81.94 355 SER A N 1
ATOM 2855 C CA . SER A 1 355 ? -18.867 -12.803 -2.276 1.00 81.94 355 SER A CA 1
ATOM 2856 C C . SER A 1 355 ? -18.623 -12.296 -0.847 1.00 81.94 355 SER A C 1
ATOM 2858 O O . SER A 1 355 ? -19.026 -12.941 0.118 1.00 81.94 355 SER A O 1
ATOM 2860 N N . ALA A 1 356 ? -17.983 -11.130 -0.701 1.00 76.94 356 ALA A N 1
ATOM 2861 C CA . ALA A 1 356 ? -17.759 -10.473 0.586 1.00 76.94 356 ALA A CA 1
ATOM 2862 C C . ALA A 1 356 ? -18.938 -9.577 1.000 1.00 76.94 356 ALA A C 1
ATOM 2864 O O . ALA A 1 356 ? -19.037 -9.177 2.162 1.00 76.94 356 ALA A O 1
ATOM 2865 N N . ILE A 1 357 ? -19.842 -9.259 0.066 1.00 67.69 357 ILE A N 1
ATOM 2866 C CA . ILE A 1 357 ? -21.009 -8.422 0.329 1.00 67.69 357 ILE A CA 1
ATOM 2867 C C . ILE A 1 357 ? -22.056 -9.245 1.082 1.00 67.69 357 ILE A C 1
ATOM 2869 O O . ILE A 1 357 ? -22.795 -10.038 0.507 1.00 67.69 357 ILE A O 1
ATOM 2873 N N . TYR A 1 358 ? -22.160 -8.991 2.382 1.00 63.09 358 TYR A N 1
ATOM 2874 C CA . TYR A 1 358 ? -23.279 -9.428 3.212 1.00 63.09 358 TYR A CA 1
ATOM 2875 C C . TYR A 1 358 ? -24.242 -8.256 3.415 1.00 63.09 358 TYR A C 1
ATOM 2877 O O . TYR A 1 358 ? -24.351 -7.675 4.492 1.00 63.09 358 TYR A O 1
ATOM 2885 N N . THR A 1 359 ? -24.915 -7.876 2.332 1.00 58.97 359 THR A N 1
ATOM 2886 C CA . THR A 1 359 ? -26.044 -6.944 2.368 1.00 58.97 359 THR A CA 1
ATOM 2887 C C . THR A 1 359 ? -27.271 -7.618 1.778 1.00 58.97 359 THR A C 1
ATOM 2889 O O . THR A 1 359 ? -27.181 -8.649 1.109 1.00 58.97 359 THR A O 1
ATOM 2892 N N . TRP A 1 360 ? -28.430 -7.043 2.048 1.00 57.44 360 TRP A N 1
ATOM 2893 C CA . TRP A 1 360 ? -29.661 -7.434 1.389 1.00 57.44 360 TRP A CA 1
ATOM 2894 C C . TRP A 1 360 ? -29.576 -7.126 -0.114 1.00 57.44 360 TRP A C 1
ATOM 2896 O O . TRP A 1 360 ? -28.892 -6.185 -0.517 1.00 57.44 360 TRP A O 1
ATOM 2906 N N . ALA A 1 361 ? -30.250 -7.922 -0.949 1.00 52.03 361 ALA A N 1
ATOM 2907 C CA . ALA A 1 361 ? -30.385 -7.606 -2.370 1.00 52.03 361 ALA A CA 1
ATOM 2908 C C . ALA A 1 361 ? -31.034 -6.220 -2.563 1.00 52.03 361 ALA A C 1
ATOM 2910 O O . ALA A 1 361 ? -31.678 -5.694 -1.656 1.00 52.03 361 ALA A O 1
ATOM 2911 N N . GLU A 1 362 ? -30.881 -5.615 -3.740 1.00 47.34 362 GLU A N 1
ATOM 2912 C CA . GLU A 1 362 ? -31.560 -4.353 -4.044 1.00 47.34 362 GLU A CA 1
ATOM 2913 C C . GLU A 1 362 ? -33.084 -4.513 -3.868 1.00 47.34 362 GLU A C 1
ATOM 2915 O O . GLU A 1 362 ? -33.690 -5.410 -4.452 1.00 47.34 362 GLU A O 1
ATOM 2920 N N . GLY A 1 363 ? -33.689 -3.677 -3.015 1.00 65.06 363 GLY A N 1
ATOM 2921 C CA . GLY A 1 363 ? -35.100 -3.786 -2.613 1.00 65.06 363 GLY A CA 1
ATOM 2922 C C . GLY A 1 363 ? -35.364 -4.611 -1.344 1.00 65.06 363 GLY A C 1
ATOM 2923 O O . GLY A 1 363 ? -36.505 -4.663 -0.888 1.00 65.06 363 GLY A O 1
ATOM 2924 N N . GLU A 1 364 ? -34.333 -5.205 -0.744 1.00 68.12 364 GLU A N 1
ATOM 2925 C CA . GLU A 1 364 ? -34.412 -5.954 0.510 1.00 68.12 364 GLU A CA 1
ATOM 2926 C C . GLU A 1 364 ? -33.733 -5.187 1.681 1.00 68.12 364 GLU A C 1
ATOM 2928 O O . GLU A 1 364 ? -32.855 -4.349 1.455 1.00 68.12 364 GLU A O 1
ATOM 2933 N N . PRO A 1 365 ? -34.118 -5.441 2.947 1.00 63.19 365 PRO A N 1
ATOM 2934 C CA . PRO A 1 365 ? -35.219 -6.304 3.338 1.00 63.19 365 PRO A CA 1
ATOM 2935 C C . PRO A 1 365 ? -36.541 -5.607 2.997 1.00 63.19 365 PRO A C 1
ATOM 2937 O O . PRO A 1 365 ? -36.781 -4.463 3.383 1.00 63.19 365 PRO A O 1
ATOM 2940 N N . SER A 1 366 ? -37.412 -6.305 2.276 1.00 74.19 366 SER A N 1
ATOM 2941 C CA . SER A 1 366 ? -38.741 -5.818 1.888 1.00 74.19 366 SER A CA 1
ATOM 2942 C C . SER A 1 366 ? -39.702 -5.755 3.085 1.00 74.19 366 SER A C 1
ATOM 2944 O O . SER A 1 366 ? -40.803 -5.209 3.002 1.00 74.19 366 SER A O 1
ATOM 2946 N N . THR A 1 367 ? -39.263 -6.281 4.231 1.00 72.44 367 THR A N 1
ATOM 2947 C CA . THR A 1 367 ? -39.956 -6.261 5.517 1.00 72.44 367 THR A CA 1
ATOM 2948 C C . THR A 1 367 ? -39.200 -5.432 6.550 1.00 72.44 367 THR A C 1
ATOM 2950 O O . THR A 1 367 ? -37.970 -5.422 6.568 1.00 72.44 367 THR A O 1
ATOM 2953 N N . ASN A 1 368 ? -39.934 -4.812 7.479 1.00 73.38 368 ASN A N 1
ATOM 2954 C CA . ASN A 1 368 ? -39.336 -4.078 8.594 1.00 73.38 368 ASN A CA 1
ATOM 2955 C C . ASN A 1 368 ? -38.364 -4.956 9.388 1.00 73.38 368 ASN A C 1
ATOM 2957 O O . ASN A 1 368 ? -38.734 -6.023 9.882 1.00 73.38 368 ASN A O 1
ATOM 2961 N N . LEU A 1 369 ? -37.136 -4.461 9.541 1.00 66.38 369 LEU A N 1
ATOM 2962 C CA . LEU A 1 369 ? -36.111 -5.109 10.341 1.00 66.38 369 LEU A CA 1
ATOM 2963 C C . LEU A 1 369 ? -36.541 -5.163 11.809 1.00 66.38 369 LEU A C 1
ATOM 2965 O O . LEU A 1 369 ? -36.782 -4.138 12.446 1.00 66.38 369 LEU A O 1
ATOM 2969 N N . THR A 1 370 ? -36.598 -6.370 12.355 1.00 61.53 370 THR A N 1
ATOM 2970 C CA . THR A 1 370 ? -36.693 -6.627 13.789 1.00 61.53 370 THR A CA 1
ATOM 2971 C C . THR A 1 370 ? -35.334 -7.087 14.312 1.00 61.53 370 THR A C 1
ATOM 2973 O O . THR A 1 370 ? -34.439 -7.485 13.564 1.00 61.53 370 THR A O 1
ATOM 2976 N N . GLN A 1 371 ? -35.174 -7.105 15.634 1.00 54.25 371 GLN A N 1
ATOM 2977 C CA . GLN A 1 371 ? -33.958 -7.622 16.266 1.00 54.25 371 GLN A CA 1
ATOM 2978 C C . GLN A 1 371 ? -33.692 -9.107 15.933 1.00 54.25 371 GLN A C 1
ATOM 2980 O O . GLN A 1 371 ? -32.556 -9.557 16.041 1.00 54.25 371 GLN A O 1
ATOM 2985 N N . SER A 1 372 ? -34.717 -9.852 15.491 1.00 50.94 372 SER A N 1
ATOM 2986 C CA . SER A 1 372 ? -34.611 -11.247 15.049 1.00 50.94 372 SER A CA 1
ATOM 2987 C C . SER A 1 372 ? -34.275 -11.424 13.562 1.00 50.94 372 SER A C 1
ATOM 2989 O O . SER A 1 372 ? -33.820 -12.501 13.188 1.00 50.94 372 SER A O 1
ATOM 2991 N N . THR A 1 373 ? -34.477 -10.409 12.712 1.00 49.66 373 THR A N 1
ATOM 2992 C CA . THR A 1 373 ? -34.094 -10.446 11.284 1.00 49.66 373 THR A CA 1
ATOM 2993 C C . THR A 1 373 ? -32.693 -9.893 11.036 1.00 49.66 373 THR A C 1
ATOM 2995 O O . THR A 1 373 ? -32.120 -10.100 9.970 1.00 49.66 373 THR A O 1
ATOM 2998 N N . CYS A 1 374 ? -32.126 -9.186 12.011 1.00 48.66 374 CYS A N 1
ATOM 2999 C CA . CYS A 1 374 ? -30.741 -8.749 11.971 1.00 48.66 374 CYS A CA 1
ATOM 3000 C C . CYS A 1 374 ? -29.819 -9.895 12.398 1.00 48.66 374 CYS A C 1
ATOM 3002 O O . CYS A 1 374 ? -29.937 -10.426 13.503 1.00 48.66 374 CYS A O 1
ATOM 3004 N N . ILE A 1 375 ? -28.824 -10.224 11.572 1.00 46.28 375 ILE A N 1
ATOM 3005 C CA . ILE A 1 375 ? -27.646 -10.929 12.076 1.00 46.28 375 ILE A CA 1
ATOM 3006 C C . ILE A 1 375 ? -26.930 -9.930 12.985 1.00 46.28 375 ILE A C 1
ATOM 3008 O O . ILE A 1 375 ? -26.308 -8.989 12.503 1.00 46.28 375 ILE A O 1
ATOM 3012 N N . TYR A 1 376 ? -27.057 -10.101 14.301 1.00 35.75 376 TYR A N 1
ATOM 3013 C CA . TYR A 1 376 ? -26.339 -9.276 15.269 1.00 35.75 376 TYR A CA 1
ATOM 3014 C C . TYR A 1 376 ? -24.839 -9.503 15.063 1.00 35.75 376 TYR A C 1
ATOM 3016 O O . TYR A 1 376 ? -24.315 -10.557 15.438 1.00 35.75 376 TYR A O 1
ATOM 3024 N N . ILE A 1 377 ? -24.161 -8.554 14.418 1.00 40.19 377 ILE A N 1
ATOM 3025 C CA . ILE A 1 377 ? -22.701 -8.471 14.371 1.00 40.19 377 ILE A CA 1
ATOM 3026 C C . ILE A 1 377 ? -22.297 -7.838 15.708 1.00 40.19 377 ILE A C 1
ATOM 3028 O O . ILE A 1 377 ? -22.153 -6.625 15.809 1.00 40.19 377 ILE A O 1
ATOM 3032 N N . GLY A 1 378 ? -22.320 -8.665 16.756 1.00 36.47 378 GLY A N 1
ATOM 3033 C CA . GLY A 1 378 ? -21.824 -8.315 18.086 1.00 36.47 378 GLY A CA 1
ATOM 3034 C C . GLY A 1 378 ? -20.310 -8.298 18.123 1.00 36.47 378 GLY A C 1
ATOM 3035 O O . GLY A 1 378 ? -19.717 -9.100 17.359 1.00 36.47 378 GLY A O 1
#

Organism: Stichopus japonicus (NCBI:txid307972)

pLDDT: mean 81.05, std 14.51, range [35.75, 98.56]